Protein AF-0000000065867750 (afdb_homodimer)

Secondary structure (DSSP, 8-state):
--S---HHHHHHHHHHTT-SEEEEE--GGGHHHHHHHHHHHHHTT-EEEEE-S---STT---HHHHHHTT-SEEEEEE--------SS-EEEEE----S-HHHHHHHTHHHHHTT-SEEEEEE-GGGGGGHHHHHHHHHHTT-EEE-----TT-SSTTB--SS--GGG-SS-SEEEEESSSSHHHHHHHHHH-SEEEEE-TTT--EEE---HHHHHHHHHHHHHTTT--EEEEEEE-STTT--HHHHHHHHHHHHHTT-EEEEEEESS--GGGGTTS--SEEEEES-THHHHHSGGG-SS-EE-HHHHHHHTTS--S--------S----PPPSS-EEE---/--S---HHHHHHHHHHTT-SEEEEE--GGGHHHHHHHHHHHHHTT-EEEEE-S---STT---HHHHHHTT-SEEEEEE--------SS-EEEEE----S-HHHHHHHTHHHHHTT-SEEEEEE-GGGGGGHHHHHHHHHHTT-EEE-----TT-SSTTB--SS--GGG-SS-SEEEEESSSSHHHHHHHHHH-SEEEEE-TTT--EEE---HHHHHHHHHHHHHTTT--EEEEEEE-STTT--HHHHHHHHHHHHHTT-EEEEEEESS--GGGGTTS--SEEEEES-THHHHHSGGG-SS-EE-HHHHHHHTTS--S--------S----PPPSS-EEE---

Organism: Pyrococcus horikoshii (strain ATCC 700860 / DSM 12428 / JCM 9974 / NBRC 100139 / OT-3) (NCBI:txid70601)

Foldseek 3Di:
DFFDFPLVVVLVVCVVLPWQEEEEEEAPVCVVVSVVSCVVVVVVRHHYHYDDDHDDALLFFCQVVCVVVPGQEYEYEAYDDFDFQGPHKYKYFHGAGPFAQQVLCVVCVVVVCVLDQEEEEAEALRHQVCVVVNCVSSVVVRHRYAWAAAFRRDQGTRHDDLFGDRRRQDDGSAYEYEADDLRGQLLNCQARVHWYKYAYRVVSDIDTDDNVVLVVVQVVLLVQCLPWQEEEEEAAPRGSFGDPVLSVVLQVVQVVLRHHYDYHYHHDDAQVVVPPDPGQEYEYRGRLCCCRVVVVRHPHRYYYSQSSCVSSVNDPDDHRRHDGDHHHDDHDDSGMDMDHND/DFFDFPLVVVLVVCVVLPWQEEEEEEAPVCVVVSVVSCVVVVVVRHHYHYDDDHDDALLFFPQVVCVVVPGQEYEYEAYDDFDFQGPHKYKYFHGAGPFAQQVLCVVCVVVVCVLDQEEEEAEALRHQVCVVVNCVSSVVVRHRYAWAQAFRRDQGTRHDDLFGDRRRQDDGSAYEYEADDLRGQLLVCQARVHWYKYAYRVVSDIDTDDNVVLVVVQVVLLVLCLPWQEEEEEAAPRGSFGDPVLSVVLQVVQVVLRHHYDYHYHHDDAQVVVPPDPGQEYEYRGRLCCCRVVVVRHPHRYHYSQSSCVSSVNDVDDHRRHDGDHHHDDHDDSGMDMDHND

InterPro domains:
  IPR016435 Diphthamide synthesis DPH1/DPH2 [PF01866] (27-318)
  IPR016435 Diphthamide synthesis DPH1/DPH2 [PTHR10762] (11-319)
  IPR016435 Diphthamide synthesis DPH1/DPH2 [SFLDS00032] (7-332)
  IPR016435 Diphthamide synthesis DPH1/DPH2 [TIGR00322] (8-312)
  IPR022428 Diphthamide synthesis Dph2, archaea [TIGR03682] (19-323)
  IPR035435 Diphthamide synthesis DHP1/DPH2, eukaryotes and archaea [PIRSF004967] (8-322)
  IPR042263 Diphthamide synthesis DPH1/DPH2, domain 1 [G3DSA:3.40.50.11840] (14-95)
  IPR042264 Diphthamide synthesis DPH1/DPH2, domain 2 [G3DSA:3.40.50.11850] (101-209)
  IPR042265 Diphthamide synthesis DPH1/DPH2, domain 3 [G3DSA:3.40.50.11860] (210-309)

Radius of gyration: 28.49 Å; Cα contacts (8 Å, |Δi|>4): 1506; chains: 2; bounding box: 64×90×60 Å

Solvent-accessible surface area (backbone atoms only — not comparable to full-atom values): 36042 Å² total; per-residue (Å²): 122,82,59,82,75,64,59,66,61,53,49,52,52,35,56,72,73,64,44,50,28,32,26,40,38,36,34,61,92,39,28,51,58,48,52,51,47,40,54,55,38,42,76,67,71,25,47,57,32,36,45,36,54,83,50,87,50,54,42,44,69,62,27,64,60,21,46,73,74,65,26,51,24,29,39,38,44,60,22,55,56,51,83,66,96,49,74,28,33,30,37,21,31,48,43,51,60,85,66,54,56,51,60,25,47,63,77,37,43,75,64,52,55,72,42,44,52,38,26,25,46,35,28,32,74,36,49,50,90,48,45,66,59,40,47,53,53,44,40,74,73,65,34,46,76,35,65,23,56,41,30,35,59,36,38,42,64,16,37,48,52,91,36,34,58,56,17,66,74,58,80,55,62,14,34,40,32,45,44,75,76,59,67,53,50,40,48,45,24,52,63,62,74,44,55,29,40,33,33,18,40,85,79,46,47,70,45,76,60,73,48,60,66,58,51,51,53,50,50,51,34,41,59,68,36,62,79,49,51,33,35,37,36,35,31,25,68,33,73,64,28,49,36,63,69,59,40,51,48,50,39,50,52,40,40,74,69,76,25,47,55,41,45,26,45,25,70,76,88,52,58,79,49,48,57,53,47,86,50,56,22,35,31,44,33,36,61,46,51,54,47,69,74,46,44,86,70,40,94,48,35,50,31,41,68,53,46,50,34,34,64,72,68,75,37,90,70,89,59,64,61,62,64,79,57,56,80,50,86,69,71,59,62,90,53,68,39,76,46,74,50,131,123,82,59,82,75,64,60,66,61,51,50,52,52,35,58,73,73,65,45,51,27,31,25,40,37,35,34,61,91,38,27,52,57,48,52,52,48,40,54,55,38,43,76,67,71,25,47,57,34,36,44,35,54,83,49,89,49,53,42,47,70,63,28,63,62,21,45,72,75,65,26,52,24,28,38,38,44,60,22,54,55,54,83,67,96,52,74,28,32,30,37,23,30,48,43,51,59,86,66,55,56,51,61,25,45,64,77,37,46,75,65,53,54,74,41,44,50,38,25,27,47,35,27,32,73,38,51,49,90,49,45,65,61,39,47,53,51,45,40,74,74,66,36,46,76,35,64,24,56,40,30,35,58,37,36,42,63,18,38,47,51,90,35,34,59,57,18,66,73,58,81,54,62,14,35,41,32,43,41,75,76,61,68,55,50,40,50,45,24,52,63,63,73,44,55,31,39,32,33,20,40,87,80,47,45,71,45,77,57,72,48,61,67,60,50,51,53,51,49,50,34,41,60,67,36,61,79,48,50,32,34,37,36,34,31,25,69,32,74,64,29,49,35,62,70,60,41,53,48,49,39,51,52,40,39,75,70,75,25,47,55,41,45,26,43,24,69,76,88,52,58,79,50,47,56,54,47,84,50,54,24,36,31,45,32,37,61,46,52,52,44,69,73,46,42,87,69,39,94,50,35,48,32,42,67,52,48,48,34,36,62,72,68,76,38,89,69,90,60,65,63,62,65,80,57,55,79,51,85,69,71,58,62,91,54,68,37,74,46,75,50,130

Structure (mmCIF, N/CA/C/O backbone):
data_AF-0000000065867750-model_v1
#
loop_
_entity.id
_entity.type
_entity.pdbx_description
1 polymer '2-(3-amino-3-carboxypropyl)histidine synthase'
#
loop_
_atom_site.group_PDB
_atom_site.id
_atom_site.type_symbol
_atom_site.label_atom_id
_atom_site.label_alt_id
_atom_site.label_comp_id
_atom_site.label_asym_id
_atom_site.label_entity_id
_atom_site.label_seq_id
_atom_site.pdbx_PDB_ins_code
_atom_site.Cartn_x
_atom_site.Cartn_y
_atom_site.Cartn_z
_atom_site.occupancy
_atom_site.B_iso_or_equiv
_atom_site.auth_seq_id
_atom_site.auth_comp_id
_atom_site.auth_asym_id
_atom_site.auth_atom_id
_atom_site.pdbx_PDB_model_num
ATOM 1 N N . MET A 1 1 ? 22.547 21.266 -0.916 1 37.59 1 MET A N 1
ATOM 2 C CA . MET A 1 1 ? 21.812 20.219 -0.223 1 37.59 1 MET A CA 1
ATOM 3 C C . MET A 1 1 ? 20.734 20.812 0.685 1 37.59 1 MET A C 1
ATOM 5 O O . MET A 1 1 ? 21.062 21.516 1.646 1 37.59 1 MET A O 1
ATOM 9 N N . LEU A 1 2 ? 19.578 21.031 0.243 1 49.25 2 LEU A N 1
ATOM 10 C CA . LEU A 1 2 ? 18.594 21.906 0.875 1 49.25 2 LEU A CA 1
ATOM 11 C C . LEU A 1 2 ? 18.281 21.438 2.291 1 49.25 2 LEU A C 1
ATOM 13 O O . LEU A 1 2 ? 18 22.266 3.17 1 49.25 2 LEU A O 1
ATOM 17 N N . HIS A 1 3 ? 18.422 20.141 2.559 1 63.91 3 HIS A N 1
ATOM 18 C CA . HIS A 1 3 ? 18.125 19.703 3.918 1 63.91 3 HIS A CA 1
ATOM 19 C C . HIS A 1 3 ? 19.297 18.938 4.52 1 63.91 3 HIS A C 1
ATOM 21 O O . HIS A 1 3 ? 19.875 18.062 3.869 1 63.91 3 HIS A O 1
ATOM 27 N N . GLU A 1 4 ? 19.922 19.594 5.484 1 78.69 4 GLU A N 1
ATOM 28 C CA . GLU A 1 4 ? 21.047 18.906 6.113 1 78.69 4 GLU A CA 1
ATOM 29 C C . GLU A 1 4 ? 20.562 17.844 7.102 1 78.69 4 GLU A C 1
ATOM 31 O O . GLU A 1 4 ? 19.812 18.156 8.023 1 78.69 4 GLU A O 1
ATOM 36 N N . ILE A 1 5 ? 20.797 16.594 6.824 1 88.94 5 ILE A N 1
ATOM 37 C CA . ILE A 1 5 ? 20.5 15.469 7.711 1 88.94 5 ILE A CA 1
ATOM 38 C C . ILE A 1 5 ? 21.609 15.344 8.758 1 88.94 5 ILE A C 1
ATOM 40 O O . ILE A 1 5 ? 22.781 15.266 8.414 1 88.94 5 ILE A O 1
ATOM 44 N N . PRO A 1 6 ? 21.25 15.469 9.992 1 94.75 6 PRO A N 1
ATOM 45 C CA . PRO A 1 6 ? 22.25 15.344 11.055 1 94.75 6 PRO A CA 1
ATOM 46 C C . PRO A 1 6 ? 22.719 13.898 11.266 1 94.75 6 PRO A C 1
ATOM 48 O O . PRO A 1 6 ? 22.328 13.266 12.25 1 94.75 6 PRO A O 1
ATOM 51 N N . LYS A 1 7 ? 23.641 13.406 10.453 1 96.94 7 LYS A N 1
ATOM 52 C CA . LYS A 1 7 ? 24.047 12.008 10.383 1 96.94 7 LYS A CA 1
ATOM 53 C C . LYS A 1 7 ? 24.672 11.547 11.695 1 96.94 7 LYS A C 1
ATOM 55 O O . LYS A 1 7 ? 24.359 10.477 12.203 1 96.94 7 LYS A O 1
ATOM 60 N N . SER A 1 8 ? 25.5 12.43 12.25 1 96.81 8 SER A N 1
ATOM 61 C CA . SER A 1 8 ? 26.219 12.055 13.461 1 96.81 8 SER A CA 1
ATOM 62 C C . SER A 1 8 ? 25.266 11.93 14.648 1 96.81 8 SER A C 1
ATOM 64 O O . SER A 1 8 ? 25.422 11.039 15.484 1 96.81 8 SER A O 1
ATOM 66 N N . GLU A 1 9 ? 24.328 12.82 14.719 1 96.56 9 GLU A N 1
ATOM 67 C CA . GLU A 1 9 ? 23.344 12.766 15.797 1 96.56 9 GLU A CA 1
ATOM 68 C C . GLU A 1 9 ? 22.484 11.516 15.688 1 96.56 9 GLU A C 1
ATOM 70 O O . GLU A 1 9 ? 22.172 10.891 16.703 1 96.56 9 GLU A O 1
ATOM 75 N N . ILE A 1 10 ? 22.125 11.172 14.492 1 97.81 10 ILE A N 1
ATOM 76 C CA . ILE A 1 10 ? 21.312 9.977 14.25 1 97.81 10 ILE A CA 1
ATOM 77 C C . ILE A 1 10 ? 22.094 8.734 14.695 1 97.81 10 ILE A C 1
ATOM 79 O O . ILE A 1 10 ? 21.547 7.879 15.398 1 97.81 10 ILE A O 1
ATOM 83 N N . LEU A 1 11 ? 23.359 8.664 14.312 1 98.25 11 LEU A N 1
ATOM 84 C CA . LEU A 1 11 ? 24.203 7.531 14.672 1 98.25 11 LEU A CA 1
ATOM 85 C C . LEU A 1 11 ? 24.312 7.402 16.188 1 98.25 11 LEU A C 1
ATOM 87 O O . LEU A 1 11 ? 24.234 6.301 16.734 1 98.25 11 LEU A O 1
ATOM 91 N N . LYS A 1 12 ? 24.531 8.547 16.797 1 97.69 12 LYS A N 1
ATOM 92 C CA . LYS A 1 12 ? 24.641 8.555 18.25 1 97.69 12 LYS A CA 1
ATOM 93 C C . LYS A 1 12 ? 23.406 7.957 18.891 1 97.69 12 LYS A C 1
ATOM 95 O O . LYS A 1 12 ? 23.5 7.148 19.828 1 97.69 12 LYS A O 1
ATOM 100 N N . GLU A 1 13 ? 22.234 8.336 18.453 1 97 13 GLU A N 1
ATOM 101 C CA . GLU A 1 13 ? 20.984 7.828 19 1 97 13 GLU A CA 1
ATOM 102 C C . GLU A 1 13 ? 20.828 6.336 18.719 1 97 13 GLU A C 1
ATOM 104 O O . GLU A 1 13 ? 20.359 5.586 19.578 1 97 13 GLU A O 1
ATOM 109 N N . LEU A 1 14 ? 21.156 5.918 17.516 1 98.12 14 LEU A N 1
ATOM 110 C CA . LEU A 1 14 ? 21.078 4.504 17.156 1 98.12 14 LEU A CA 1
ATOM 111 C C . LEU A 1 14 ? 21.969 3.662 18.062 1 98.12 14 LEU A C 1
ATOM 113 O O . LEU A 1 14 ? 21.562 2.59 18.516 1 98.12 14 LEU A O 1
ATOM 117 N N . LYS A 1 15 ? 23.156 4.168 18.312 1 97.62 15 LYS A N 1
ATOM 118 C CA . LYS A 1 15 ? 24.078 3.465 19.203 1 97.62 15 LYS A CA 1
ATOM 119 C C . LYS A 1 15 ? 23.531 3.404 20.625 1 97.62 15 LYS A C 1
ATOM 121 O O . LYS A 1 15 ? 23.641 2.377 21.297 1 97.62 15 LYS A O 1
ATOM 126 N N . ARG A 1 16 ? 22.984 4.48 21 1 96.81 16 ARG A N 1
ATOM 127 C CA . ARG A 1 16 ? 22.422 4.559 22.344 1 96.81 16 ARG A CA 1
ATOM 128 C C . ARG A 1 16 ? 21.344 3.486 22.547 1 96.81 16 ARG A C 1
ATOM 130 O O . ARG A 1 16 ? 21.297 2.846 23.594 1 96.81 16 ARG A O 1
ATOM 137 N N . ILE A 1 17 ? 20.547 3.176 21.547 1 96.31 17 ILE A N 1
ATOM 138 C CA . ILE A 1 17 ? 19.453 2.225 21.719 1 96.31 17 ILE A CA 1
ATOM 139 C C . ILE A 1 17 ? 19.906 0.836 21.266 1 96.31 17 ILE A C 1
ATOM 141 O O . ILE A 1 17 ? 19.109 -0.101 21.234 1 96.31 17 ILE A O 1
ATOM 145 N N . GLY A 1 18 ? 21.109 0.745 20.781 1 97 18 GLY A N 1
ATOM 146 C CA . GLY A 1 18 ? 21.672 -0.542 20.422 1 97 18 GLY A CA 1
ATOM 147 C C . GLY A 1 18 ? 21.141 -1.08 19.094 1 97 18 GLY A C 1
ATOM 148 O O . GLY A 1 18 ? 21.047 -2.295 18.922 1 97 18 GLY A O 1
ATOM 149 N N . ALA A 1 19 ? 20.781 -0.209 18.219 1 97.88 19 ALA A N 1
ATOM 150 C CA . ALA A 1 19 ? 20.234 -0.627 16.938 1 97.88 19 ALA A CA 1
ATOM 151 C C . ALA A 1 19 ? 21.344 -1.091 15.992 1 97.88 19 ALA A C 1
ATOM 153 O O . ALA A 1 19 ? 22.359 -0.406 15.836 1 97.88 19 ALA A O 1
ATOM 154 N N . LYS A 1 20 ? 21.109 -2.23 15.383 1 98.44 20 LYS A N 1
ATOM 155 C CA . LYS A 1 20 ? 22.094 -2.787 14.453 1 98.44 20 LYS A CA 1
ATOM 156 C C . LYS A 1 20 ? 21.562 -2.783 13.023 1 98.44 20 LYS A C 1
ATOM 158 O O . LYS A 1 20 ? 22.344 -2.848 12.07 1 98.44 20 LYS A O 1
ATOM 163 N N . ARG A 1 21 ? 20.328 -2.811 12.914 1 98.69 21 ARG A N 1
ATOM 164 C CA . ARG A 1 21 ? 19.641 -2.77 11.625 1 98.69 21 ARG A CA 1
ATOM 165 C C . ARG A 1 21 ? 18.5 -1.752 11.641 1 98.69 21 ARG A C 1
ATOM 167 O O . ARG A 1 21 ? 17.672 -1.764 12.547 1 98.69 21 ARG A O 1
ATOM 174 N N . VAL A 1 22 ? 18.453 -0.871 10.586 1 98.88 22 VAL A N 1
ATOM 175 C CA . VAL A 1 22 ? 17.453 0.192 10.633 1 98.88 22 VAL A CA 1
ATOM 176 C C . VAL A 1 22 ? 16.766 0.313 9.266 1 98.88 22 VAL A C 1
ATOM 178 O O . VAL A 1 22 ? 17.344 -0.078 8.242 1 98.88 22 VAL A O 1
ATOM 181 N N . LEU A 1 23 ? 15.547 0.712 9.297 1 98.88 23 LEU A N 1
ATOM 182 C CA . LEU A 1 23 ? 14.828 1.121 8.094 1 98.88 23 LEU A CA 1
ATOM 183 C C . LEU A 1 23 ? 14.781 2.641 7.977 1 98.88 23 LEU A C 1
ATOM 185 O O . LEU A 1 23 ? 14.453 3.33 8.945 1 98.88 23 LEU A O 1
ATOM 189 N N . ILE A 1 24 ? 15.203 3.178 6.805 1 98.88 24 ILE A N 1
ATOM 190 C CA . ILE A 1 24 ? 15.117 4.613 6.57 1 98.88 24 ILE A CA 1
ATOM 191 C C . ILE A 1 24 ? 13.914 4.922 5.68 1 98.88 24 ILE A C 1
ATOM 193 O O . ILE A 1 24 ? 13.82 4.426 4.555 1 98.88 24 ILE A O 1
ATOM 197 N N . GLN A 1 25 ? 13.008 5.637 6.199 1 98.62 25 GLN A N 1
ATOM 198 C CA . GLN A 1 25 ? 11.852 6.137 5.461 1 98.62 25 GLN A CA 1
ATOM 199 C C . GLN A 1 25 ? 12.016 7.617 5.125 1 98.62 25 GLN A C 1
ATOM 201 O O . GLN A 1 25 ? 12.438 8.406 5.973 1 98.62 25 GLN A O 1
ATOM 206 N N . SER A 1 26 ? 11.688 7.961 3.889 1 97 26 SER A N 1
ATOM 207 C CA . SER A 1 26 ? 11.82 9.344 3.455 1 97 26 SER A CA 1
ATOM 208 C C . SER A 1 26 ? 10.703 9.734 2.484 1 97 26 SER A C 1
ATOM 210 O O . SER A 1 26 ? 10.172 8.875 1.777 1 97 26 SER A O 1
ATOM 212 N N . PRO A 1 27 ? 10.328 10.977 2.496 1 94.69 27 PRO A N 1
ATOM 213 C CA . PRO A 1 27 ? 9.539 11.438 1.349 1 94.69 27 PRO A CA 1
ATOM 214 C C . PRO A 1 27 ? 10.328 11.406 0.041 1 94.69 27 PRO A C 1
ATOM 216 O O . PRO A 1 27 ? 11.547 11.211 0.054 1 94.69 27 PRO A O 1
ATOM 219 N N . GLU A 1 28 ? 9.664 11.586 -1.014 1 93.44 28 GLU A N 1
ATOM 220 C CA . GLU A 1 28 ? 10.281 11.461 -2.332 1 93.44 28 GLU A CA 1
ATOM 221 C C . GLU A 1 28 ? 11.406 12.469 -2.516 1 93.44 28 GLU A C 1
ATOM 223 O O . GLU A 1 28 ? 12.453 12.141 -3.08 1 93.44 28 GLU A O 1
ATOM 228 N N . GLY A 1 29 ? 11.25 13.633 -1.998 1 92.31 29 GLY A N 1
ATOM 229 C CA . GLY A 1 29 ? 12.219 14.711 -2.186 1 92.31 29 GLY A CA 1
ATOM 230 C C . GLY A 1 29 ? 13.492 14.508 -1.397 1 92.31 29 GLY A C 1
ATOM 231 O O . GLY A 1 29 ? 14.484 15.211 -1.616 1 92.31 29 GLY A O 1
ATOM 232 N N . LEU A 1 30 ? 13.539 13.469 -0.535 1 95.06 30 LEU A N 1
ATOM 233 C CA . LEU A 1 30 ? 14.703 13.281 0.317 1 95.06 30 LEU A CA 1
ATOM 234 C C . LEU A 1 30 ? 15.32 11.906 0.093 1 95.06 30 LEU A C 1
ATOM 236 O O . LEU A 1 30 ? 16.047 11.391 0.955 1 95.06 30 LEU A O 1
ATOM 240 N N . ARG A 1 31 ? 15.055 11.312 -1.006 1 96.5 31 ARG A N 1
ATOM 241 C CA . ARG A 1 31 ? 15.516 9.945 -1.229 1 96.5 31 ARG A CA 1
ATOM 242 C C . ARG A 1 31 ? 17.016 9.906 -1.475 1 96.5 31 ARG A C 1
ATOM 244 O O . ARG A 1 31 ? 17.688 8.945 -1.095 1 96.5 31 ARG A O 1
ATOM 251 N N . ARG A 1 32 ? 17.594 10.93 -2.104 1 95.06 32 ARG A N 1
ATOM 252 C CA . ARG A 1 32 ? 19.047 11 -2.25 1 95.06 32 ARG A CA 1
ATOM 253 C C . ARG A 1 32 ? 19.734 11.102 -0.89 1 95.06 32 ARG A C 1
ATOM 255 O O . ARG A 1 32 ? 20.703 10.398 -0.628 1 95.06 32 ARG A O 1
ATOM 262 N N . GLU A 1 33 ? 19.156 11.953 -0.034 1 95.5 33 GLU A N 1
ATOM 263 C CA . GLU A 1 33 ? 19.688 12.117 1.318 1 95.5 33 GLU A CA 1
ATOM 264 C C . GLU A 1 33 ? 19.547 10.82 2.123 1 95.5 33 GLU A C 1
ATOM 266 O O . GLU A 1 33 ? 20.422 10.492 2.926 1 95.5 33 GLU A O 1
ATOM 271 N N . ALA A 1 34 ? 18.422 10.164 1.896 1 97.44 34 ALA A N 1
ATOM 272 C CA . ALA A 1 34 ? 18.219 8.883 2.566 1 97.44 34 ALA A CA 1
ATOM 273 C C . ALA A 1 34 ? 19.312 7.883 2.184 1 97.44 34 ALA A C 1
ATOM 275 O O . ALA A 1 34 ? 19.859 7.191 3.045 1 97.44 34 ALA A O 1
ATOM 276 N N . GLU A 1 35 ? 19.609 7.816 0.903 1 97.38 35 GLU A N 1
ATOM 277 C CA . GLU A 1 35 ? 20.641 6.902 0.418 1 97.38 35 GLU A CA 1
ATOM 278 C C . GLU A 1 35 ? 22.016 7.289 0.948 1 97.38 35 GLU A C 1
ATOM 280 O O . GLU A 1 35 ? 22.812 6.418 1.303 1 97.38 35 GLU A O 1
ATOM 285 N N . GLU A 1 36 ? 22.297 8.562 1.021 1 96.62 36 GLU A N 1
ATOM 286 C CA . GLU A 1 36 ? 23.562 9.039 1.583 1 96.62 36 GLU A CA 1
ATOM 287 C C . GLU A 1 36 ? 23.672 8.664 3.059 1 96.62 36 GLU A C 1
ATOM 289 O O . GLU A 1 36 ? 24.734 8.219 3.508 1 96.62 36 GLU A O 1
ATOM 294 N N . LEU A 1 37 ? 22.594 8.898 3.74 1 98.12 37 LEU A N 1
ATOM 295 C CA . LEU A 1 37 ? 22.562 8.508 5.145 1 98.12 37 LEU A CA 1
ATOM 296 C C . LEU A 1 37 ? 22.812 7.008 5.293 1 98.12 37 LEU A C 1
ATOM 298 O O . LEU A 1 37 ? 23.547 6.578 6.191 1 98.12 37 LEU A O 1
ATOM 302 N N . ALA A 1 38 ? 22.203 6.227 4.445 1 98.5 38 ALA A N 1
ATOM 303 C CA . ALA A 1 38 ? 22.391 4.777 4.461 1 98.5 38 ALA A CA 1
ATOM 304 C C . ALA A 1 38 ? 23.875 4.41 4.316 1 98.5 38 ALA A C 1
ATOM 306 O O . ALA A 1 38 ? 24.391 3.576 5.066 1 98.5 38 ALA A O 1
ATOM 307 N N . GLY A 1 39 ? 24.531 5.02 3.348 1 97.25 39 GLY A N 1
ATOM 308 C CA . GLY A 1 39 ? 25.953 4.789 3.172 1 97.25 39 GLY A CA 1
ATOM 309 C C . GLY A 1 39 ? 26.766 5.105 4.414 1 97.25 39 GLY A C 1
ATOM 310 O O . GLY A 1 39 ? 27.625 4.312 4.82 1 97.25 39 GLY A O 1
ATOM 311 N N . PHE A 1 40 ? 26.484 6.262 5.035 1 98.06 40 PHE A N 1
ATOM 312 C CA . PHE A 1 40 ? 27.172 6.699 6.242 1 98.06 40 PHE A CA 1
ATOM 313 C C . PHE A 1 40 ? 26.984 5.695 7.371 1 98.06 40 PHE A C 1
ATOM 315 O O . PHE A 1 40 ? 27.953 5.312 8.039 1 98.06 40 PHE A O 1
ATOM 322 N N . LEU A 1 41 ? 25.734 5.246 7.543 1 98.69 41 LEU A N 1
ATOM 323 C CA . LEU A 1 41 ? 25.422 4.324 8.633 1 98.69 41 LEU A CA 1
ATOM 324 C C . LEU A 1 41 ? 26.078 2.971 8.398 1 98.69 41 LEU A C 1
ATOM 326 O O . LEU A 1 41 ? 26.578 2.344 9.344 1 98.69 41 LEU A O 1
ATOM 330 N N . GLU A 1 42 ? 26.062 2.498 7.168 1 97.88 42 GLU A N 1
ATOM 331 C CA . GLU A 1 42 ? 26.719 1.229 6.852 1 97.88 42 GLU A CA 1
ATOM 332 C C . GLU A 1 42 ? 28.203 1.279 7.168 1 97.88 42 GLU A C 1
ATOM 334 O O . GLU A 1 42 ? 28.781 0.299 7.648 1 97.88 42 GLU A O 1
ATOM 339 N N . GLU A 1 43 ? 28.844 2.4 6.875 1 97.44 43 GLU A N 1
ATOM 340 C CA . GLU A 1 43 ? 30.25 2.59 7.199 1 97.44 43 GLU A CA 1
ATOM 341 C C . GLU A 1 43 ? 30.484 2.518 8.703 1 97.44 43 GLU A C 1
ATOM 343 O O . GLU A 1 43 ? 31.609 2.291 9.148 1 97.44 43 GLU A O 1
ATOM 348 N N . ASN A 1 44 ? 29.469 2.777 9.406 1 98.12 44 ASN A N 1
ATOM 349 C CA . ASN A 1 44 ? 29.562 2.729 10.859 1 98.12 44 ASN A CA 1
ATOM 350 C C . ASN A 1 44 ? 28.922 1.455 11.422 1 98.12 44 ASN A C 1
ATOM 352 O O . ASN A 1 44 ? 28.422 1.447 12.547 1 98.12 44 ASN A O 1
ATOM 356 N N . ASN A 1 45 ? 28.781 0.442 10.625 1 97.31 45 ASN A N 1
ATOM 357 C CA . ASN A 1 45 ? 28.453 -0.929 10.992 1 97.31 45 ASN A CA 1
ATOM 358 C C . ASN A 1 45 ? 26.969 -1.063 11.352 1 97.31 45 ASN A C 1
ATOM 360 O O . ASN A 1 45 ? 26.625 -1.816 12.266 1 97.31 45 ASN A O 1
ATOM 364 N N . ILE A 1 46 ? 26.156 -0.292 10.812 1 98.44 46 ILE A N 1
ATOM 365 C CA . ILE A 1 46 ? 24.703 -0.425 10.922 1 98.44 46 ILE A CA 1
ATOM 366 C C . ILE A 1 46 ? 24.141 -0.918 9.594 1 98.44 46 ILE A C 1
ATOM 368 O O . ILE A 1 46 ? 24.391 -0.33 8.539 1 98.44 46 ILE A O 1
ATOM 372 N N . GLU A 1 47 ? 23.438 -2.004 9.633 1 98.38 47 GLU A N 1
ATOM 373 C CA . GLU A 1 47 ? 22.734 -2.467 8.43 1 98.38 47 GLU A CA 1
ATOM 374 C C . GLU A 1 47 ? 21.531 -1.585 8.117 1 98.38 47 GLU A C 1
ATOM 376 O O . GLU A 1 47 ? 20.797 -1.19 9.023 1 98.38 47 GLU A O 1
ATOM 381 N N . VAL A 1 48 ? 21.375 -1.264 6.812 1 98.69 48 VAL A N 1
ATOM 382 C CA . VAL A 1 48 ? 20.344 -0.284 6.492 1 98.69 48 VAL A CA 1
ATOM 383 C C . VAL A 1 48 ? 19.453 -0.817 5.371 1 98.69 48 VAL A C 1
ATOM 385 O O . VAL A 1 48 ? 19.953 -1.355 4.379 1 98.69 48 VAL A O 1
ATOM 388 N N . PHE A 1 49 ? 18.203 -0.737 5.609 1 98.88 49 PHE A N 1
ATOM 389 C CA . PHE A 1 49 ? 17.188 -0.887 4.574 1 98.88 49 PHE A CA 1
ATOM 390 C C . PHE A 1 49 ? 16.562 0.457 4.242 1 98.88 49 PHE A C 1
ATOM 392 O O . PHE A 1 49 ? 16.438 1.322 5.109 1 98.88 49 PHE A O 1
ATOM 399 N N . LEU A 1 50 ? 16.234 0.648 2.965 1 98.88 50 LEU A N 1
ATOM 400 C CA . LEU A 1 50 ? 15.461 1.818 2.551 1 98.88 50 LEU A CA 1
ATOM 401 C C . LEU A 1 50 ? 13.984 1.474 2.393 1 98.88 50 LEU A C 1
ATOM 403 O O . LEU A 1 50 ? 13.641 0.345 2.035 1 98.88 50 LEU A O 1
ATOM 407 N N . HIS A 1 51 ? 13.148 2.354 2.73 1 98.75 51 HIS A N 1
ATOM 408 C CA . HIS A 1 51 ? 11.719 2.209 2.508 1 98.75 51 HIS A CA 1
ATOM 409 C C . HIS A 1 51 ? 11.312 2.748 1.139 1 98.75 51 HIS A C 1
ATOM 411 O O . HIS A 1 51 ? 11.609 3.9 0.811 1 98.75 51 HIS A O 1
ATOM 417 N N . GLY A 1 52 ? 10.586 1.965 0.354 1 98.31 52 GLY A N 1
ATOM 418 C CA . GLY A 1 52 ? 10.383 2.334 -1.037 1 98.31 52 GLY A CA 1
ATOM 419 C C . GLY A 1 52 ? 8.977 2.844 -1.314 1 98.31 52 GLY A C 1
ATOM 420 O O . GLY A 1 52 ? 8.664 3.223 -2.445 1 98.31 52 GLY A O 1
ATOM 421 N N . GLU A 1 53 ? 8.102 2.885 -0.26 1 97.62 53 GLU A N 1
ATOM 422 C CA . GLU A 1 53 ? 6.738 3.371 -0.453 1 97.62 53 GLU A CA 1
ATOM 423 C C . GLU A 1 53 ? 6.684 4.895 -0.391 1 97.62 53 GLU A C 1
ATOM 425 O O . GLU A 1 53 ? 7.609 5.535 0.106 1 97.62 53 GLU A O 1
ATOM 430 N N . ILE A 1 54 ? 5.582 5.422 -0.93 1 94.56 54 ILE A N 1
ATOM 431 C CA . ILE A 1 54 ? 5.34 6.855 -0.797 1 94.56 54 ILE A CA 1
ATOM 432 C C . ILE A 1 54 ? 4.977 7.184 0.648 1 94.56 54 ILE A C 1
ATOM 434 O O . ILE A 1 54 ? 4.203 6.465 1.281 1 94.56 54 ILE A O 1
ATOM 438 N N . ASN A 1 55 ? 5.594 8.203 1.147 1 90.62 55 ASN A N 1
ATOM 439 C CA . ASN A 1 55 ? 5.332 8.648 2.51 1 90.62 55 ASN A CA 1
ATOM 440 C C . ASN A 1 55 ? 4.508 9.93 2.529 1 90.62 55 ASN A C 1
ATOM 442 O O . ASN A 1 55 ? 4.852 10.914 1.862 1 90.62 55 ASN A O 1
ATOM 446 N N . TYR A 1 56 ? 3.422 10.078 3.279 1 86.5 56 TYR A N 1
ATOM 447 C CA . TYR A 1 56 ? 2.492 11.203 3.254 1 86.5 56 TYR A CA 1
ATOM 448 C C . TYR A 1 56 ? 2.703 12.117 4.457 1 86.5 56 TYR A C 1
ATOM 450 O O . TYR A 1 56 ? 2.16 13.219 4.512 1 86.5 56 TYR A O 1
ATOM 458 N N . GLY A 1 57 ? 3.531 11.789 5.449 1 91.06 57 GLY A N 1
ATOM 459 C CA . GLY A 1 57 ? 3.742 12.625 6.617 1 91.06 57 GLY A CA 1
ATOM 460 C C . GLY A 1 57 ? 4.184 11.844 7.84 1 91.06 57 GLY A C 1
ATOM 461 O O . GLY A 1 57 ? 4.551 10.672 7.734 1 91.06 57 GLY A O 1
ATOM 462 N N . ALA A 1 58 ? 4.105 12.625 8.953 1 94 58 ALA A N 1
ATOM 463 C CA . ALA A 1 58 ? 4.477 12.008 10.227 1 94 58 ALA A CA 1
ATOM 464 C C . ALA A 1 58 ? 3.453 10.961 10.648 1 94 58 ALA A C 1
ATOM 466 O O . ALA A 1 58 ? 3.748 10.094 11.477 1 94 58 ALA A O 1
ATOM 467 N N . CYS A 1 59 ? 2.297 11.016 10.055 1 95.44 59 CYS A N 1
ATOM 468 C CA . CYS A 1 59 ? 1.19 10.141 10.43 1 95.44 59 CYS A CA 1
ATOM 469 C C . CYS A 1 59 ? 1.343 8.766 9.797 1 95.44 59 CYS A C 1
ATOM 471 O O . CYS A 1 59 ? 0.541 7.863 10.055 1 95.44 59 CYS A O 1
ATOM 473 N N . ASP A 1 60 ? 2.336 8.586 9.023 1 95.69 60 ASP A N 1
ATOM 474 C CA . ASP A 1 60 ? 2.486 7.363 8.234 1 95.69 60 ASP A CA 1
ATOM 475 C C . ASP A 1 60 ? 3.877 6.758 8.414 1 95.69 60 ASP A C 1
ATOM 477 O O . ASP A 1 60 ? 4.59 6.523 7.438 1 95.69 60 ASP A O 1
ATOM 481 N N . PRO A 1 61 ? 4.27 6.492 9.641 1 97.12 61 PRO A N 1
ATOM 482 C CA . PRO A 1 61 ? 5.57 5.852 9.844 1 97.12 61 PRO A CA 1
ATOM 483 C C . PRO A 1 61 ? 5.582 4.387 9.406 1 97.12 61 PRO A C 1
ATOM 485 O O . PRO A 1 61 ? 4.586 3.678 9.594 1 97.12 61 PRO A O 1
ATOM 488 N N . ALA A 1 62 ? 6.66 3.922 8.906 1 97.94 62 ALA A N 1
ATOM 489 C CA . ALA A 1 62 ? 6.812 2.547 8.43 1 97.94 62 ALA A CA 1
ATOM 490 C C . ALA A 1 62 ? 7.32 1.638 9.547 1 97.94 62 ALA A C 1
ATOM 492 O O . ALA A 1 62 ? 8.148 0.756 9.312 1 97.94 62 ALA A O 1
ATOM 493 N N . ASP A 1 63 ? 6.906 1.847 10.805 1 97.5 63 ASP A N 1
ATOM 494 C CA . ASP A 1 63 ? 7.387 1.095 11.961 1 97.5 63 ASP A CA 1
ATOM 495 C C . ASP A 1 63 ? 6.988 -0.375 11.859 1 97.5 63 ASP A C 1
ATOM 497 O O . ASP A 1 63 ? 7.734 -1.257 12.297 1 97.5 63 ASP A O 1
ATOM 501 N N . ARG A 1 64 ? 5.801 -0.667 11.289 1 96.44 64 ARG A N 1
ATOM 502 C CA . ARG A 1 64 ? 5.367 -2.051 11.125 1 96.44 64 ARG A CA 1
ATOM 503 C C . ARG A 1 64 ? 6.25 -2.787 10.125 1 96.44 64 ARG A C 1
ATOM 505 O O . ARG A 1 64 ? 6.633 -3.938 10.359 1 96.44 64 ARG A O 1
ATOM 512 N N . GLU A 1 65 ? 6.547 -2.139 9.008 1 97.69 65 GLU A N 1
ATOM 513 C CA . GLU A 1 65 ? 7.438 -2.709 8.008 1 97.69 65 GLU A CA 1
ATOM 514 C C . GLU A 1 65 ? 8.828 -2.959 8.578 1 97.69 65 GLU A C 1
ATOM 516 O O . GLU A 1 65 ? 9.438 -4 8.32 1 97.69 65 GLU A O 1
ATOM 521 N N . ALA A 1 66 ? 9.312 -1.913 9.352 1 98.44 66 ALA A N 1
ATOM 522 C CA . ALA A 1 66 ? 10.617 -2.061 9.992 1 98.44 66 ALA A CA 1
ATOM 523 C C . ALA A 1 66 ? 10.664 -3.314 10.867 1 98.44 66 ALA A C 1
ATOM 525 O O . ALA A 1 66 ? 11.586 -4.125 10.75 1 98.44 66 ALA A O 1
ATOM 526 N N . LYS A 1 67 ? 9.656 -3.49 11.688 1 97.69 67 LYS A N 1
ATOM 527 C CA . LYS A 1 67 ? 9.586 -4.656 12.562 1 97.69 67 LYS A CA 1
ATOM 528 C C . LYS A 1 67 ? 9.547 -5.949 11.758 1 97.69 67 LYS A C 1
ATOM 530 O O . LYS A 1 67 ? 10.25 -6.91 12.086 1 97.69 67 LYS A O 1
ATOM 535 N N . LEU A 1 68 ? 8.789 -5.977 10.766 1 96.94 68 LEU A N 1
ATOM 536 C CA . LEU A 1 68 ? 8.57 -7.172 9.953 1 96.94 68 LEU A CA 1
ATOM 537 C C . LEU A 1 68 ? 9.875 -7.66 9.336 1 96.94 68 LEU A C 1
ATOM 539 O O . LEU A 1 68 ? 10.102 -8.867 9.219 1 96.94 68 LEU A O 1
ATOM 543 N N . VAL A 1 69 ? 10.742 -6.738 8.922 1 98.06 69 VAL A N 1
ATOM 544 C CA . VAL A 1 69 ? 11.961 -7.148 8.234 1 98.06 69 VAL A CA 1
ATOM 545 C C . VAL A 1 69 ? 13.117 -7.219 9.234 1 98.06 69 VAL A C 1
ATOM 547 O O . VAL A 1 69 ? 14.281 -7.324 8.844 1 98.06 69 VAL A O 1
ATOM 550 N N . GLY A 1 70 ? 12.828 -7.074 10.469 1 97.88 70 GLY A N 1
ATOM 551 C CA . GLY A 1 70 ? 13.797 -7.344 11.516 1 97.88 70 GLY A CA 1
ATOM 552 C C . GLY A 1 70 ? 14.664 -6.145 11.852 1 97.88 70 GLY A C 1
ATOM 553 O O . GLY A 1 70 ? 15.797 -6.301 12.32 1 97.88 70 GLY A O 1
ATOM 554 N N . CYS A 1 71 ? 14.195 -4.953 11.555 1 98.5 71 CYS A N 1
ATOM 555 C CA . CYS A 1 71 ? 14.93 -3.748 11.93 1 98.5 71 CYS A CA 1
ATOM 556 C C . CYS A 1 71 ? 14.688 -3.396 13.391 1 98.5 71 CYS A C 1
ATOM 558 O O . CYS A 1 71 ? 13.594 -3.594 13.906 1 98.5 71 CYS A O 1
ATOM 560 N N . ASP A 1 72 ? 15.688 -2.797 13.945 1 98.31 72 ASP A N 1
ATOM 561 C CA . ASP A 1 72 ? 15.648 -2.432 15.359 1 98.31 72 ASP A CA 1
ATOM 562 C C . ASP A 1 72 ? 15.055 -1.039 15.555 1 98.31 72 ASP A C 1
ATOM 564 O O . ASP A 1 72 ? 14.633 -0.684 16.656 1 98.31 72 ASP A O 1
ATOM 568 N N . ALA A 1 73 ? 15.062 -0.265 14.508 1 98.62 73 ALA A N 1
ATOM 569 C CA . ALA A 1 73 ? 14.586 1.114 14.594 1 98.62 73 ALA A CA 1
ATOM 570 C C . ALA A 1 73 ? 14.188 1.642 13.219 1 98.62 73 ALA A C 1
ATOM 572 O O . ALA A 1 73 ? 14.516 1.038 12.195 1 98.62 73 ALA A O 1
ATOM 573 N N . LEU A 1 74 ? 13.43 2.648 13.289 1 98.75 74 LEU A N 1
ATOM 574 C CA . LEU A 1 74 ? 13.016 3.387 12.102 1 98.75 74 LEU A CA 1
ATOM 575 C C . LEU A 1 74 ? 13.555 4.812 12.133 1 98.75 74 LEU A C 1
ATOM 577 O O . LEU A 1 74 ? 13.516 5.473 13.18 1 98.75 74 LEU A O 1
ATOM 581 N N . ILE A 1 75 ? 14.148 5.234 11.062 1 98.62 75 ILE A N 1
ATOM 582 C CA . ILE A 1 75 ? 14.477 6.645 10.867 1 98.62 75 ILE A CA 1
ATOM 583 C C . ILE A 1 75 ? 13.453 7.281 9.93 1 98.62 75 ILE A C 1
ATOM 585 O O . ILE A 1 75 ? 13.336 6.895 8.766 1 98.62 75 ILE A O 1
ATOM 589 N N . HIS A 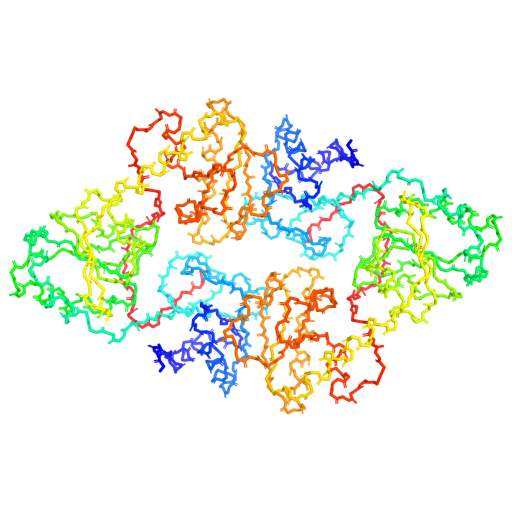1 76 ? 12.727 8.164 10.445 1 97.94 76 HIS A N 1
ATOM 590 C CA . HIS A 1 76 ? 11.68 8.859 9.703 1 97.94 76 HIS A CA 1
ATOM 591 C C . HIS A 1 76 ? 12.125 10.266 9.312 1 97.94 76 HIS A C 1
ATOM 593 O O . HIS A 1 76 ? 11.977 11.203 10.094 1 97.94 76 HIS A O 1
ATOM 599 N N . LEU A 1 77 ? 12.523 10.438 8.07 1 96.62 77 LEU A N 1
ATOM 600 C CA . LEU A 1 77 ? 13.094 11.695 7.598 1 96.62 77 LEU A CA 1
ATOM 601 C C . LEU A 1 77 ? 12 12.656 7.133 1 96.62 77 LEU A C 1
ATOM 603 O O . LEU A 1 77 ? 11 12.219 6.562 1 96.62 77 LEU A O 1
ATOM 607 N N . GLY A 1 78 ? 12.211 13.914 7.414 1 94.19 78 GLY A N 1
ATOM 608 C CA . GLY A 1 78 ? 11.461 14.961 6.738 1 94.19 78 GLY A CA 1
ATOM 609 C C . GLY A 1 78 ? 10.258 15.438 7.527 1 94.19 78 GLY A C 1
ATOM 610 O O . GLY A 1 78 ? 9.617 16.422 7.16 1 94.19 78 GLY A O 1
ATOM 611 N N . HIS A 1 79 ? 10 14.781 8.641 1 93.25 79 HIS A N 1
ATOM 612 C CA . HIS A 1 79 ? 8.781 15.117 9.359 1 93.25 79 HIS A CA 1
ATOM 613 C C . HIS A 1 79 ? 9.039 15.25 10.859 1 93.25 79 HIS A C 1
ATOM 615 O O . HIS A 1 79 ? 9.953 14.625 11.391 1 93.25 79 HIS A O 1
ATOM 621 N N . SER A 1 80 ? 8.188 16.031 11.438 1 93.88 80 SER A N 1
ATOM 622 C CA . SER A 1 80 ? 8.273 16.25 12.875 1 93.88 80 SER A CA 1
ATOM 623 C C . SER A 1 80 ? 7.699 15.055 13.641 1 93.88 80 SER A C 1
ATOM 625 O O . SER A 1 80 ? 7.004 14.211 13.062 1 93.88 80 SER A O 1
ATOM 627 N N . TYR A 1 81 ? 7.98 15.133 14.867 1 94 81 TYR A N 1
ATOM 628 C CA . TYR A 1 81 ? 7.527 14.094 15.773 1 94 81 TYR A CA 1
ATOM 629 C C . TYR A 1 81 ? 6.008 14.062 15.859 1 94 81 TYR A C 1
ATOM 631 O O . TYR A 1 81 ? 5.359 15.109 15.852 1 94 81 TYR A O 1
ATOM 639 N N . MET A 1 82 ? 5.434 12.891 15.883 1 92.81 82 MET A N 1
ATOM 640 C CA . MET A 1 82 ? 4.031 12.664 16.203 1 92.81 82 MET A CA 1
ATOM 641 C C . MET A 1 82 ? 3.881 11.492 17.172 1 92.81 82 MET A C 1
ATOM 643 O O . MET A 1 82 ? 4.43 10.414 16.938 1 92.81 82 MET A O 1
ATOM 647 N N . LYS A 1 83 ? 3.162 11.711 18.219 1 91.81 83 LYS A N 1
ATOM 648 C CA . LYS A 1 83 ? 2.951 10.648 19.203 1 91.81 83 LYS A CA 1
ATOM 649 C C . LYS A 1 83 ? 1.997 9.586 18.656 1 91.81 83 LYS A C 1
ATOM 651 O O . LYS A 1 83 ? 0.8 9.836 18.516 1 91.81 83 LYS A O 1
ATOM 656 N N . LEU A 1 84 ? 2.498 8.391 18.344 1 93.69 84 LEU A N 1
ATOM 657 C CA . LEU A 1 84 ? 1.757 7.254 17.812 1 93.69 84 LEU A CA 1
ATOM 658 C C . LEU A 1 84 ? 2.195 5.957 18.484 1 93.69 84 LEU A C 1
ATOM 660 O O . LEU A 1 84 ? 3.279 5.895 19.062 1 93.69 84 LEU A O 1
ATOM 664 N N . PRO A 1 85 ? 1.357 4.984 18.562 1 93.5 85 PRO A N 1
ATOM 665 C CA . PRO A 1 85 ? 1.761 3.682 19.094 1 93.5 85 PRO A CA 1
ATOM 666 C C . PRO A 1 85 ? 2.646 2.9 18.125 1 93.5 85 PRO A C 1
ATOM 668 O O . PRO A 1 85 ? 2.162 2.014 17.422 1 93.5 85 PRO A O 1
ATOM 671 N N . LEU A 1 86 ? 3.91 3.148 18.125 1 96.12 86 LEU A N 1
ATOM 672 C CA . LEU A 1 86 ? 4.84 2.588 17.141 1 96.12 86 LEU A CA 1
ATOM 673 C C . LEU A 1 86 ? 5.375 1.239 17.625 1 96.12 86 LEU A C 1
ATOM 675 O O . LEU A 1 86 ? 5.43 0.974 18.828 1 96.12 86 LEU A O 1
ATOM 679 N N . GLU A 1 87 ? 5.805 0.386 16.672 1 96.12 87 GLU A N 1
ATOM 680 C CA . GLU A 1 87 ? 6.199 -0.989 16.969 1 96.12 87 GLU A CA 1
ATOM 681 C C . GLU A 1 87 ? 7.711 -1.104 17.156 1 96.12 87 GLU A C 1
ATOM 683 O O . GLU A 1 87 ? 8.203 -2.115 17.656 1 96.12 87 GLU A O 1
ATOM 688 N N . VAL A 1 88 ? 8.477 -0.086 16.734 1 97.88 88 VAL A N 1
ATOM 689 C CA . VAL A 1 88 ? 9.922 0 16.938 1 97.88 88 VAL A CA 1
ATOM 690 C C . VAL A 1 88 ? 10.305 1.434 17.297 1 97.88 88 VAL A C 1
ATOM 692 O O . VAL A 1 88 ? 9.586 2.379 16.953 1 97.88 88 VAL A O 1
ATOM 695 N N . PRO A 1 89 ? 11.477 1.54 18.031 1 98 89 PRO A N 1
ATOM 696 C CA . PRO A 1 89 ? 11.969 2.906 18.219 1 98 89 PRO A CA 1
ATOM 697 C C . PRO A 1 89 ? 12.117 3.674 16.906 1 98 89 PRO A C 1
ATOM 699 O O . PRO A 1 89 ? 12.555 3.109 15.906 1 98 89 PRO A O 1
ATOM 702 N N . THR A 1 90 ? 11.672 4.898 16.938 1 98.19 90 THR A N 1
ATOM 703 C CA . THR A 1 90 ? 11.672 5.684 15.703 1 98.19 90 THR A CA 1
ATOM 704 C C . THR A 1 90 ? 12.328 7.047 15.93 1 98.19 90 THR A C 1
ATOM 706 O O . THR A 1 90 ? 12.008 7.738 16.906 1 98.19 90 THR A O 1
ATOM 709 N N . ILE A 1 91 ? 13.25 7.367 15.094 1 97.88 91 ILE A N 1
ATOM 710 C CA . ILE A 1 91 ? 13.906 8.672 15.109 1 97.88 91 ILE A CA 1
ATOM 711 C C . ILE A 1 91 ? 13.266 9.586 14.062 1 97.88 91 ILE A C 1
ATOM 713 O O . ILE A 1 91 ? 13.383 9.336 12.859 1 97.88 91 ILE A O 1
ATOM 717 N N . PHE A 1 92 ? 12.633 10.617 14.539 1 96.88 92 PHE A N 1
ATOM 718 C CA . PHE A 1 92 ? 12.07 11.633 13.656 1 96.88 92 PHE A CA 1
ATOM 719 C C . PHE A 1 92 ? 13.109 12.711 13.352 1 96.88 92 PHE A C 1
ATOM 721 O O . PHE A 1 92 ? 13.727 13.258 14.266 1 96.88 92 PHE A O 1
ATOM 728 N N . VAL A 1 93 ? 13.25 12.961 12.055 1 96.44 93 VAL A N 1
ATOM 729 C CA . VAL A 1 93 ? 14.219 13.953 11.609 1 96.44 93 VAL A CA 1
ATOM 730 C C . VAL A 1 93 ? 13.508 15.047 10.812 1 96.44 93 VAL A C 1
ATOM 732 O O . VAL A 1 93 ? 13.344 14.93 9.594 1 96.44 93 VAL A O 1
ATOM 735 N N . PRO A 1 94 ? 13.211 16.125 11.477 1 93.69 94 PRO A N 1
ATOM 736 C CA . PRO A 1 94 ? 12.516 17.188 10.758 1 93.69 94 PRO A CA 1
ATOM 737 C C . PRO A 1 94 ? 13.383 17.812 9.664 1 93.69 94 PRO A C 1
ATOM 739 O O . PRO A 1 94 ? 14.609 17.812 9.773 1 93.69 94 PRO A O 1
ATOM 742 N N . ALA A 1 95 ? 12.727 18.328 8.656 1 90.44 95 ALA A N 1
ATOM 743 C CA . ALA A 1 95 ? 13.398 19.062 7.586 1 90.44 95 ALA A CA 1
ATOM 744 C C . ALA A 1 95 ? 13.07 20.562 7.656 1 90.44 95 ALA A C 1
ATOM 746 O O . ALA A 1 95 ? 11.969 20.969 7.301 1 90.44 95 ALA A O 1
ATOM 747 N N . PHE A 1 96 ? 14.039 21.344 8.023 1 92.19 96 PHE A N 1
ATOM 748 C CA . PHE A 1 96 ? 13.836 22.766 8.164 1 92.19 96 PHE A CA 1
ATOM 749 C C . PHE A 1 96 ? 14.297 23.516 6.922 1 92.19 96 PHE A C 1
ATOM 751 O O . PHE A 1 96 ? 15.297 23.141 6.305 1 92.19 96 PHE A O 1
ATOM 758 N N . ALA A 1 97 ? 13.531 24.516 6.656 1 90.94 97 ALA A N 1
ATOM 759 C CA . ALA A 1 97 ? 13.906 25.359 5.52 1 90.94 97 ALA A CA 1
ATOM 760 C C . ALA A 1 97 ? 14.93 26.406 5.93 1 90.94 97 ALA A C 1
ATOM 762 O O . ALA A 1 97 ? 14.984 26.812 7.094 1 90.94 97 ALA A O 1
ATOM 763 N N . ARG A 1 98 ? 15.852 26.906 4.957 1 88.94 98 ARG A N 1
ATOM 764 C CA . ARG A 1 98 ? 16.922 27.859 5.242 1 88.94 98 ARG A CA 1
ATOM 765 C C . ARG A 1 98 ? 16.5 29.266 4.852 1 88.94 98 ARG A C 1
ATOM 767 O O . ARG A 1 98 ? 17.188 30.234 5.191 1 88.94 98 ARG A O 1
ATOM 774 N N . VAL A 1 99 ? 15.359 29.391 4.285 1 93.44 99 VAL A N 1
ATOM 775 C CA . VAL A 1 99 ? 14.898 30.688 3.816 1 93.44 99 VAL A CA 1
ATOM 776 C C . VAL A 1 99 ? 14.5 31.562 5.008 1 93.44 99 VAL A C 1
ATOM 778 O O . VAL A 1 99 ? 13.969 31.062 6 1 93.44 99 VAL A O 1
ATOM 781 N N . SER A 1 100 ? 14.734 32.844 4.879 1 92.75 100 SER A N 1
ATOM 782 C CA . SER A 1 100 ? 14.414 33.75 5.961 1 92.75 100 SER A CA 1
ATOM 783 C C . SER A 1 100 ? 12.938 34.125 5.953 1 92.75 100 SER A C 1
ATOM 785 O O . SER A 1 100 ? 12.438 34.719 4.984 1 92.75 100 SER A O 1
ATOM 787 N N . VAL A 1 101 ? 12.25 33.906 7.031 1 96.56 101 VAL A N 1
ATOM 788 C CA . VAL A 1 101 ? 10.828 34.219 7.137 1 96.56 101 VAL A CA 1
ATOM 789 C C . VAL A 1 101 ? 10.664 35.719 7.391 1 96.56 101 VAL A C 1
ATOM 791 O O . VAL A 1 101 ? 9.734 36.344 6.867 1 96.56 101 VAL A O 1
ATOM 794 N N . VAL A 1 102 ? 11.562 36.344 8.086 1 97.62 102 VAL A N 1
ATOM 795 C CA . VAL A 1 102 ? 11.453 37.719 8.508 1 97.62 102 VAL A CA 1
ATOM 796 C C . VAL A 1 102 ? 11.516 38.656 7.289 1 97.62 102 VAL A C 1
ATOM 798 O O . VAL A 1 102 ? 10.797 39.625 7.215 1 97.62 102 VAL A O 1
ATOM 801 N N . GLU A 1 103 ? 12.344 38.281 6.387 1 97.62 103 GLU A N 1
ATOM 802 C CA . GLU A 1 103 ? 12.469 39.125 5.184 1 97.62 103 GLU A CA 1
ATOM 803 C C . GLU A 1 103 ? 11.141 39.188 4.434 1 97.62 103 GLU A C 1
ATOM 805 O O . GLU A 1 103 ? 10.758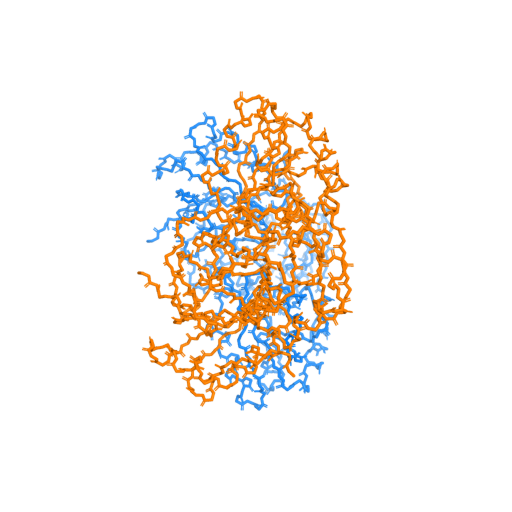 40.25 3.947 1 97.62 103 GLU A O 1
ATOM 810 N N . ALA A 1 104 ? 10.547 38.094 4.336 1 98 104 ALA A N 1
ATOM 811 C CA . ALA A 1 104 ? 9.25 38.062 3.666 1 98 104 ALA A CA 1
ATOM 812 C C . ALA A 1 104 ? 8.211 38.875 4.422 1 98 104 ALA A C 1
ATOM 814 O O . ALA A 1 104 ? 7.375 39.562 3.807 1 98 104 ALA A O 1
ATOM 815 N N . LEU A 1 105 ? 8.273 38.906 5.73 1 98.62 105 LEU A N 1
ATOM 816 C CA . LEU A 1 105 ? 7.344 39.656 6.555 1 98.62 105 LEU A CA 1
ATOM 817 C C . LEU A 1 105 ? 7.578 41.156 6.391 1 98.62 105 LEU A C 1
ATOM 819 O O . LEU A 1 105 ? 6.625 41.938 6.273 1 98.62 105 LEU A O 1
ATOM 823 N N . LYS A 1 106 ? 8.828 41.5 6.34 1 98.19 106 LYS A N 1
ATOM 824 C CA . LYS A 1 106 ? 9.188 42.906 6.164 1 98.19 106 LYS A CA 1
ATOM 825 C C . LYS A 1 106 ? 8.586 43.469 4.879 1 98.19 106 LYS A C 1
ATOM 827 O O . LYS A 1 106 ? 8.023 44.562 4.879 1 98.19 106 LYS A O 1
ATOM 832 N N . GLU A 1 107 ? 8.68 42.719 3.898 1 97.94 107 GLU A N 1
ATOM 833 C CA . GLU A 1 107 ? 8.234 43.156 2.584 1 97.94 107 GLU A CA 1
ATOM 834 C C . GLU A 1 107 ? 6.711 43.25 2.521 1 97.94 107 GLU A C 1
ATOM 836 O O . GLU A 1 107 ? 6.164 43.906 1.627 1 97.94 107 GLU A O 1
ATOM 841 N N . ASN A 1 108 ? 6.086 42.625 3.461 1 98.44 108 ASN A N 1
ATOM 842 C CA . ASN A 1 108 ? 4.629 42.531 3.393 1 98.44 108 ASN A CA 1
ATOM 843 C C . ASN A 1 108 ? 3.977 43.156 4.625 1 98.44 108 ASN A C 1
ATOM 845 O O . ASN A 1 108 ? 2.852 42.812 4.98 1 98.44 108 ASN A O 1
ATOM 849 N N . ILE A 1 109 ? 4.664 44 5.273 1 98.25 109 ILE A N 1
ATOM 850 C CA . ILE A 1 109 ? 4.207 44.562 6.547 1 98.25 109 ILE A CA 1
ATOM 851 C C . ILE A 1 109 ? 2.881 45.281 6.348 1 98.25 109 ILE A C 1
ATOM 853 O O . ILE A 1 109 ? 2.008 45.25 7.219 1 98.25 109 ILE A O 1
ATOM 857 N N . GLY A 1 110 ? 2.748 45.969 5.27 1 97.81 110 GLY A N 1
ATOM 858 C CA . GLY A 1 110 ? 1.511 46.688 4.969 1 97.81 110 GLY A CA 1
ATOM 859 C C . GLY A 1 110 ? 0.304 45.781 4.898 1 97.81 110 GLY A C 1
ATOM 860 O O . GLY A 1 110 ? -0.763 46.094 5.422 1 97.81 110 GLY A O 1
ATOM 861 N N . GLU A 1 111 ? 0.417 44.656 4.242 1 98.31 111 GLU A N 1
ATOM 862 C CA . GLU A 1 111 ? -0.666 43.688 4.137 1 98.31 111 GLU A CA 1
ATOM 863 C C . GLU A 1 111 ? -0.979 43.062 5.496 1 98.31 111 GLU A C 1
ATOM 865 O O . GLU A 1 111 ? -2.143 42.812 5.812 1 98.31 111 GLU A O 1
ATOM 870 N N . ILE A 1 112 ? 0.056 42.812 6.293 1 98.69 112 ILE A N 1
ATOM 871 C CA . ILE A 1 112 ? -0.108 42.188 7.605 1 98.69 112 ILE A CA 1
ATOM 872 C C . ILE A 1 112 ? -0.936 43.125 8.508 1 98.69 112 ILE A C 1
ATOM 874 O O . ILE A 1 112 ? -1.758 42.625 9.297 1 98.69 112 ILE A O 1
ATOM 878 N N . LYS A 1 113 ? -0.727 44.344 8.328 1 98.12 113 LYS A N 1
ATOM 879 C CA . LYS A 1 113 ? -1.454 45.312 9.148 1 98.12 113 LYS A CA 1
ATOM 880 C C . LYS A 1 113 ? -2.959 45.188 8.922 1 98.12 113 LYS A C 1
ATOM 882 O O . LYS A 1 113 ? -3.752 45.5 9.82 1 98.12 113 LYS A O 1
ATOM 887 N N . LYS A 1 114 ? -3.303 44.719 7.77 1 98.19 114 LYS A N 1
ATOM 888 C CA . LYS A 1 114 ? -4.719 44.594 7.43 1 98.19 114 LYS A CA 1
ATOM 889 C C . LYS A 1 114 ? -5.367 43.469 8.219 1 98.19 114 LYS A C 1
ATOM 891 O O . LYS A 1 114 ? -6.598 43.344 8.266 1 98.19 114 LYS A O 1
ATOM 896 N N . LEU A 1 115 ? -4.594 42.625 8.906 1 98 115 LEU A N 1
ATOM 897 C CA . LEU A 1 115 ? -5.109 41.531 9.734 1 98 115 LEU A CA 1
ATOM 898 C C . LEU A 1 115 ? -5.617 42.062 11.07 1 98 115 LEU A C 1
ATOM 900 O O . LEU A 1 115 ? -6.395 41.406 11.75 1 98 115 LEU A O 1
ATOM 904 N N . GLY A 1 116 ? -5.129 43.188 11.453 1 96.44 116 GLY A N 1
ATOM 905 C CA . GLY A 1 116 ? -5.406 43.719 12.773 1 96.44 116 GLY A CA 1
ATOM 906 C C . GLY A 1 116 ? -4.184 43.781 13.664 1 96.44 116 GLY A C 1
ATOM 907 O O . GLY A 1 116 ? -3.074 43.469 13.227 1 96.44 116 GLY A O 1
ATOM 908 N N . ARG A 1 117 ? -4.352 44.219 14.859 1 97 117 ARG A N 1
ATOM 909 C CA . ARG A 1 117 ? -3.25 44.375 15.805 1 97 117 ARG A CA 1
ATOM 910 C C . ARG A 1 117 ? -2.936 43.062 16.516 1 97 117 ARG A C 1
ATOM 912 O O . ARG A 1 117 ? -1.767 42.75 16.719 1 97 117 ARG A O 1
ATOM 919 N N . LYS A 1 118 ? -3.992 42.375 16.906 1 98.25 118 LYS A N 1
ATOM 920 C CA . LYS A 1 118 ? -3.82 41.062 17.547 1 98.25 118 LYS A CA 1
ATOM 921 C C . LYS A 1 118 ? -3.873 39.938 16.516 1 98.25 118 LYS A C 1
ATOM 923 O O . LYS A 1 118 ? -4.953 39.562 16.047 1 98.25 118 LYS A O 1
ATOM 928 N N . ILE A 1 119 ? -2.738 39.375 16.219 1 98.44 119 ILE A N 1
ATOM 929 C CA . ILE A 1 119 ? -2.723 38.406 15.125 1 98.44 119 ILE A CA 1
ATOM 930 C C . ILE A 1 119 ? -2.24 37.062 15.641 1 98.44 119 ILE A C 1
ATOM 932 O O . ILE A 1 119 ? -1.41 37 16.562 1 98.44 119 ILE A O 1
ATOM 936 N N . ILE A 1 120 ? -2.799 36 15.109 1 98.88 120 ILE A N 1
ATOM 937 C CA . ILE A 1 120 ? -2.352 34.625 15.336 1 98.88 120 ILE A CA 1
ATOM 938 C C . ILE A 1 120 ? -1.32 34.219 14.273 1 98.88 120 ILE A C 1
ATOM 940 O O . ILE A 1 120 ? -1.559 34.406 13.078 1 98.88 120 ILE A O 1
ATOM 944 N N . VAL A 1 121 ? -0.173 33.781 14.703 1 98.88 121 VAL A N 1
ATOM 945 C CA . VAL A 1 121 ? 0.88 33.406 13.766 1 98.88 121 VAL A CA 1
ATOM 946 C C . VAL A 1 121 ? 1.036 31.891 13.719 1 98.88 121 VAL A C 1
ATOM 948 O O . VAL A 1 121 ? 1.141 31.25 14.766 1 98.88 121 VAL A O 1
ATOM 951 N N . THR A 1 122 ? 0.934 31.328 12.508 1 98.81 122 THR A N 1
ATOM 952 C CA . THR A 1 122 ? 1.065 29.891 12.281 1 98.81 122 THR A CA 1
ATOM 953 C C . THR A 1 122 ? 2.059 29.609 11.156 1 98.81 122 THR A C 1
ATOM 955 O O . THR A 1 122 ? 2.365 30.484 10.359 1 98.81 122 THR A O 1
ATOM 958 N N . THR A 1 123 ? 2.584 28.438 11.141 1 98.38 123 THR A N 1
ATOM 959 C CA . THR A 1 123 ? 3.504 28.016 10.094 1 98.38 123 THR A CA 1
ATOM 960 C C . THR A 1 123 ? 3.564 26.484 10.016 1 98.38 123 THR A C 1
ATOM 962 O O . THR A 1 123 ? 2.74 25.797 10.617 1 98.38 123 THR A O 1
ATOM 965 N N . THR A 1 124 ? 4.414 25.938 9.148 1 96.19 124 THR A N 1
ATOM 966 C CA . THR A 1 124 ? 4.633 24.5 9.008 1 96.19 124 THR A CA 1
ATOM 967 C C . THR A 1 124 ? 5.949 24.094 9.664 1 96.19 124 THR A C 1
ATOM 969 O O . THR A 1 124 ? 6.723 24.938 10.109 1 96.19 124 THR A O 1
ATOM 972 N N . ALA A 1 125 ? 6.133 22.812 9.719 1 94 125 ALA A N 1
ATOM 973 C CA . ALA A 1 125 ? 7.344 22.266 10.328 1 94 125 ALA A CA 1
ATOM 974 C C . ALA A 1 125 ? 8.594 22.844 9.68 1 94 125 ALA A C 1
ATOM 976 O O . ALA A 1 125 ? 9.609 23.047 10.352 1 94 125 ALA A O 1
ATOM 977 N N . GLN A 1 126 ? 8.523 23.188 8.43 1 93.19 126 GLN A N 1
ATOM 978 C CA . GLN A 1 126 ? 9.672 23.656 7.664 1 93.19 126 GLN A CA 1
ATOM 979 C C . GLN A 1 126 ? 10.195 24.984 8.195 1 93.19 126 GLN A C 1
ATOM 981 O O . GLN A 1 126 ? 11.391 25.266 8.117 1 93.19 126 GLN A O 1
ATOM 986 N N . HIS A 1 127 ? 9.344 25.797 8.734 1 96.12 127 HIS A N 1
ATOM 987 C CA . HIS A 1 127 ? 9.742 27.156 9.102 1 96.12 127 HIS A CA 1
ATOM 988 C C . HIS A 1 127 ? 9.594 27.391 10.602 1 96.12 127 HIS A C 1
ATOM 990 O O . HIS A 1 127 ? 9.82 28.5 11.086 1 96.12 127 HIS A O 1
ATOM 996 N N . ILE A 1 128 ? 9.281 26.344 11.289 1 96.62 128 ILE A N 1
ATOM 997 C CA . ILE A 1 128 ? 8.875 26.469 12.688 1 96.62 128 ILE A CA 1
ATOM 998 C C . ILE A 1 128 ? 10.047 26.984 13.523 1 96.62 128 ILE A C 1
ATOM 1000 O O . ILE A 1 128 ? 9.852 27.703 14.5 1 96.62 128 ILE A O 1
ATOM 1004 N N . HIS A 1 129 ? 11.242 26.703 13.148 1 95.06 129 HIS A N 1
ATOM 1005 C CA . HIS A 1 129 ? 12.438 27.078 13.906 1 95.06 129 HIS A CA 1
ATOM 1006 C C . HIS A 1 129 ? 12.68 28.578 13.836 1 95.06 129 HIS A C 1
ATOM 1008 O O . HIS A 1 129 ? 13.484 29.109 14.594 1 95.06 129 HIS A O 1
ATOM 1014 N N . GLN A 1 130 ? 11.961 29.297 12.992 1 96.88 130 GLN A N 1
ATOM 1015 C CA . GLN A 1 130 ? 12.133 30.734 12.828 1 96.88 130 GLN A CA 1
ATOM 1016 C C . GLN A 1 130 ? 10.945 31.5 13.406 1 96.88 130 GLN A C 1
ATOM 1018 O O . GLN A 1 130 ? 10.867 32.719 13.273 1 96.88 130 GLN A O 1
ATOM 1023 N N . LEU A 1 131 ? 10.047 30.844 13.992 1 97.62 131 LEU A N 1
ATOM 1024 C CA . LEU A 1 131 ? 8.805 31.469 14.438 1 97.62 131 LEU A CA 1
ATOM 1025 C C . LEU A 1 131 ? 9.07 32.469 15.547 1 97.62 131 LEU A C 1
ATOM 1027 O O . LEU A 1 131 ? 8.398 33.5 15.633 1 97.62 131 LEU A O 1
ATOM 1031 N N . LYS A 1 132 ? 10.039 32.156 16.391 1 96.81 132 LYS A N 1
ATOM 1032 C CA . LYS A 1 132 ? 10.383 33.094 17.469 1 96.81 132 LYS A CA 1
ATOM 1033 C C . LYS A 1 132 ? 10.852 34.438 16.922 1 96.81 132 LYS A C 1
ATOM 1035 O O . LYS A 1 132 ? 10.422 35.469 17.375 1 96.81 132 LYS A O 1
ATOM 1040 N N . GLU A 1 133 ? 11.711 34.312 15.969 1 97.69 133 GLU A N 1
ATOM 1041 C CA . GLU A 1 133 ? 12.211 35.531 15.328 1 97.69 133 GLU A CA 1
ATOM 1042 C C . GLU A 1 133 ? 11.094 36.281 14.633 1 97.69 133 GLU A C 1
ATOM 1044 O O . GLU A 1 133 ? 11.07 37.531 14.656 1 97.69 133 GLU A O 1
ATOM 1049 N N . ALA A 1 134 ? 10.266 35.594 13.984 1 98.5 134 ALA A N 1
ATOM 1050 C CA . ALA A 1 134 ? 9.109 36.219 13.32 1 98.5 134 ALA A CA 1
ATOM 1051 C C . ALA A 1 134 ? 8.234 36.969 14.328 1 98.5 134 ALA A C 1
ATOM 1053 O O . ALA A 1 134 ? 7.812 38.094 14.07 1 98.5 134 ALA A O 1
ATOM 1054 N N . LYS A 1 135 ? 7.988 36.312 15.438 1 98.56 135 LYS A N 1
ATOM 1055 C CA . LYS A 1 135 ? 7.188 36.938 16.5 1 98.56 135 LYS A CA 1
ATOM 1056 C C . LYS A 1 135 ? 7.828 38.219 16.984 1 98.56 135 LYS A C 1
ATOM 1058 O O . LYS A 1 135 ? 7.152 39.25 17.125 1 98.56 135 LYS A O 1
ATOM 1063 N N . GLU A 1 136 ? 9.078 38.156 17.266 1 98.5 136 GLU A N 1
ATOM 1064 C CA . GLU A 1 136 ? 9.805 39.312 17.766 1 98.5 136 GLU A CA 1
ATOM 1065 C C . GLU A 1 136 ? 9.727 40.469 16.781 1 98.5 136 GLU A C 1
ATOM 1067 O O . GLU A 1 136 ? 9.5 41.625 17.172 1 98.5 136 GLU A O 1
ATOM 1072 N N . PHE A 1 137 ? 9.945 40.188 15.57 1 98.5 137 PHE A N 1
ATOM 1073 C CA . PHE A 1 137 ? 9.859 41.188 14.531 1 98.5 137 PHE A CA 1
ATOM 1074 C C . PHE A 1 137 ? 8.477 41.812 14.5 1 98.5 137 PHE A C 1
ATOM 1076 O O . PHE A 1 137 ? 8.336 43.062 14.516 1 98.5 137 PHE A O 1
ATOM 1083 N N . LEU A 1 138 ? 7.438 41 14.453 1 98.81 138 LEU A N 1
ATOM 1084 C CA . LEU A 1 138 ? 6.062 41.469 14.359 1 98.81 138 LEU A CA 1
ATOM 1085 C C . LEU A 1 138 ? 5.703 42.312 15.578 1 98.81 138 LEU A C 1
ATOM 1087 O O . LEU A 1 138 ? 5.035 43.344 15.438 1 98.81 138 LEU A O 1
ATOM 1091 N N . GLU A 1 139 ? 6.16 41.875 16.703 1 98.69 139 GLU A N 1
ATOM 1092 C CA . GLU A 1 139 ? 5.902 42.656 17.906 1 98.69 139 GLU A CA 1
ATOM 1093 C C . GLU A 1 139 ? 6.617 44 17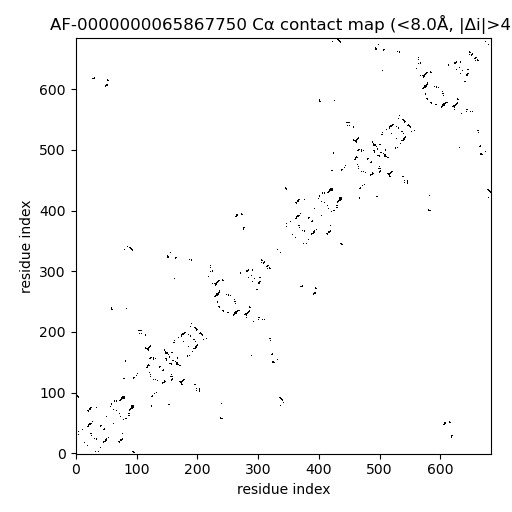.875 1 98.69 139 GLU A C 1
ATOM 1095 O O . GLU A 1 139 ? 6.086 45.031 18.344 1 98.69 139 GLU A O 1
ATOM 1100 N N . SER A 1 140 ? 7.789 44.031 17.312 1 98.44 140 SER A N 1
ATOM 1101 C CA . SER A 1 140 ? 8.516 45.281 17.156 1 98.44 140 SER A CA 1
ATOM 1102 C C . SER A 1 140 ? 7.785 46.219 16.219 1 98.44 140 SER A C 1
ATOM 1104 O O . SER A 1 140 ? 7.969 47.438 16.281 1 98.44 140 SER A O 1
ATOM 1106 N N . GLU A 1 141 ? 6.996 45.688 15.375 1 98.12 141 GLU A N 1
ATOM 1107 C CA . GLU A 1 141 ? 6.223 46.5 14.43 1 98.12 141 GLU A CA 1
ATOM 1108 C C . GLU A 1 141 ? 4.863 46.875 15.008 1 98.12 141 GLU A C 1
ATOM 1110 O O . GLU A 1 141 ? 4.027 47.438 14.305 1 98.12 141 GLU A O 1
ATOM 1115 N N . GLY A 1 142 ? 4.621 46.438 16.281 1 97.69 142 GLY A N 1
ATOM 1116 C CA . GLY A 1 142 ? 3.443 46.938 16.969 1 97.69 142 GLY A CA 1
ATOM 1117 C C . GLY A 1 142 ? 2.332 45.906 17.078 1 97.69 142 GLY A C 1
ATOM 1118 O O . GLY A 1 142 ? 1.239 46.219 17.547 1 97.69 142 GLY A O 1
ATOM 1119 N N . PHE A 1 143 ? 2.514 44.719 16.656 1 98.56 143 PHE A N 1
ATOM 1120 C CA . PHE A 1 143 ? 1.483 43.688 16.719 1 98.56 143 PHE A CA 1
ATOM 1121 C C . PHE A 1 143 ? 1.484 43 18.078 1 98.56 143 PHE A C 1
ATOM 1123 O O . PHE A 1 143 ? 2.521 42.906 18.75 1 98.56 143 PHE A O 1
ATOM 1130 N N . GLU A 1 144 ? 0.366 42.594 18.531 1 98.56 144 GLU A N 1
ATOM 1131 C CA . GLU A 1 144 ? 0.23 41.562 19.578 1 98.56 144 GLU A CA 1
ATOM 1132 C C . GLU A 1 144 ? 0.131 40.188 18.969 1 98.56 144 GLU A C 1
ATOM 1134 O O . GLU A 1 144 ? -0.874 39.844 18.344 1 98.56 144 GLU A O 1
ATOM 1139 N N . VAL A 1 145 ? 1.101 39.406 19.203 1 98.62 145 VAL A N 1
ATOM 1140 C CA . VAL A 1 145 ? 1.218 38.156 18.484 1 98.62 145 VAL A CA 1
ATOM 1141 C C . VAL A 1 145 ? 0.795 37 19.391 1 98.62 145 VAL A C 1
ATOM 1143 O O . VAL A 1 145 ? 1.297 36.844 20.5 1 98.62 145 VAL A O 1
ATOM 1146 N N . SER A 1 146 ? -0.141 36.188 18.984 1 98.44 146 SER A N 1
ATOM 1147 C CA . SER A 1 146 ? -0.542 34.969 19.641 1 98.44 146 SER A CA 1
ATOM 1148 C C . SER A 1 146 ? -0.037 33.75 18.891 1 98.44 146 SER A C 1
ATOM 1150 O O . SER A 1 146 ? -0.211 33.656 17.672 1 98.44 146 SER A O 1
ATOM 1152 N N . ILE A 1 147 ? 0.586 32.844 19.547 1 98.31 147 ILE A N 1
ATOM 1153 C CA . ILE A 1 147 ? 1.031 31.562 19.031 1 98.31 147 ILE A CA 1
ATOM 1154 C C . ILE A 1 147 ? 0.4 30.438 19.844 1 98.31 147 ILE A C 1
ATOM 1156 O O . ILE A 1 147 ? 0.761 30.219 21 1 98.31 147 ILE A O 1
ATOM 1160 N N . GLY A 1 148 ? -0.542 29.75 19.25 1 98.06 148 GLY A N 1
ATOM 1161 C CA . GLY A 1 148 ? -1.212 28.672 19.938 1 98.06 148 GLY A CA 1
ATOM 1162 C C . GLY A 1 148 ? -0.345 27.422 20.094 1 98.06 148 GLY A C 1
ATOM 1163 O O . GLY A 1 148 ? 0.481 27.141 19.234 1 98.06 148 GLY A O 1
ATOM 1164 N N . ARG A 1 149 ? -0.598 26.688 21.141 1 97 149 ARG A N 1
ATOM 1165 C CA . ARG A 1 149 ? 0.233 25.531 21.453 1 97 149 ARG A CA 1
ATOM 1166 C C . ARG A 1 149 ? -0.27 24.281 20.75 1 97 149 ARG A C 1
ATOM 1168 O O . ARG A 1 149 ? 0.505 23.359 20.469 1 97 149 ARG A O 1
ATOM 1175 N N . GLY A 1 150 ? -1.525 24.266 20.438 1 96.31 150 GLY A N 1
ATOM 1176 C CA . GLY A 1 150 ? -2.105 23.094 19.797 1 96.31 150 GLY A CA 1
ATOM 1177 C C . GLY A 1 150 ? -2.246 21.906 20.719 1 96.31 150 GLY A C 1
ATOM 1178 O O . GLY A 1 150 ? -2.234 22.062 21.953 1 96.31 150 GLY A O 1
ATOM 1179 N N . ASP A 1 151 ? -2.482 20.703 20.188 1 96.56 151 ASP A N 1
ATOM 1180 C CA . ASP A 1 151 ? -2.705 19.5 21 1 96.56 151 ASP A CA 1
ATOM 1181 C C . ASP A 1 151 ? -1.55 18.516 20.828 1 96.56 151 ASP A C 1
ATOM 1183 O O . ASP A 1 151 ? -0.461 18.891 20.391 1 96.56 151 ASP A O 1
ATOM 1187 N N . SER A 1 152 ? -1.703 17.25 21.219 1 94.38 152 SER A N 1
ATOM 1188 C CA . SER A 1 152 ? -0.615 16.281 21.344 1 94.38 152 SER A CA 1
ATOM 1189 C C . SER A 1 152 ? -0.106 15.828 19.984 1 94.38 152 SER A C 1
ATOM 1191 O O . SER A 1 152 ? 0.958 15.219 19.875 1 94.38 152 SER A O 1
ATOM 1193 N N . ARG A 1 153 ? -0.846 16.125 18.938 1 94.81 153 ARG A N 1
ATOM 1194 C CA . ARG A 1 153 ? -0.406 15.742 17.609 1 94.81 153 ARG A CA 1
ATOM 1195 C C . ARG A 1 153 ? 0.603 16.734 17.047 1 94.81 153 ARG A C 1
ATOM 1197 O O . ARG A 1 153 ? 1.266 16.469 16.047 1 94.81 153 ARG A O 1
ATOM 1204 N N . ILE A 1 154 ? 0.686 17.875 17.703 1 95.38 154 ILE A N 1
ATOM 1205 C CA . ILE A 1 154 ? 1.504 19 17.25 1 95.38 154 ILE A CA 1
ATOM 1206 C C . ILE A 1 154 ? 2.836 19 18 1 95.38 154 ILE A C 1
ATOM 1208 O O . ILE A 1 154 ? 2.867 18.875 19.219 1 95.38 154 ILE A O 1
ATOM 1212 N N . SER A 1 155 ? 3.914 19.156 17.266 1 95.38 155 SER A N 1
ATOM 1213 C CA . SER A 1 155 ? 5.238 19.094 17.875 1 95.38 155 SER A CA 1
ATOM 1214 C C . SER A 1 155 ? 5.602 20.422 18.547 1 95.38 155 SER A C 1
ATOM 1216 O O . SER A 1 155 ? 6.246 20.438 19.594 1 95.38 155 SER A O 1
ATOM 1218 N N . TRP A 1 156 ? 5.223 21.5 17.797 1 96.88 156 TRP A N 1
ATOM 1219 C CA . TRP A 1 156 ? 5.645 22.812 18.266 1 96.88 156 TRP A CA 1
ATOM 1220 C C . TRP A 1 156 ? 4.488 23.812 18.219 1 96.88 156 TRP A C 1
ATOM 1222 O O . TRP A 1 156 ? 3.643 23.734 17.312 1 96.88 156 TRP A O 1
ATOM 1232 N N . PRO A 1 157 ? 4.508 24.797 19.141 1 97.62 157 PRO A N 1
ATOM 1233 C CA . PRO A 1 157 ? 3.52 25.875 19.047 1 97.62 157 PRO A CA 1
ATOM 1234 C C . PRO A 1 157 ? 3.555 26.578 17.688 1 97.62 157 PRO A C 1
ATOM 1236 O O . PRO A 1 157 ? 4.633 26.828 17.141 1 97.62 157 PRO A O 1
ATOM 1239 N N . GLY A 1 158 ? 2.389 26.812 17.156 1 98.31 158 GLY A N 1
ATOM 1240 C CA . GLY A 1 158 ? 2.281 27.547 15.898 1 98.31 158 GLY A CA 1
ATOM 1241 C C . GLY A 1 158 ? 2.295 26.625 14.68 1 98.31 158 GLY A C 1
ATOM 1242 O O . GLY A 1 158 ? 1.969 27.062 13.578 1 98.31 158 GLY A O 1
ATOM 1243 N N . GLN A 1 159 ? 2.596 25.375 14.852 1 97.75 159 GLN A N 1
ATOM 1244 C CA . GLN A 1 159 ? 2.719 24.422 13.742 1 97.75 159 GLN A CA 1
ATOM 1245 C C . GLN A 1 159 ? 1.35 23.922 13.305 1 97.75 159 GLN A C 1
ATOM 1247 O O . GLN A 1 159 ? 0.58 23.406 14.117 1 97.75 159 GLN A O 1
ATOM 1252 N N . VAL A 1 160 ? 1.046 24.047 12.078 1 97.56 160 VAL A N 1
ATOM 1253 C CA . VAL A 1 160 ? -0.201 23.484 11.562 1 97.56 160 VAL A CA 1
ATOM 1254 C C . VAL A 1 160 ? 0.08 22.172 10.836 1 97.56 160 VAL A C 1
ATOM 1256 O O . VAL A 1 160 ? 1.189 21.953 10.344 1 97.56 160 VAL A O 1
ATOM 1259 N N . LEU A 1 161 ? -0.845 21.312 10.875 1 96.25 161 LEU A N 1
ATOM 1260 C CA . LEU A 1 161 ? -0.88 20.109 10.047 1 96.25 161 LEU A CA 1
ATOM 1261 C C . LEU A 1 161 ? -2 20.188 9.016 1 96.25 161 LEU A C 1
ATOM 1263 O O . LEU A 1 161 ? -2.797 21.141 9.031 1 96.25 161 LEU A O 1
ATOM 1267 N N . GLY A 1 162 ? -1.965 19.25 8.102 1 94.56 162 GLY A N 1
ATOM 1268 C CA . GLY A 1 162 ? -3.037 19.203 7.121 1 94.56 162 GLY A CA 1
ATOM 1269 C C . GLY A 1 162 ? -4.375 18.812 7.719 1 94.56 162 GLY A C 1
ATOM 1270 O O . GLY A 1 162 ? -5.426 19.094 7.141 1 94.56 162 GLY A O 1
ATOM 1271 N N . CYS A 1 163 ? -4.352 18.266 8.922 1 96.88 163 CYS A N 1
ATOM 1272 C CA . CYS A 1 163 ? -5.562 17.703 9.516 1 96.88 163 CYS A CA 1
ATOM 1273 C C . CYS A 1 163 ? -5.797 18.266 10.914 1 96.88 163 CYS A C 1
ATOM 1275 O O . CYS A 1 163 ? -6.688 17.812 11.625 1 96.88 163 CYS A O 1
ATOM 1277 N N . ASN A 1 164 ? -5.02 19.219 11.312 1 97.5 164 ASN A N 1
ATOM 1278 C CA . ASN A 1 164 ? -5.094 19.75 12.672 1 97.5 164 ASN A CA 1
ATOM 1279 C C . ASN A 1 164 ? -4.715 21.219 12.727 1 97.5 164 ASN A C 1
ATOM 1281 O O . ASN A 1 164 ? -3.566 21.594 12.477 1 97.5 164 ASN A O 1
ATOM 1285 N N . TYR A 1 165 ? -5.656 22.047 13.117 1 98.31 165 TYR A N 1
ATOM 1286 C CA . TYR A 1 165 ? -5.457 23.5 13.156 1 98.31 165 TYR A CA 1
ATOM 1287 C C . TYR A 1 165 ? -5.719 24.047 14.547 1 98.31 165 TYR A C 1
ATOM 1289 O O . TYR A 1 165 ? -6.117 25.203 14.703 1 98.31 165 TYR A O 1
ATOM 1297 N N . SER A 1 166 ? -5.516 23.188 15.523 1 97.75 166 SER A N 1
ATOM 1298 C CA . SER A 1 166 ? -5.809 23.531 16.906 1 97.75 166 SER A CA 1
ATOM 1299 C C . SER A 1 166 ? -4.957 24.703 17.375 1 97.75 166 SER A C 1
ATOM 1301 O O . SER A 1 166 ? -5.363 25.469 18.25 1 97.75 166 SER A O 1
ATOM 1303 N N . VAL A 1 167 ? -3.855 24.953 16.766 1 98.31 167 VAL A N 1
ATOM 1304 C CA . VAL A 1 167 ? -2.93 26.016 17.172 1 98.31 167 VAL A CA 1
ATOM 1305 C C . VAL A 1 167 ? -3.541 27.375 16.859 1 98.31 167 VAL A C 1
ATOM 1307 O O . VAL A 1 167 ? -3.117 28.391 17.422 1 98.31 167 VAL A O 1
ATOM 1310 N N . ALA A 1 168 ? -4.477 27.406 15.984 1 98.5 168 ALA A N 1
ATOM 1311 C CA . ALA A 1 168 ? -5.039 28.672 15.531 1 98.5 168 ALA A CA 1
ATOM 1312 C C . ALA A 1 168 ? -6.348 28.984 16.25 1 98.5 168 ALA A C 1
ATOM 1314 O O . ALA A 1 168 ? -6.984 30 15.992 1 98.5 168 ALA A O 1
ATOM 1315 N N . LYS A 1 169 ? -6.738 28.047 17.109 1 97 169 LYS A N 1
ATOM 1316 C CA . LYS A 1 169 ? -7.977 28.234 17.859 1 97 169 LYS A CA 1
ATOM 1317 C C . LYS A 1 169 ? -7.719 28.969 19.172 1 97 169 LYS A C 1
ATOM 1319 O O . LYS A 1 169 ? -8.039 28.453 20.25 1 97 169 LYS A O 1
ATOM 1324 N N . VAL A 1 170 ? -7.141 30.125 19.125 1 97.75 170 VAL A N 1
ATOM 1325 C CA . VAL A 1 170 ? -6.82 31.047 20.203 1 97.75 170 VAL A CA 1
ATOM 1326 C C . VAL A 1 170 ? -7.344 32.438 19.859 1 97.75 170 VAL A C 1
ATOM 1328 O O . VAL A 1 170 ? -7.867 32.688 18.781 1 97.75 170 VAL A O 1
ATOM 1331 N N . ARG A 1 171 ? -7.281 33.312 20.734 1 96 171 ARG A N 1
ATOM 1332 C CA . ARG A 1 171 ? -7.789 34.688 20.531 1 96 171 ARG A CA 1
ATOM 1333 C C . ARG A 1 171 ? -6.914 35.438 19.547 1 96 171 ARG A C 1
ATOM 1335 O O . ARG A 1 171 ? -5.688 35.344 19.609 1 96 171 ARG A O 1
ATOM 1342 N N . GLY A 1 172 ? -7.535 36.125 18.625 1 96.31 172 GLY A N 1
ATOM 1343 C CA . GLY A 1 172 ? -6.863 36.969 17.641 1 96.31 172 GLY A CA 1
ATOM 1344 C C . GLY A 1 172 ? -7.801 37.469 16.562 1 96.31 172 GLY A C 1
ATOM 1345 O O . GLY A 1 172 ? -8.867 36.906 16.328 1 96.31 172 GLY A O 1
ATOM 1346 N N . GLU A 1 173 ? -7.457 38.5 15.906 1 96.88 173 GLU A N 1
ATOM 1347 C CA . GLU A 1 173 ? -8.289 39.156 14.898 1 96.88 173 GLU A CA 1
ATOM 1348 C C . GLU A 1 173 ? -8.109 38.5 13.531 1 96.88 173 GLU A C 1
ATOM 1350 O O . GLU A 1 173 ? -9.031 38.5 12.711 1 96.88 173 GLU A O 1
ATOM 1355 N N . GLY A 1 174 ? -6.945 38.094 13.281 1 98 174 GLY A N 1
ATOM 1356 C CA . GLY A 1 174 ? -6.59 37.438 12.031 1 98 174 GLY A CA 1
ATOM 1357 C C . GLY A 1 174 ? -5.43 36.469 12.172 1 98 174 GLY A C 1
ATOM 1358 O O . GLY A 1 174 ? -4.773 36.438 13.211 1 98 174 GLY A O 1
ATOM 1359 N N . ILE A 1 175 ? -5.27 35.656 11.102 1 98.88 175 ILE A N 1
ATOM 1360 C CA . ILE A 1 175 ? -4.219 34.656 11.133 1 98.88 175 ILE A CA 1
ATOM 1361 C C . ILE A 1 175 ? -3.178 34.969 10.055 1 98.88 175 ILE A C 1
ATOM 1363 O O . ILE A 1 175 ? -3.521 35.156 8.891 1 98.88 175 ILE A O 1
ATOM 1367 N N . LEU A 1 176 ? -2.01 35.062 10.43 1 98.94 176 LEU A N 1
ATOM 1368 C CA . LEU A 1 176 ? -0.869 35.094 9.523 1 98.94 176 LEU A CA 1
ATOM 1369 C C . LEU A 1 176 ? -0.258 33.688 9.383 1 98.94 176 LEU A C 1
ATOM 1371 O O . LEU A 1 176 ? 0.235 33.125 10.352 1 98.94 176 LEU A O 1
ATOM 1375 N N . PHE A 1 177 ? -0.323 33.156 8.195 1 98.88 177 PHE A N 1
ATOM 1376 C CA . PHE A 1 177 ? 0.334 31.891 7.867 1 98.88 177 PHE A CA 1
ATOM 1377 C C . PHE A 1 177 ? 1.636 32.156 7.113 1 98.88 177 PHE A C 1
ATOM 1379 O O . PHE A 1 177 ? 1.643 32.812 6.082 1 98.88 177 PHE A O 1
ATOM 1386 N N . ILE A 1 178 ? 2.654 31.609 7.633 1 98.75 178 ILE A N 1
ATOM 1387 C CA . ILE A 1 178 ? 3.953 31.719 6.977 1 98.75 178 ILE A CA 1
ATOM 1388 C C . ILE A 1 178 ? 4.332 30.375 6.359 1 98.75 178 ILE A C 1
ATOM 1390 O O . ILE A 1 178 ? 4.688 29.422 7.078 1 98.75 178 ILE A O 1
ATOM 1394 N N . GLY A 1 179 ? 4.316 30.219 5.094 1 97.62 179 GLY A N 1
ATOM 1395 C CA . GLY A 1 179 ? 4.633 28.984 4.402 1 97.62 179 GLY A CA 1
ATOM 1396 C C . GLY A 1 179 ? 4.211 29 2.945 1 97.62 179 GLY A C 1
ATOM 1397 O O . GLY A 1 179 ? 3.572 29.938 2.482 1 97.62 179 GLY A O 1
ATOM 1398 N N . SER A 1 180 ? 4.543 28 2.262 1 95.12 180 SER A N 1
ATOM 1399 C CA . SER A 1 180 ? 4.234 27.891 0.838 1 95.12 180 SER A CA 1
ATOM 1400 C C . SER A 1 180 ? 2.934 27.125 0.608 1 95.12 180 SER A C 1
ATOM 1402 O O . SER A 1 180 ? 2.527 26.312 1.44 1 95.12 180 SER A O 1
ATOM 1404 N N . GLY A 1 181 ? 2.285 27.453 -0.516 1 93 181 GLY A N 1
ATOM 1405 C CA . GLY A 1 181 ? 1.126 26.688 -0.94 1 93 181 GLY A CA 1
ATOM 1406 C C . GLY A 1 181 ? -0.18 27.203 -0.376 1 93 181 GLY A C 1
ATOM 1407 O O . GLY A 1 181 ? -0.179 28.078 0.493 1 93 181 GLY A O 1
ATOM 1408 N N . ILE A 1 182 ? -1.234 26.719 -0.826 1 94.19 182 ILE A N 1
ATOM 1409 C CA . ILE A 1 182 ? -2.559 27.188 -0.439 1 94.19 182 ILE A CA 1
ATOM 1410 C C . ILE A 1 182 ? -3.229 26.172 0.472 1 94.19 182 ILE A C 1
ATOM 1412 O O . ILE A 1 182 ? -4.242 26.469 1.112 1 94.19 182 ILE A O 1
ATOM 1416 N N . PHE A 1 183 ? -2.668 24.969 0.589 1 93 183 PHE A N 1
ATOM 1417 C CA . PHE A 1 183 ? -3.275 23.844 1.285 1 93 183 PHE A CA 1
ATOM 1418 C C . PHE A 1 183 ? -3.5 24.172 2.756 1 93 183 PHE A C 1
ATOM 1420 O O . PHE A 1 183 ? -4.633 24.109 3.244 1 93 183 PHE A O 1
ATOM 1427 N N . HIS A 1 184 ? -2.479 24.594 3.445 1 97.31 184 HIS A N 1
ATOM 1428 C CA . HIS A 1 184 ? -2.535 24.828 4.883 1 97.31 184 HIS A CA 1
ATOM 1429 C C . HIS A 1 184 ? -3.342 26.078 5.207 1 97.31 184 HIS A C 1
ATOM 1431 O O . HIS A 1 184 ? -4.258 26.031 6.031 1 97.31 184 HIS A O 1
ATOM 1437 N N . PRO A 1 185 ? -3.098 27.141 4.516 1 98.25 185 PRO A N 1
ATOM 1438 C CA . PRO A 1 185 ? -3.873 28.328 4.863 1 98.25 185 PRO A CA 1
ATOM 1439 C C . PRO A 1 185 ? -5.352 28.203 4.516 1 98.25 185 PRO A C 1
ATOM 1441 O O . PRO A 1 185 ? -6.207 28.766 5.199 1 98.25 185 PRO A O 1
ATOM 1444 N N . LEU A 1 186 ? -5.66 27.5 3.486 1 97.38 186 LEU A N 1
ATOM 1445 C CA . LEU A 1 186 ? -7.066 27.234 3.195 1 97.38 186 LEU A CA 1
ATOM 1446 C C . LEU A 1 186 ? -7.719 26.453 4.336 1 97.38 186 LEU A C 1
ATOM 1448 O O . LEU A 1 186 ? -8.828 26.781 4.766 1 97.38 186 LEU A O 1
ATOM 1452 N N . GLY A 1 187 ? -7.016 25.438 4.812 1 97.19 187 GLY A N 1
ATOM 1453 C CA . GLY A 1 187 ? -7.508 24.703 5.969 1 97.19 187 GLY A CA 1
ATOM 1454 C C . GLY A 1 187 ? -7.707 25.578 7.188 1 97.19 187 GLY A C 1
ATOM 1455 O O . GLY A 1 187 ? -8.695 25.422 7.914 1 97.19 187 GLY A O 1
ATOM 1456 N N . LEU A 1 188 ? -6.793 26.5 7.402 1 98.5 188 LEU A N 1
ATOM 1457 C CA . LEU A 1 188 ? -6.891 27.453 8.5 1 98.5 188 LEU A CA 1
ATOM 1458 C C . LEU A 1 188 ? -8.164 28.281 8.391 1 98.5 188 LEU A C 1
ATOM 1460 O O . LEU A 1 188 ? -8.906 28.422 9.367 1 98.5 188 LEU A O 1
ATOM 1464 N N . ALA A 1 189 ? -8.383 28.781 7.199 1 98.19 189 ALA A N 1
ATOM 1465 C CA . ALA A 1 189 ? -9.539 29.641 6.969 1 98.19 189 ALA A CA 1
ATOM 1466 C C . ALA A 1 189 ? -10.844 28.891 7.23 1 98.19 189 ALA A C 1
ATOM 1468 O O . ALA A 1 189 ? -11.742 29.406 7.895 1 98.19 189 ALA A O 1
ATOM 1469 N N . VAL A 1 190 ? -10.898 27.719 6.793 1 97.06 190 VAL A N 1
ATOM 1470 C CA . VAL A 1 190 ? -12.117 26.922 6.922 1 97.06 190 VAL A CA 1
ATOM 1471 C C . VAL A 1 190 ? -12.305 26.5 8.375 1 97.06 190 VAL A C 1
ATOM 1473 O O . VAL A 1 190 ? -13.414 26.594 8.914 1 97.06 190 VAL A O 1
ATOM 1476 N N . ALA A 1 191 ? -11.289 26.078 9.023 1 97.06 191 ALA A N 1
ATOM 1477 C CA . ALA A 1 191 ? -11.359 25.516 10.367 1 97.06 191 ALA A CA 1
ATOM 1478 C C . ALA A 1 191 ? -11.656 26.594 11.398 1 97.06 191 ALA A C 1
ATOM 1480 O O . ALA A 1 191 ? -12.297 26.328 12.422 1 97.06 191 ALA A O 1
ATOM 1481 N N . THR A 1 192 ? -11.125 27.859 11.047 1 97.38 192 THR A N 1
ATOM 1482 C CA . THR A 1 192 ? -11.227 28.891 12.07 1 97.38 192 THR A CA 1
ATOM 1483 C C . THR A 1 192 ? -12.25 29.953 11.664 1 97.38 192 THR A C 1
ATOM 1485 O O . THR A 1 192 ? -12.695 30.75 12.5 1 97.38 192 THR A O 1
ATOM 1488 N N . ARG A 1 193 ? -12.719 30.156 10.461 1 95.44 193 ARG A N 1
ATOM 1489 C CA . ARG A 1 193 ? -13.609 31.172 9.914 1 95.44 193 ARG A CA 1
ATOM 1490 C C . ARG A 1 193 ? -13.031 32.562 10.109 1 95.44 193 ARG A C 1
ATOM 1492 O O . ARG A 1 193 ? -13.773 33.531 10.188 1 95.44 193 ARG A O 1
ATOM 1499 N N . LYS A 1 194 ? -11.664 32.531 10.273 1 97.5 194 LYS A N 1
ATOM 1500 C CA . LYS A 1 194 ? -10.961 33.812 10.422 1 97.5 194 LYS A CA 1
ATOM 1501 C C . LYS A 1 194 ? -10.32 34.25 9.109 1 97.5 194 LYS A C 1
ATOM 1503 O O . LYS A 1 194 ? -10.141 33.438 8.203 1 97.5 194 LYS A O 1
ATOM 1508 N N . LYS A 1 195 ? -10.016 35.562 9.047 1 97.88 195 LYS A N 1
ATOM 1509 C CA . LYS A 1 195 ? -9.227 36.062 7.918 1 97.88 195 LYS A CA 1
ATOM 1510 C C . LYS A 1 195 ? -7.809 35.5 7.961 1 97.88 195 LYS A C 1
ATOM 1512 O O . LYS A 1 195 ? -7.172 35.469 9.016 1 97.88 195 LYS A O 1
ATOM 1517 N N . VAL A 1 196 ? -7.371 35 6.809 1 98.81 196 VAL A N 1
ATOM 1518 C CA . VAL A 1 196 ? -6.055 34.375 6.754 1 98.81 196 VAL A CA 1
ATOM 1519 C C . VAL A 1 196 ? -5.215 35.031 5.664 1 98.81 196 VAL A C 1
ATOM 1521 O O . VAL A 1 196 ? -5.656 35.156 4.523 1 98.81 196 VAL A O 1
ATOM 1524 N N . LEU A 1 197 ? -4.125 35.531 6.043 1 98.88 197 LEU A N 1
ATOM 1525 C CA . LEU A 1 197 ? -3.096 36 5.129 1 98.88 197 LEU A CA 1
ATOM 1526 C C . LEU A 1 197 ? -1.915 35.031 5.082 1 98.88 197 LEU A C 1
ATOM 1528 O O . LEU A 1 197 ? -1.325 34.719 6.117 1 98.88 197 LEU A O 1
ATOM 1532 N N . ALA A 1 198 ? -1.639 34.562 3.889 1 98.81 198 ALA A N 1
ATOM 1533 C CA . ALA A 1 198 ? -0.483 33.688 3.701 1 98.81 198 ALA A CA 1
ATOM 1534 C C . ALA A 1 198 ? 0.686 34.438 3.084 1 98.81 198 ALA A C 1
ATOM 1536 O O . ALA A 1 198 ? 0.505 35.188 2.133 1 98.81 198 ALA A O 1
ATOM 1537 N N . ILE A 1 199 ? 1.793 34.281 3.637 1 98.69 199 ILE A N 1
ATOM 1538 C CA . ILE A 1 199 ? 3.018 34.844 3.086 1 98.69 199 ILE A CA 1
ATOM 1539 C C . ILE A 1 199 ? 4.027 33.719 2.814 1 98.69 199 ILE A C 1
ATOM 1541 O O . ILE A 1 199 ? 4.406 33 3.729 1 98.69 199 ILE A O 1
ATOM 1545 N N . ASP A 1 200 ? 4.469 33.594 1.585 1 98.19 200 ASP A N 1
ATOM 1546 C CA . ASP A 1 200 ? 5.445 32.594 1.158 1 98.19 200 ASP A CA 1
ATOM 1547 C C . ASP A 1 200 ? 6.871 33.094 1.37 1 98.19 200 ASP A C 1
ATOM 1549 O O . ASP A 1 200 ? 7.316 34.031 0.697 1 98.19 200 ASP A O 1
ATOM 1553 N N . PRO A 1 201 ? 7.57 32.438 2.24 1 97.31 201 PRO A N 1
ATOM 1554 C CA . PRO A 1 201 ? 8.914 32.938 2.535 1 97.31 201 PRO A CA 1
ATOM 1555 C C . PRO A 1 201 ? 9.875 32.75 1.36 1 97.31 201 PRO A C 1
ATOM 1557 O O . PRO A 1 201 ? 10.93 33.406 1.328 1 97.31 201 PRO A O 1
ATOM 1560 N N . TYR A 1 202 ? 9.578 31.938 0.425 1 96.25 202 TYR A N 1
ATOM 1561 C CA . TYR A 1 202 ? 10.461 31.688 -0.714 1 96.25 202 TYR A CA 1
ATOM 1562 C C . TYR A 1 202 ? 10.289 32.75 -1.776 1 96.25 202 TYR A C 1
ATOM 1564 O O . TYR A 1 202 ? 11.281 33.312 -2.283 1 96.25 202 TYR A O 1
ATOM 1572 N N . THR A 1 203 ? 9.086 33.125 -2.098 1 96.94 203 THR A N 1
ATOM 1573 C CA . THR A 1 203 ? 8.812 34.062 -3.174 1 96.94 203 THR A CA 1
ATOM 1574 C C . THR A 1 203 ? 8.539 35.469 -2.615 1 96.94 203 THR A C 1
ATOM 1576 O O . THR A 1 203 ? 8.539 36.438 -3.359 1 96.94 203 THR A O 1
ATOM 1579 N N . LYS A 1 204 ? 8.172 35.562 -1.312 1 97 204 LYS A N 1
ATOM 1580 C CA . LYS A 1 204 ? 7.805 36.781 -0.6 1 97 204 LYS A CA 1
ATOM 1581 C C . LYS A 1 204 ? 6.43 37.281 -1.04 1 97 204 LYS A C 1
ATOM 1583 O O . LYS A 1 204 ? 6.031 38.375 -0.694 1 97 204 LYS A O 1
ATOM 1588 N N . ALA A 1 205 ? 5.805 36.438 -1.779 1 97.69 205 ALA A N 1
ATOM 1589 C CA . ALA A 1 205 ? 4.453 36.812 -2.211 1 97.69 205 ALA A CA 1
ATOM 1590 C C . ALA A 1 205 ? 3.443 36.594 -1.091 1 97.69 205 ALA A C 1
ATOM 1592 O O . ALA A 1 205 ? 3.66 35.75 -0.203 1 97.69 205 ALA A O 1
ATOM 1593 N N . PHE A 1 206 ? 2.414 37.344 -1.104 1 98.31 206 PHE A N 1
ATOM 1594 C CA . PHE A 1 206 ? 1.327 37.156 -0.15 1 98.31 206 PHE A CA 1
ATOM 1595 C C . PHE A 1 206 ? 0.048 36.75 -0.862 1 98.31 206 PHE A C 1
ATOM 1597 O O . PHE A 1 206 ? -0.095 36.938 -2.068 1 98.31 206 PHE A O 1
ATOM 1604 N N . SER A 1 207 ? -0.845 36.125 -0.148 1 98.44 207 SER A N 1
ATOM 1605 C CA . SER A 1 207 ? -2.16 35.75 -0.655 1 98.44 207 SER A CA 1
ATOM 1606 C C . SER A 1 207 ? -3.211 35.781 0.45 1 98.44 207 SER A C 1
ATOM 1608 O O . SER A 1 207 ? -3.037 35.156 1.503 1 98.44 207 SER A O 1
ATOM 1610 N N . TRP A 1 208 ? -4.262 36.594 0.244 1 98.56 208 TRP A N 1
ATOM 1611 C CA . TRP A 1 208 ? -5.438 36.469 1.104 1 98.56 208 TRP A CA 1
ATOM 1612 C C . TRP A 1 208 ? -6.273 35.25 0.75 1 98.56 208 TRP A C 1
ATOM 1614 O O . TRP A 1 208 ? -6.574 35.031 -0.423 1 98.56 208 TRP A O 1
ATOM 1624 N N . ILE A 1 209 ? -6.656 34.5 1.732 1 98.38 209 ILE A N 1
ATOM 1625 C CA . ILE A 1 209 ? -7.316 33.219 1.48 1 98.38 209 ILE A CA 1
ATOM 1626 C C . ILE A 1 209 ? -8.828 33.406 1.523 1 98.38 209 ILE A C 1
ATOM 1628 O O . ILE A 1 209 ? -9.375 33.906 2.52 1 98.38 209 ILE A O 1
ATOM 1632 N N . ASP A 1 210 ? -9.516 33.094 0.503 1 97.31 210 ASP A N 1
ATOM 1633 C CA . ASP A 1 210 ? -10.977 33.031 0.44 1 97.31 210 ASP A CA 1
ATOM 1634 C C . ASP A 1 210 ? -11.469 31.578 0.381 1 97.31 210 ASP A C 1
ATOM 1636 O O . ASP A 1 210 ? -11.336 30.922 -0.647 1 97.31 210 ASP A O 1
ATOM 1640 N N . PRO A 1 211 ? -12.039 31.094 1.449 1 96.94 211 PRO A N 1
ATOM 1641 C CA . PRO A 1 211 ? -12.445 29.688 1.5 1 96.94 211 PRO A CA 1
ATOM 1642 C C . PRO A 1 211 ? -13.781 29.438 0.803 1 96.94 211 PRO A C 1
ATOM 1644 O O . PRO A 1 211 ? -14.203 28.281 0.673 1 96.94 211 PRO A O 1
ATOM 1647 N N . GLU A 1 212 ? -14.414 30.422 0.296 1 97 212 GLU A N 1
ATOM 1648 C CA . GLU A 1 212 ? -15.789 30.312 -0.179 1 97 212 GLU A CA 1
ATOM 1649 C C . GLU A 1 212 ? -15.898 29.328 -1.339 1 97 212 GLU A C 1
ATOM 1651 O O . GLU A 1 212 ? -16.781 28.469 -1.354 1 97 212 GLU A O 1
ATOM 1656 N N . ARG A 1 213 ? -15.07 29.5 -2.314 1 95.06 213 ARG A N 1
ATOM 1657 C CA . ARG A 1 213 ? -15.109 28.625 -3.471 1 95.06 213 ARG A CA 1
ATOM 1658 C C . ARG A 1 213 ? -14.914 27.172 -3.051 1 95.06 213 ARG A C 1
ATOM 1660 O O . ARG A 1 213 ? -15.586 26.266 -3.561 1 95.06 213 ARG A O 1
ATOM 1667 N N . PHE A 1 214 ? -13.992 26.984 -2.236 1 95.81 214 PHE A N 1
ATOM 1668 C CA . PHE A 1 214 ? -13.711 25.656 -1.713 1 95.81 214 PHE A CA 1
ATOM 1669 C C . PHE A 1 214 ? -14.945 25.078 -1.028 1 95.81 214 PHE A C 1
ATOM 1671 O O . PHE A 1 214 ? -15.344 23.938 -1.302 1 95.81 214 PHE A O 1
ATOM 1678 N N . ILE A 1 215 ? -15.539 25.797 -0.176 1 96.94 215 ILE A N 1
ATOM 1679 C CA . ILE A 1 215 ? -16.719 25.359 0.578 1 96.94 215 ILE A CA 1
ATOM 1680 C C . ILE A 1 215 ? -17.859 25.062 -0.381 1 96.94 215 ILE A C 1
ATOM 1682 O O . ILE A 1 215 ? -18.562 24.062 -0.219 1 96.94 215 ILE A O 1
ATOM 1686 N N . ARG A 1 216 ? -18.031 25.875 -1.349 1 96.75 216 ARG A N 1
ATOM 1687 C CA . ARG A 1 216 ? -19.078 25.656 -2.342 1 96.75 216 ARG A CA 1
ATOM 1688 C C . ARG A 1 216 ? -18.875 24.328 -3.066 1 96.75 216 ARG A C 1
ATOM 1690 O O . ARG A 1 216 ? -19.844 23.594 -3.318 1 96.75 216 ARG A O 1
ATOM 1697 N N . LYS A 1 217 ? -17.656 24.078 -3.389 1 95.88 217 LYS A N 1
ATOM 1698 C CA . LYS A 1 217 ? -17.344 22.812 -4.047 1 95.88 217 LYS A CA 1
ATOM 1699 C C . LYS A 1 217 ? -17.688 21.625 -3.146 1 95.88 217 LYS A C 1
ATOM 1701 O O . LYS A 1 217 ? -18.172 20.594 -3.625 1 95.88 217 LYS A O 1
ATOM 1706 N N . ARG A 1 218 ? -17.438 21.781 -1.874 1 97.19 218 ARG A N 1
ATOM 1707 C CA . ARG A 1 218 ? -17.75 20.719 -0.937 1 97.19 218 ARG A CA 1
ATOM 1708 C C . ARG A 1 218 ? -19.266 20.516 -0.815 1 97.19 218 ARG A C 1
ATOM 1710 O O . ARG A 1 218 ? -19.75 19.391 -0.743 1 97.19 218 ARG A O 1
ATOM 1717 N N . TRP A 1 219 ? -20 21.609 -0.826 1 97.25 219 TRP A N 1
ATOM 1718 C CA . TRP A 1 219 ? -21.453 21.516 -0.811 1 97.25 219 TRP A CA 1
ATOM 1719 C C . TRP A 1 219 ? -21.969 20.781 -2.043 1 97.25 219 TRP A C 1
ATOM 1721 O O . TRP A 1 219 ? -22.938 20.016 -1.961 1 97.25 219 TRP A O 1
ATOM 1731 N N . ALA A 1 220 ? -21.375 21.047 -3.141 1 96.94 220 ALA A N 1
ATOM 1732 C CA . ALA A 1 220 ? -21.734 20.344 -4.367 1 96.94 220 ALA A CA 1
ATOM 1733 C C . ALA A 1 220 ? -21.531 18.828 -4.215 1 96.94 220 ALA A C 1
ATOM 1735 O O . ALA A 1 220 ? -22.359 18.047 -4.691 1 96.94 220 ALA A O 1
ATOM 1736 N N . GLN A 1 221 ? -20.438 18.438 -3.543 1 97.19 221 GLN A N 1
ATOM 1737 C CA . GLN A 1 221 ? -20.188 17.016 -3.283 1 97.19 221 GLN A CA 1
ATOM 1738 C C . GLN A 1 221 ? -21.281 16.422 -2.396 1 97.19 221 GLN A C 1
ATOM 1740 O O . GLN A 1 221 ? -21.734 15.305 -2.643 1 97.19 221 GLN A O 1
ATOM 1745 N N . ILE A 1 222 ? -21.625 17.141 -1.37 1 98.25 222 ILE A N 1
ATOM 1746 C CA . ILE A 1 222 ? -22.672 16.703 -0.469 1 98.25 222 ILE A CA 1
ATOM 1747 C C . ILE A 1 222 ? -23.984 16.531 -1.249 1 98.25 222 ILE A C 1
ATOM 1749 O O . ILE A 1 222 ? -24.672 15.516 -1.106 1 98.25 222 ILE A O 1
ATOM 1753 N N . ALA A 1 223 ? -24.312 17.484 -2.098 1 97.94 223 ALA A N 1
ATOM 1754 C CA . ALA A 1 223 ? -25.531 17.453 -2.902 1 97.94 223 ALA A CA 1
ATOM 1755 C C . ALA A 1 223 ? -25.531 16.234 -3.824 1 97.94 223 ALA A C 1
ATOM 1757 O O . ALA A 1 223 ? -26.562 15.578 -3.977 1 97.94 223 ALA A O 1
ATOM 1758 N N . LYS A 1 224 ? -24.406 15.961 -4.426 1 97.56 224 LYS A N 1
ATOM 1759 C CA . LYS A 1 224 ? -24.297 14.828 -5.336 1 97.56 224 LYS A CA 1
ATOM 1760 C C . LYS A 1 224 ? -24.547 13.508 -4.605 1 97.56 224 LYS A C 1
ATOM 1762 O O . LYS A 1 224 ? -25 12.539 -5.215 1 97.56 224 LYS A O 1
ATOM 1767 N N . ALA A 1 225 ? -24.281 13.492 -3.307 1 98.44 225 ALA A N 1
ATOM 1768 C CA . ALA A 1 225 ? -24.406 12.258 -2.529 1 98.44 225 ALA A CA 1
ATOM 1769 C C . ALA A 1 225 ? -25.781 12.156 -1.88 1 98.44 225 ALA A C 1
ATOM 1771 O O . ALA A 1 225 ? -26.094 11.156 -1.229 1 98.44 225 ALA A O 1
ATOM 1772 N N . MET A 1 226 ? -26.594 13.109 -2.043 1 97.94 226 MET A N 1
ATOM 1773 C CA . MET A 1 226 ? -27.859 13.234 -1.312 1 97.94 226 MET A CA 1
ATOM 1774 C C . MET A 1 226 ? -28.75 12.031 -1.578 1 97.94 226 MET A C 1
ATOM 1776 O O . MET A 1 226 ? -29.422 11.547 -0.671 1 97.94 226 MET A O 1
ATOM 1780 N N . ASP A 1 227 ? -28.734 11.523 -2.766 1 97.12 227 ASP A N 1
ATOM 1781 C CA . ASP A 1 227 ? -29.672 10.461 -3.135 1 97.12 227 ASP A CA 1
ATOM 1782 C C . ASP A 1 227 ? -28.984 9.094 -3.047 1 97.12 227 ASP A C 1
ATOM 1784 O O . ASP A 1 227 ? -29.625 8.062 -3.316 1 97.12 227 ASP A O 1
ATOM 1788 N N . ALA A 1 228 ? -27.719 9.094 -2.727 1 98.44 228 ALA A N 1
ATOM 1789 C CA . ALA A 1 228 ? -27.016 7.82 -2.631 1 98.44 228 ALA A CA 1
ATOM 1790 C C . ALA A 1 228 ? -27.641 6.922 -1.569 1 98.44 228 ALA A C 1
ATOM 1792 O O . ALA A 1 228 ? -27.938 7.371 -0.459 1 98.44 228 ALA A O 1
ATOM 1793 N N . LYS A 1 229 ? -27.828 5.699 -1.904 1 98.19 229 LYS A N 1
ATOM 1794 C CA . LYS A 1 229 ? -28.453 4.742 -0.997 1 98.19 229 LYS A CA 1
ATOM 1795 C C . LYS A 1 229 ? -27.406 3.852 -0.328 1 98.19 229 LYS A C 1
ATOM 1797 O O . LYS A 1 229 ? -27.625 3.373 0.789 1 98.19 229 LYS A O 1
ATOM 1802 N N . LYS A 1 230 ? -26.344 3.562 -0.968 1 98.44 230 LYS A N 1
ATOM 1803 C CA . LYS A 1 230 ? -25.312 2.66 -0.471 1 98.44 230 LYS A CA 1
ATOM 1804 C C . LYS A 1 230 ? -23.969 3.369 -0.367 1 98.44 230 LYS A C 1
ATOM 1806 O O . LYS A 1 230 ? -23.438 3.852 -1.369 1 98.44 230 LYS A O 1
ATOM 1811 N N . PHE A 1 231 ? -23.406 3.398 0.813 1 98.81 231 PHE A N 1
ATOM 1812 C CA . PHE A 1 231 ? -22.172 4.125 1.078 1 98.81 231 PHE A CA 1
ATOM 1813 C C . PHE A 1 231 ? -21.047 3.164 1.422 1 98.81 231 PHE A C 1
ATOM 1815 O O . PHE A 1 231 ? -21.25 2.186 2.143 1 98.81 231 PHE A O 1
ATOM 1822 N N . GLY A 1 232 ? -19.875 3.334 0.833 1 98.81 232 GLY A N 1
ATOM 1823 C CA . GLY A 1 232 ? -18.641 2.766 1.354 1 98.81 232 GLY A CA 1
ATOM 1824 C C . GLY A 1 232 ? -17.906 3.695 2.311 1 98.81 232 GLY A C 1
ATOM 1825 O O . GLY A 1 232 ? -17.547 4.812 1.941 1 98.81 232 GLY A O 1
ATOM 1826 N N . VAL A 1 233 ? -17.719 3.285 3.535 1 98.94 233 VAL A N 1
ATOM 1827 C CA . VAL A 1 233 ? -17.016 4.074 4.547 1 98.94 233 VAL A CA 1
ATOM 1828 C C . VAL A 1 233 ? -15.586 3.57 4.699 1 98.94 233 VAL A C 1
ATOM 1830 O O . VAL A 1 233 ? -15.359 2.467 5.199 1 98.94 233 VAL A O 1
ATOM 1833 N N . ILE A 1 234 ? -14.633 4.418 4.402 1 98.88 234 ILE A N 1
ATOM 1834 C CA . ILE A 1 234 ? -13.242 3.984 4.25 1 98.88 234 ILE A CA 1
ATOM 1835 C C . ILE A 1 234 ? -12.445 4.367 5.496 1 98.88 234 ILE A C 1
ATOM 1837 O O . ILE A 1 234 ? -12.469 5.52 5.926 1 98.88 234 ILE A O 1
ATOM 1841 N N . VAL A 1 235 ? -11.789 3.432 6.043 1 98.5 235 VAL A N 1
ATOM 1842 C CA . VAL A 1 235 ? -10.82 3.691 7.102 1 98.5 235 VAL A CA 1
ATOM 1843 C C . VAL A 1 235 ? -9.422 3.307 6.633 1 98.5 235 VAL A C 1
ATOM 1845 O O . VAL A 1 235 ? -9.266 2.383 5.832 1 98.5 235 VAL A O 1
ATOM 1848 N N . SER A 1 236 ? -8.438 4.066 7.016 1 97.81 236 SER A N 1
ATOM 1849 C CA . SER A 1 236 ? -7.047 3.758 6.703 1 97.81 236 SER A CA 1
ATOM 1850 C C . SER A 1 236 ? -6.34 3.125 7.895 1 97.81 236 SER A C 1
ATOM 1852 O O . SER A 1 236 ? -6.543 3.541 9.039 1 97.81 236 SER A O 1
ATOM 1854 N N . ILE A 1 237 ? -5.453 2.16 7.633 1 97.25 237 ILE A N 1
ATOM 1855 C CA . ILE A 1 237 ? -4.758 1.467 8.711 1 97.25 237 ILE A CA 1
ATOM 1856 C C . ILE A 1 237 ? -3.467 2.207 9.047 1 97.25 237 ILE A C 1
ATOM 1858 O O . ILE A 1 237 ? -2.715 1.784 9.93 1 97.25 237 ILE A O 1
ATOM 1862 N N . LYS A 1 238 ? -3.18 3.289 8.359 1 96.62 238 LYS A N 1
ATOM 1863 C CA . LYS A 1 238 ? -2.061 4.129 8.781 1 96.62 238 LYS A CA 1
ATOM 1864 C C . LYS A 1 238 ? -2.268 4.652 10.203 1 96.62 238 LYS A C 1
ATOM 1866 O O . LYS A 1 238 ? -3.326 5.199 10.516 1 96.62 238 LYS A O 1
ATOM 1871 N N . LYS A 1 239 ? -1.295 4.547 11.016 1 95.06 239 LYS A N 1
ATOM 1872 C CA . LYS A 1 239 ? -1.445 4.746 12.453 1 95.06 239 LYS A CA 1
ATOM 1873 C C . LYS A 1 239 ? -1.983 6.137 12.758 1 95.06 239 LYS A C 1
ATOM 1875 O O . LYS A 1 239 ? -2.898 6.289 13.57 1 95.06 239 LYS A O 1
ATOM 1880 N N . GLY A 1 240 ? -1.441 7.133 12.109 1 95.44 240 GLY A N 1
ATOM 1881 C CA . GLY A 1 240 ? -1.869 8.492 12.398 1 95.44 240 GLY A CA 1
ATOM 1882 C C . GLY A 1 240 ? -3.182 8.859 11.727 1 95.44 240 GLY A C 1
ATOM 1883 O O . GLY A 1 240 ? -3.703 9.953 11.93 1 95.44 240 GLY A O 1
ATOM 1884 N N . GLN A 1 241 ? -3.77 7.949 10.977 1 96.5 241 GLN A N 1
ATOM 1885 C CA . GLN A 1 241 ? -4.992 8.211 10.227 1 96.5 241 GLN A CA 1
ATOM 1886 C C . GLN A 1 241 ? -6.109 7.258 10.648 1 96.5 241 GLN A C 1
ATOM 1888 O O . GLN A 1 241 ? -7.254 7.41 10.227 1 96.5 241 GLN A O 1
ATOM 1893 N N . LEU A 1 242 ? -5.773 6.238 11.461 1 97.19 242 LEU A N 1
ATOM 1894 C CA . LEU A 1 242 ? -6.719 5.188 11.812 1 97.19 242 LEU A CA 1
ATOM 1895 C C . LEU A 1 242 ? -7.77 5.703 12.789 1 97.19 242 LEU A C 1
ATOM 1897 O O . LEU A 1 242 ? -7.465 5.938 13.961 1 97.19 242 LEU A O 1
ATOM 1901 N N . ARG A 1 243 ? -8.961 5.934 12.258 1 97.38 243 ARG A N 1
ATOM 1902 C CA . ARG A 1 243 ? -10.078 6.426 13.047 1 97.38 243 ARG A CA 1
ATOM 1903 C C . ARG A 1 243 ? -11.227 5.422 13.055 1 97.38 243 ARG A C 1
ATOM 1905 O O . ARG A 1 243 ? -12.359 5.762 12.695 1 97.38 243 ARG A O 1
ATOM 1912 N N . LEU A 1 244 ? -10.977 4.238 13.617 1 98.12 244 LEU A N 1
ATOM 1913 C CA . LEU A 1 244 ? -11.906 3.121 13.5 1 98.12 244 LEU A CA 1
ATOM 1914 C C . LEU A 1 244 ? -13.203 3.422 14.234 1 98.12 244 LEU A C 1
ATOM 1916 O O . LEU A 1 244 ? -14.289 3.146 13.727 1 98.12 244 LEU A O 1
ATOM 1920 N N . ALA A 1 245 ? -13.141 3.959 15.438 1 98.19 245 ALA A N 1
ATOM 1921 C CA . ALA A 1 245 ? -14.336 4.289 16.203 1 98.19 245 ALA A CA 1
ATOM 1922 C C . ALA A 1 245 ? -15.219 5.27 15.445 1 98.19 245 ALA A C 1
ATOM 1924 O O . ALA A 1 245 ? -16.438 5.102 15.391 1 98.19 245 ALA A O 1
ATOM 1925 N N . GLU A 1 246 ? -14.57 6.289 14.883 1 98.5 246 GLU A N 1
ATOM 1926 C CA . GLU A 1 246 ? -15.312 7.277 14.102 1 98.5 246 GLU A CA 1
ATOM 1927 C C . GLU A 1 246 ? -15.945 6.645 12.867 1 98.5 246 GLU A C 1
ATOM 1929 O O . GLU A 1 246 ? -17.078 6.984 12.5 1 98.5 246 GLU A O 1
ATOM 1934 N N . ALA A 1 247 ? -15.242 5.742 12.203 1 98.75 247 ALA A N 1
ATOM 1935 C CA . ALA A 1 247 ? -15.773 5.051 11.039 1 98.75 247 ALA A CA 1
ATOM 1936 C C . ALA A 1 247 ? -17.016 4.238 11.398 1 98.75 247 ALA A C 1
ATOM 1938 O O . ALA A 1 247 ? -18.016 4.281 10.68 1 98.75 247 ALA A O 1
ATOM 1939 N N . LYS A 1 248 ? -16.922 3.535 12.484 1 98.44 248 LYS A N 1
ATOM 1940 C CA . LYS A 1 248 ? -18.062 2.752 12.953 1 98.44 248 LYS A CA 1
ATOM 1941 C C . LYS A 1 248 ? -19.25 3.65 13.281 1 98.44 248 LYS A C 1
ATOM 1943 O O . LYS A 1 248 ? -20.406 3.307 12.984 1 98.44 248 LYS A O 1
ATOM 1948 N N . ARG A 1 249 ? -18.953 4.75 13.883 1 98.69 249 ARG A N 1
ATOM 1949 C CA . ARG A 1 249 ? -20.016 5.715 14.188 1 98.69 249 ARG A CA 1
ATOM 1950 C C . ARG A 1 249 ? -20.719 6.18 12.922 1 98.69 249 ARG A C 1
ATOM 1952 O O . ARG A 1 249 ? -21.938 6.27 12.883 1 98.69 249 ARG A O 1
ATOM 1959 N N . ILE A 1 250 ? -19.969 6.473 11.906 1 98.81 250 ILE A N 1
ATOM 1960 C CA . ILE A 1 250 ? -20.516 6.969 10.648 1 98.81 250 ILE A CA 1
ATOM 1961 C C . ILE A 1 250 ? -21.375 5.883 10 1 98.81 250 ILE A C 1
ATOM 1963 O O . ILE A 1 250 ? -22.453 6.164 9.469 1 98.81 250 ILE A O 1
ATOM 1967 N N . VAL A 1 251 ? -20.859 4.629 10 1 98.69 251 VAL A N 1
ATOM 1968 C CA . VAL A 1 251 ? -21.641 3.516 9.469 1 98.69 251 VAL A CA 1
ATOM 1969 C C . VAL A 1 251 ? -22.984 3.434 10.18 1 98.69 251 VAL A C 1
ATOM 1971 O O . VAL A 1 251 ? -24.031 3.357 9.531 1 98.69 251 VAL A O 1
ATOM 1974 N N . LYS A 1 252 ? -22.984 3.469 11.477 1 98.25 252 LYS A N 1
ATOM 1975 C CA . LYS A 1 252 ? -24.203 3.402 12.273 1 98.25 252 LYS A CA 1
ATOM 1976 C C . LYS A 1 252 ? -25.125 4.57 11.953 1 98.25 252 LYS A C 1
ATOM 1978 O O . LYS A 1 252 ? -26.344 4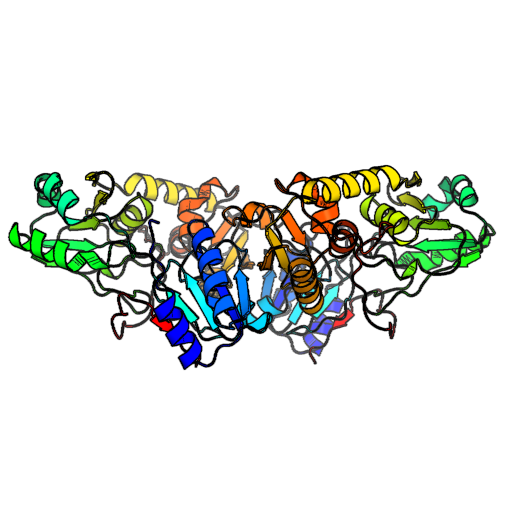.391 11.836 1 98.25 252 LYS A O 1
ATOM 1983 N N . LEU A 1 253 ? -24.516 5.723 11.883 1 98.62 253 LEU A N 1
ATOM 1984 C CA . LEU A 1 253 ? -25.281 6.934 11.602 1 98.62 253 LEU A CA 1
ATOM 1985 C C . LEU A 1 253 ? -26 6.828 10.266 1 98.62 253 LEU A C 1
ATOM 1987 O O . LEU A 1 253 ? -27.188 7.16 10.164 1 98.62 253 LEU A O 1
ATOM 1991 N N . LEU A 1 254 ? -25.328 6.402 9.227 1 98.75 254 LEU A N 1
ATOM 1992 C CA . LEU A 1 254 ? -25.906 6.238 7.902 1 98.75 254 LEU A CA 1
ATOM 1993 C C . LEU A 1 254 ? -27.047 5.215 7.934 1 98.75 254 LEU A C 1
ATOM 1995 O O . LEU A 1 254 ? -28.125 5.469 7.402 1 98.75 254 LEU A O 1
ATOM 1999 N N . LYS A 1 255 ? -26.797 4.098 8.57 1 98.12 255 LYS A N 1
ATOM 2000 C CA . LYS A 1 255 ? -27.797 3.043 8.656 1 98.12 255 LYS A CA 1
ATOM 2001 C C . LYS A 1 255 ? -29.047 3.527 9.398 1 98.12 255 LYS A C 1
ATOM 2003 O O . LYS A 1 255 ? -30.172 3.258 8.984 1 98.12 255 LYS A O 1
ATOM 2008 N N . LYS A 1 256 ? -28.859 4.23 10.453 1 98.19 256 LYS A N 1
ATOM 2009 C CA . LYS A 1 256 ? -29.953 4.773 11.242 1 98.19 256 LYS A CA 1
ATOM 2010 C C . LYS A 1 256 ? -30.828 5.699 10.406 1 98.19 256 LYS A C 1
ATOM 2012 O O . LYS A 1 256 ? -32.031 5.852 10.672 1 98.19 256 LYS A O 1
ATOM 2017 N N . HIS A 1 257 ? -30.266 6.27 9.422 1 98.19 257 HIS A N 1
ATOM 2018 C CA . HIS A 1 257 ? -31 7.211 8.586 1 98.19 257 HIS A CA 1
ATOM 2019 C C . HIS A 1 257 ? -31.406 6.574 7.262 1 98.19 257 HIS A C 1
ATOM 2021 O O . HIS A 1 257 ? -31.516 7.266 6.246 1 98.19 257 HIS A O 1
ATOM 2027 N N . GLY A 1 258 ? -31.406 5.328 7.16 1 97.31 258 GLY A N 1
ATOM 2028 C CA . GLY A 1 258 ? -32.031 4.605 6.062 1 97.31 258 GLY A CA 1
ATOM 2029 C C . GLY A 1 258 ? -31.078 4.324 4.918 1 97.31 258 GLY A C 1
ATOM 2030 O O . GLY A 1 258 ? -31.516 3.979 3.814 1 97.31 258 GLY A O 1
ATOM 2031 N N . ARG A 1 259 ? -29.781 4.562 5.125 1 98.19 259 ARG A N 1
ATOM 2032 C CA . ARG A 1 259 ? -28.797 4.246 4.098 1 98.19 259 ARG A CA 1
ATOM 2033 C C . ARG A 1 259 ? -28.094 2.928 4.402 1 98.19 259 ARG A C 1
ATOM 2035 O O . ARG A 1 259 ? -28 2.521 5.562 1 98.19 259 ARG A O 1
ATOM 2042 N N . GLU A 1 260 ? -27.688 2.25 3.385 1 97.81 260 GLU A N 1
ATOM 2043 C CA . GLU A 1 260 ? -26.75 1.14 3.561 1 97.81 260 GLU A CA 1
ATOM 2044 C C . GLU A 1 260 ? -25.312 1.639 3.66 1 97.81 260 GLU A C 1
ATOM 2046 O O . GLU A 1 260 ? -24.953 2.631 3.023 1 97.81 260 GLU A O 1
ATOM 2051 N N . ALA A 1 261 ? -24.578 0.949 4.441 1 98.38 261 ALA A N 1
ATOM 2052 C CA . ALA A 1 261 ? -23.188 1.368 4.605 1 98.38 261 ALA A CA 1
ATOM 2053 C C . ALA A 1 261 ? -22.312 0.188 4.992 1 98.38 261 ALA A C 1
ATOM 2055 O O . ALA A 1 261 ? -22.719 -0.684 5.758 1 98.38 261 ALA A O 1
ATOM 2056 N N . ARG A 1 262 ? -21.109 0.156 4.422 1 98.06 262 ARG A N 1
ATOM 2057 C CA . ARG A 1 262 ? -20.109 -0.866 4.719 1 98.06 262 ARG A CA 1
ATOM 2058 C C . ARG A 1 262 ? -18.75 -0.236 5.012 1 98.06 262 ARG A C 1
ATOM 2060 O O . ARG A 1 262 ? -18.344 0.717 4.344 1 98.06 262 ARG A O 1
ATOM 2067 N N . LEU A 1 263 ? -18.156 -0.794 6.039 1 98.69 263 LEU A N 1
ATOM 2068 C CA . LEU A 1 263 ? -16.797 -0.343 6.332 1 98.69 263 LEU A CA 1
ATOM 2069 C C . LEU A 1 263 ? -15.789 -0.973 5.375 1 98.69 263 LEU A C 1
ATOM 2071 O O . LEU A 1 263 ? -15.867 -2.17 5.086 1 98.69 263 LEU A O 1
ATOM 2075 N N . ILE A 1 264 ? -14.891 -0.19 4.805 1 98.88 264 ILE A N 1
ATOM 2076 C CA . ILE A 1 264 ? -13.836 -0.632 3.896 1 98.88 264 ILE A CA 1
ATOM 2077 C C . ILE A 1 264 ? -12.477 -0.286 4.484 1 98.88 264 ILE A C 1
ATOM 2079 O O . ILE A 1 264 ? -12.211 0.868 4.832 1 98.88 264 ILE A O 1
ATOM 2083 N N . VAL A 1 265 ? -11.594 -1.252 4.617 1 98.81 265 VAL A N 1
ATOM 2084 C CA . VAL A 1 265 ? -10.266 -1.077 5.191 1 98.81 265 VAL A CA 1
ATOM 2085 C C . VAL A 1 265 ? -9.234 -0.91 4.078 1 98.81 265 VAL A C 1
ATOM 2087 O O . VAL A 1 265 ? -9.164 -1.736 3.166 1 98.81 265 VAL A O 1
ATOM 2090 N N . MET A 1 266 ? -8.5 0.165 4.125 1 98.19 266 MET A N 1
ATOM 2091 C CA . MET A 1 266 ? -7.441 0.43 3.154 1 98.19 266 MET A CA 1
ATOM 2092 C C . MET A 1 266 ? -6.168 0.9 3.848 1 98.19 266 MET A C 1
ATOM 2094 O O . MET A 1 266 ? -6.207 1.332 5.004 1 98.19 266 MET A O 1
ATOM 2098 N N . ASN A 1 267 ? -5.016 0.746 3.209 1 96.12 267 ASN A N 1
ATOM 2099 C CA . ASN A 1 267 ? -3.762 1.367 3.619 1 96.12 267 ASN A CA 1
ATOM 2100 C C . ASN A 1 267 ? -3.533 2.695 2.902 1 96.12 267 ASN A C 1
ATOM 2102 O O . ASN A 1 267 ? -3.383 3.734 3.547 1 96.12 267 ASN A O 1
ATOM 2106 N N . ASP A 1 268 ? -3.539 2.637 1.581 1 94.06 268 ASP A N 1
ATOM 2107 C CA . ASP A 1 268 ? -3.479 3.824 0.734 1 94.06 268 ASP A CA 1
ATOM 2108 C C . ASP A 1 268 ? -4.832 4.105 0.088 1 94.06 268 ASP A C 1
ATOM 2110 O O . ASP A 1 268 ? -5.227 3.426 -0.86 1 94.06 268 ASP A O 1
ATOM 2114 N N . VAL A 1 269 ? -5.465 5.133 0.552 1 96.25 269 VAL A N 1
ATOM 2115 C CA . VAL A 1 269 ? -6.809 5.43 0.067 1 96.25 269 VAL A CA 1
ATOM 2116 C C . VAL A 1 269 ? -6.73 6.008 -1.345 1 96.25 269 VAL A C 1
ATOM 2118 O O . VAL A 1 269 ? -6.137 7.066 -1.557 1 96.25 269 VAL A O 1
ATOM 2121 N N . ASN A 1 270 ? -7.301 5.301 -2.23 1 94.25 270 ASN A N 1
ATOM 2122 C CA . ASN A 1 270 ? -7.352 5.672 -3.641 1 94.25 270 ASN A CA 1
ATOM 2123 C C . ASN A 1 270 ? -8.609 5.137 -4.316 1 94.25 270 ASN A C 1
ATOM 2125 O O . ASN A 1 270 ? -8.914 3.945 -4.219 1 94.25 270 ASN A O 1
ATOM 2129 N N . TYR A 1 271 ? -9.305 5.98 -5.066 1 95.88 271 TYR A N 1
ATOM 2130 C CA . TYR A 1 271 ? -10.586 5.605 -5.652 1 95.88 271 TYR A CA 1
ATOM 2131 C C . TYR A 1 271 ? -10.414 4.438 -6.621 1 95.88 271 TYR A C 1
ATOM 2133 O O . TYR A 1 271 ? -11.273 3.557 -6.691 1 95.88 271 TYR A O 1
ATOM 2141 N N . HIS A 1 272 ? -9.383 4.445 -7.375 1 94.81 272 HIS A N 1
ATOM 2142 C CA . HIS A 1 272 ? -9.195 3.438 -8.414 1 94.81 272 HIS A CA 1
ATOM 2143 C C . HIS A 1 272 ? -9.234 2.029 -7.824 1 94.81 272 HIS A C 1
ATOM 2145 O O . HIS A 1 272 ? -9.672 1.087 -8.492 1 94.81 272 HIS A O 1
ATOM 2151 N N . LYS A 1 273 ? -8.836 1.86 -6.637 1 96.94 273 LYS A N 1
ATOM 2152 C CA . LYS A 1 273 ? -8.805 0.554 -5.984 1 96.94 273 LYS A CA 1
ATOM 2153 C C . LYS A 1 273 ? -10.203 0.086 -5.613 1 96.94 273 LYS A C 1
ATOM 2155 O O . LYS A 1 273 ? -10.414 -1.09 -5.305 1 96.94 273 LYS A O 1
ATOM 2160 N N . LEU A 1 274 ? -11.133 1.014 -5.594 1 97.25 274 LEU A N 1
ATOM 2161 C CA . LEU A 1 274 ? -12.469 0.727 -5.07 1 97.25 274 LEU A CA 1
ATOM 2162 C C . LEU A 1 274 ? -13.422 0.344 -6.199 1 97.25 274 LEU A C 1
ATOM 2164 O O . LEU A 1 274 ? -14.57 -0.016 -5.945 1 97.25 274 LEU A O 1
ATOM 2168 N N . GLU A 1 275 ? -12.898 0.451 -7.41 1 95.12 275 GLU A N 1
ATOM 2169 C CA . GLU A 1 275 ? -13.727 0.072 -8.547 1 95.12 275 GLU A CA 1
ATOM 2170 C C . GLU A 1 275 ? -14.211 -1.371 -8.43 1 95.12 275 GLU A C 1
ATOM 2172 O O . GLU A 1 275 ? -13.453 -2.248 -8 1 95.12 275 GLU A O 1
ATOM 2177 N N . GLY A 1 276 ? -15.477 -1.651 -8.727 1 94.81 276 GLY A N 1
ATOM 2178 C CA . GLY A 1 276 ? -16.078 -2.973 -8.602 1 94.81 276 GLY A CA 1
ATOM 2179 C C . GLY A 1 276 ? -17.062 -3.078 -7.453 1 94.81 276 GLY A C 1
ATOM 2180 O O . GLY A 1 276 ? -17.938 -3.941 -7.461 1 94.81 276 GLY A O 1
ATOM 2181 N N . PHE A 1 277 ? -16.828 -2.303 -6.371 1 97.62 277 PHE A N 1
ATOM 2182 C CA . PHE A 1 277 ? -17.797 -2.287 -5.281 1 97.62 277 PHE A CA 1
ATOM 2183 C C . PHE A 1 277 ? -19.062 -1.572 -5.703 1 97.62 277 PHE A C 1
ATOM 2185 O O . PHE A 1 277 ? -19.031 -0.62 -6.48 1 97.62 277 PHE A O 1
ATOM 2192 N N . PRO A 1 278 ? -20.156 -1.95 -5.23 1 97.31 278 PRO A N 1
ATOM 2193 C CA . PRO A 1 278 ? -21.438 -1.404 -5.684 1 97.31 278 PRO A CA 1
ATOM 2194 C C . PRO A 1 278 ? -21.859 -0.162 -4.902 1 97.31 278 PRO A C 1
ATOM 2196 O O . PRO A 1 278 ? -23.047 0.052 -4.672 1 97.31 278 PRO A O 1
ATOM 2199 N N . PHE A 1 279 ? -20.969 0.629 -4.414 1 98.38 279 PHE A N 1
ATOM 2200 C CA . PHE A 1 279 ? -21.328 1.801 -3.617 1 98.38 279 PHE A CA 1
ATOM 2201 C C . PHE A 1 279 ? -21.562 3.012 -4.512 1 98.38 279 PHE A C 1
ATOM 2203 O O . PHE A 1 279 ? -20.906 3.162 -5.547 1 98.38 279 PHE A O 1
ATOM 2210 N N . GLU A 1 280 ? -22.438 3.834 -4.109 1 98.44 280 GLU A N 1
ATOM 2211 C CA . GLU A 1 280 ? -22.828 5.012 -4.879 1 98.44 280 GLU A CA 1
ATOM 2212 C C . GLU A 1 280 ? -22.078 6.258 -4.395 1 98.44 280 GLU A C 1
ATOM 2214 O O . GLU A 1 280 ? -22 7.258 -5.109 1 98.44 280 GLU A O 1
ATOM 2219 N N . ALA A 1 281 ? -21.609 6.266 -3.217 1 98.62 281 ALA A N 1
ATOM 2220 C CA . ALA A 1 281 ? -20.828 7.336 -2.596 1 98.62 281 ALA A CA 1
ATOM 2221 C C . ALA A 1 281 ? -19.875 6.777 -1.542 1 98.62 281 ALA A C 1
ATOM 2223 O O . ALA A 1 281 ? -20.031 5.641 -1.091 1 98.62 281 ALA A O 1
ATOM 2224 N N . TYR A 1 282 ? -18.922 7.535 -1.212 1 98.75 282 TYR A N 1
ATOM 2225 C CA . TYR A 1 282 ? -17.906 7.109 -0.248 1 98.75 282 TYR A CA 1
ATOM 2226 C C . TYR A 1 282 ? -17.719 8.156 0.839 1 98.75 282 TYR A C 1
ATOM 2228 O O . TYR A 1 282 ? -18 9.344 0.626 1 98.75 282 TYR A O 1
ATOM 2236 N N . VAL A 1 283 ? -17.344 7.727 1.968 1 98.88 283 VAL A N 1
ATOM 2237 C CA . VAL A 1 283 ? -16.922 8.57 3.076 1 98.88 283 VAL A CA 1
ATOM 2238 C C . VAL A 1 283 ? -15.492 8.195 3.484 1 98.88 283 VAL A C 1
ATOM 2240 O O . VAL A 1 283 ? -15.203 7.035 3.773 1 98.88 283 VAL A O 1
ATOM 2243 N N . VAL A 1 284 ? -14.656 9.133 3.473 1 98.69 284 VAL A N 1
ATOM 2244 C CA . VAL A 1 284 ? -13.289 8.867 3.896 1 98.69 284 VAL A CA 1
ATOM 2245 C C . VAL A 1 284 ? -13.109 9.266 5.359 1 98.69 284 VAL A C 1
ATOM 2247 O O . VAL A 1 284 ? -13.195 10.453 5.699 1 98.69 284 VAL A O 1
ATOM 2250 N N . VAL A 1 285 ? -12.969 8.273 6.219 1 98.69 285 VAL A N 1
ATOM 2251 C CA . VAL A 1 285 ? -12.688 8.477 7.633 1 98.69 285 VAL A CA 1
ATOM 2252 C C . VAL A 1 285 ? -11.219 8.164 7.918 1 98.69 285 VAL A C 1
ATOM 2254 O O . VAL A 1 285 ? -10.906 7.188 8.609 1 98.69 285 VAL A O 1
ATOM 2257 N N . ALA A 1 286 ? -10.344 8.883 7.441 1 97.56 286 ALA A N 1
ATOM 2258 C CA . ALA A 1 286 ? -8.883 8.836 7.488 1 97.56 286 ALA A CA 1
ATOM 2259 C C . ALA A 1 286 ? -8.289 10.234 7.352 1 97.56 286 ALA A C 1
ATOM 2261 O O . ALA A 1 286 ? -8.688 11.156 8.055 1 97.56 286 ALA A O 1
ATOM 2262 N N . CYS A 1 287 ? -7.281 10.406 6.484 1 96.19 287 CYS A N 1
ATOM 2263 C CA . CYS A 1 287 ? -6.789 11.75 6.223 1 96.19 287 CYS A CA 1
ATOM 2264 C C . CYS A 1 287 ? -7.859 12.609 5.559 1 96.19 287 CYS A C 1
ATOM 2266 O O . CYS A 1 287 ? -8.328 12.281 4.469 1 96.19 287 CYS A O 1
ATOM 2268 N N . PRO A 1 288 ? -8.219 13.672 6.133 1 95.62 288 PRO A N 1
ATOM 2269 C CA . PRO A 1 288 ? -9.281 14.5 5.551 1 95.62 288 PRO A CA 1
ATOM 2270 C C . PRO A 1 288 ? -8.883 15.117 4.211 1 95.62 288 PRO A C 1
ATOM 2272 O O . PRO A 1 288 ? -9.75 15.539 3.439 1 95.62 288 PRO A O 1
ATOM 2275 N N . ARG A 1 289 ? -7.602 15.148 3.975 1 93.75 289 ARG A N 1
ATOM 2276 C CA . ARG A 1 289 ? -7.113 15.773 2.752 1 93.75 289 ARG A CA 1
ATOM 2277 C C . ARG A 1 289 ? -7.418 14.914 1.532 1 93.75 289 ARG A C 1
ATOM 2279 O O . ARG A 1 289 ? -7.473 15.422 0.408 1 93.75 289 ARG A O 1
ATOM 2286 N N . VAL A 1 290 ? -7.695 13.625 1.751 1 94.69 290 VAL A N 1
ATOM 2287 C CA . VAL A 1 290 ? -7.969 12.703 0.652 1 94.69 290 VAL A CA 1
ATOM 2288 C C . VAL A 1 290 ? -9.25 13.117 -0.061 1 94.69 290 VAL A C 1
ATOM 2290 O O . VAL A 1 290 ? -9.242 13.414 -1.259 1 94.69 290 VAL A O 1
ATOM 2293 N N . PRO A 1 291 ? -10.352 13.25 0.603 1 94.69 291 PRO A N 1
ATOM 2294 C CA . PRO A 1 291 ? -11.578 13.664 -0.081 1 94.69 291 PRO A CA 1
ATOM 2295 C C . PRO A 1 291 ? -11.586 15.156 -0.417 1 94.69 291 PRO A C 1
ATOM 2297 O O . PRO A 1 291 ? -12.289 15.578 -1.339 1 94.69 291 PRO A O 1
ATOM 2300 N N . LEU A 1 292 ? -10.789 15.969 0.287 1 93.5 292 LEU A N 1
ATOM 2301 C CA . LEU A 1 292 ? -10.859 17.422 0.131 1 93.5 292 LEU A CA 1
ATOM 2302 C C . LEU A 1 292 ? -9.984 17.891 -1.027 1 93.5 292 LEU A C 1
ATOM 2304 O O . LEU A 1 292 ? -10.398 18.734 -1.817 1 93.5 292 LEU A O 1
ATOM 2308 N N . ASP A 1 293 ? -8.773 17.344 -1.144 1 86.19 293 ASP A N 1
ATOM 2309 C CA . ASP A 1 293 ? -7.812 17.844 -2.121 1 86.19 293 ASP A CA 1
ATOM 2310 C C . ASP A 1 293 ? -7.793 16.969 -3.375 1 86.19 293 ASP A C 1
ATOM 2312 O O . ASP A 1 293 ? -7.465 17.453 -4.465 1 86.19 293 ASP A O 1
ATOM 2316 N N . ASP A 1 294 ? -8.172 15.734 -3.25 1 83.12 294 ASP A N 1
ATOM 2317 C CA . ASP A 1 294 ? -8.039 14.797 -4.363 1 83.12 294 ASP A CA 1
ATOM 2318 C C . ASP A 1 294 ? -9.406 14.406 -4.918 1 83.12 294 ASP A C 1
ATOM 2320 O O . ASP A 1 294 ? -9.578 13.305 -5.445 1 83.12 294 ASP A O 1
ATOM 2324 N N . TYR A 1 295 ? -10.43 15.211 -4.691 1 84.25 295 TYR A N 1
ATOM 2325 C CA . TYR A 1 295 ? -11.781 14.82 -5.066 1 84.25 295 TYR A CA 1
ATOM 2326 C C . TYR A 1 295 ? -11.898 14.641 -6.574 1 84.25 295 TYR A C 1
ATOM 2328 O O . TYR A 1 295 ? -12.734 13.867 -7.051 1 84.25 295 TYR A O 1
ATOM 2336 N N . GLY A 1 296 ? -11.062 15.328 -7.348 1 85.31 296 GLY A N 1
ATOM 2337 C CA . GLY A 1 296 ? -11.078 15.195 -8.797 1 85.31 296 GLY A CA 1
ATOM 2338 C C . GLY A 1 296 ? -10.742 13.797 -9.273 1 85.31 296 GLY A C 1
ATOM 2339 O O . GLY A 1 296 ? -11.094 13.414 -10.391 1 85.31 296 GLY A O 1
ATOM 2340 N N . ALA A 1 297 ? -10.133 13.062 -8.383 1 90.62 297 ALA A N 1
ATOM 2341 C CA . ALA A 1 297 ? -9.734 11.703 -8.742 1 90.62 297 ALA A CA 1
ATOM 2342 C C . ALA A 1 297 ? -10.875 10.719 -8.5 1 90.62 297 ALA A C 1
ATOM 2344 O O . ALA A 1 297 ? -10.789 9.547 -8.875 1 90.62 297 ALA A O 1
ATOM 2345 N N . TRP A 1 298 ? -11.961 11.211 -7.906 1 95.25 298 TRP A N 1
ATOM 2346 C CA . TRP A 1 298 ? -13.078 10.336 -7.559 1 95.25 298 TRP A CA 1
ATOM 2347 C C . TRP A 1 298 ? -14.188 10.43 -8.602 1 95.25 298 TRP A C 1
ATOM 2349 O O . TRP A 1 298 ? -14.594 11.531 -8.984 1 95.25 298 TRP A O 1
ATOM 2359 N N . ARG A 1 299 ? -14.641 9.328 -9.055 1 95.44 299 ARG A N 1
ATOM 2360 C CA . ARG A 1 299 ? -15.719 9.273 -10.039 1 95.44 299 ARG A CA 1
ATOM 2361 C C . ARG A 1 299 ? -17.078 9.273 -9.359 1 95.44 299 ARG A C 1
ATOM 2363 O O . ARG A 1 299 ? -18.109 9.461 -10.016 1 95.44 299 ARG A O 1
ATOM 2370 N N . LYS A 1 300 ? -17.141 9.008 -8.109 1 97.12 300 LYS A N 1
ATOM 2371 C CA . LYS A 1 300 ? -18.328 9.055 -7.258 1 97.12 300 LYS A CA 1
ATOM 2372 C C . LYS A 1 300 ? -18.172 10.094 -6.148 1 97.12 300 LYS A C 1
ATOM 2374 O O . LYS A 1 300 ? -17.047 10.477 -5.809 1 97.12 300 LYS A O 1
ATOM 2379 N N . PRO A 1 301 ? -19.281 10.57 -5.605 1 97.81 301 PRO A N 1
ATOM 2380 C CA . PRO A 1 301 ? -19.156 11.531 -4.508 1 97.81 301 PRO A CA 1
ATOM 2381 C C . PRO A 1 301 ? -18.359 10.984 -3.326 1 97.81 301 PRO A C 1
ATOM 2383 O O . PRO A 1 301 ? -18.484 9.805 -2.988 1 97.81 301 PRO A O 1
ATOM 2386 N N . VAL A 1 302 ? -17.547 11.797 -2.727 1 98.56 302 VAL A N 1
ATOM 2387 C CA . VAL A 1 302 ? -16.734 11.414 -1.578 1 98.56 302 VAL A CA 1
ATOM 2388 C C . VAL A 1 302 ? -16.844 12.484 -0.491 1 98.56 302 VAL A C 1
ATOM 2390 O O . VAL A 1 302 ? -16.672 13.672 -0.764 1 98.56 302 VAL A O 1
ATOM 2393 N N . LEU A 1 303 ? -17.125 12.055 0.691 1 98.69 303 LEU A N 1
ATOM 2394 C CA . LEU A 1 303 ? -17.438 12.969 1.786 1 98.69 303 LEU A CA 1
ATOM 2395 C C . LEU A 1 303 ? -16.484 12.742 2.963 1 98.69 303 LEU A C 1
ATOM 2397 O O . LEU A 1 303 ? -15.828 11.703 3.039 1 98.69 303 LEU A O 1
ATOM 2401 N N . THR A 1 304 ? -16.438 13.734 3.85 1 98.5 304 THR A N 1
ATOM 2402 C CA . THR A 1 304 ? -15.852 13.594 5.176 1 98.5 304 THR A CA 1
ATOM 2403 C C . THR A 1 304 ? -16.922 13.234 6.207 1 98.5 304 THR A C 1
ATOM 2405 O O . THR A 1 304 ? -18.109 13.344 5.926 1 98.5 304 THR A O 1
ATOM 2408 N N . PRO A 1 305 ? -16.484 12.805 7.383 1 98.62 305 PRO A N 1
ATOM 2409 C CA . PRO A 1 305 ? -17.469 12.508 8.43 1 98.62 305 PRO A CA 1
ATOM 2410 C C . PRO A 1 305 ? -18.359 13.695 8.758 1 98.62 305 PRO A C 1
ATOM 2412 O O . PRO A 1 305 ? -19.578 13.531 8.891 1 98.62 305 PRO A O 1
ATOM 2415 N N . LYS A 1 306 ? -17.828 14.875 8.836 1 98.38 306 LYS A N 1
ATOM 2416 C CA . LYS A 1 306 ? -18.609 16.078 9.125 1 98.38 306 LYS A CA 1
ATOM 2417 C C . LYS A 1 306 ? -19.625 16.344 8.023 1 98.38 306 LYS A C 1
ATOM 2419 O O . LYS A 1 306 ? -20.734 16.797 8.297 1 98.38 306 LYS A O 1
ATOM 2424 N N . GLU A 1 307 ? -19.266 16.078 6.824 1 98.56 307 GLU A N 1
ATOM 2425 C CA . GLU A 1 307 ? -20.141 16.312 5.684 1 98.56 307 GLU A CA 1
ATOM 2426 C C . GLU A 1 307 ? -21.297 15.32 5.66 1 98.56 307 GLU A C 1
ATOM 2428 O O . GLU A 1 307 ? -22.391 15.633 5.184 1 98.56 307 GLU A O 1
ATOM 2433 N N . VAL A 1 308 ? -21.047 14.102 6.176 1 98.81 308 VAL A N 1
ATOM 2434 C CA . VAL A 1 308 ? -22.141 13.133 6.32 1 98.81 308 VAL A CA 1
ATOM 2435 C C . VAL A 1 308 ? -23.203 13.688 7.262 1 98.81 308 VAL A C 1
ATOM 2437 O O . VAL A 1 308 ? -24.406 13.523 7.016 1 98.81 308 VAL A O 1
ATOM 2440 N N . GLU A 1 309 ? -22.781 14.352 8.289 1 98.62 309 GLU A N 1
ATOM 2441 C CA . GLU A 1 309 ? -23.719 14.945 9.234 1 98.62 309 GLU A CA 1
ATOM 2442 C C . GLU A 1 309 ? -24.562 16.031 8.562 1 98.62 309 GLU A C 1
ATOM 2444 O O . GLU A 1 309 ? -25.734 16.203 8.883 1 98.62 309 GLU A O 1
ATOM 2449 N N . ILE A 1 310 ? -23.953 16.75 7.695 1 98.44 310 ILE A N 1
ATOM 2450 C CA . ILE A 1 310 ? -24.688 17.75 6.93 1 98.44 310 ILE A CA 1
ATOM 2451 C C . ILE A 1 310 ? -25.672 17.062 5.996 1 98.44 310 ILE A C 1
ATOM 2453 O O . ILE A 1 310 ? -26.844 17.438 5.934 1 98.44 310 ILE A O 1
ATOM 2457 N N . LEU A 1 311 ? -25.203 16.031 5.273 1 98.38 311 LEU A N 1
ATOM 2458 C CA . LEU A 1 311 ? -26.016 15.266 4.344 1 98.38 311 LEU A CA 1
ATOM 2459 C C . LEU A 1 311 ? -27.297 14.766 5.02 1 98.38 311 LEU A C 1
ATOM 2461 O O . LEU A 1 311 ? -28.375 14.789 4.426 1 98.38 311 LEU A O 1
ATOM 2465 N N . LEU A 1 312 ? -27.141 14.383 6.281 1 98.25 312 LEU A N 1
ATOM 2466 C CA . LEU A 1 312 ? -28.234 13.758 7.016 1 98.25 312 LEU A CA 1
ATOM 2467 C C . LEU A 1 312 ? -29.047 14.797 7.77 1 98.25 312 LEU A C 1
ATOM 2469 O O . LEU A 1 312 ? -29.969 14.445 8.516 1 98.25 312 LEU A O 1
ATOM 2473 N N . GLY A 1 313 ? -28.672 16.094 7.672 1 97.31 313 GLY A N 1
ATOM 2474 C CA . GLY A 1 313 ? -29.406 17.172 8.297 1 97.31 313 GLY A CA 1
ATOM 2475 C C . GLY A 1 313 ? -29.094 17.359 9.766 1 97.31 313 GLY A C 1
ATOM 2476 O O . GLY A 1 313 ? -29.859 17.953 10.508 1 97.31 313 GLY A O 1
ATOM 2477 N N . LEU A 1 314 ? -27.984 16.797 10.188 1 97.69 314 LEU A N 1
ATOM 2478 C CA . LEU A 1 314 ? -27.609 16.859 11.602 1 97.69 314 LEU A CA 1
ATOM 2479 C C . LEU A 1 314 ? -26.719 18.062 11.875 1 97.69 314 LEU A C 1
ATOM 2481 O O . LEU A 1 314 ? -26.469 18.406 13.031 1 97.69 314 LEU A O 1
ATOM 2485 N N . ARG A 1 315 ? -26.188 18.641 10.828 1 95.94 315 ARG A N 1
ATOM 2486 C CA . ARG A 1 315 ? -25.328 19.828 10.883 1 95.94 315 ARG A CA 1
ATOM 2487 C C . ARG A 1 315 ? -25.688 20.812 9.773 1 95.94 315 ARG A C 1
ATOM 2489 O O . ARG A 1 315 ? -25.938 20.406 8.633 1 95.94 315 ARG A O 1
ATOM 2496 N N . GLU A 1 316 ? -25.656 22.047 10.094 1 95.69 316 GLU A N 1
ATOM 2497 C CA . GLU A 1 316 ? -26.094 23.047 9.125 1 95.69 316 GLU A CA 1
ATOM 2498 C C . GLU A 1 316 ? -24.891 23.781 8.516 1 95.69 316 GLU A C 1
ATOM 2500 O O . GLU A 1 316 ? -24.922 24.156 7.34 1 95.69 316 GLU A O 1
ATOM 2505 N N . GLU A 1 317 ? -23.891 23.938 9.328 1 95.38 317 GLU A N 1
ATOM 2506 C CA . GLU A 1 317 ? -22.719 24.703 8.875 1 95.38 317 GLU A CA 1
ATOM 2507 C C . GLU A 1 317 ? -21.562 23.766 8.523 1 95.38 317 GLU A C 1
ATOM 2509 O O . GLU A 1 317 ? -21.344 22.766 9.195 1 95.38 317 GLU A O 1
ATOM 2514 N N . TYR A 1 318 ? -20.906 24.188 7.5 1 96.44 318 TYR A N 1
ATOM 2515 C CA . TYR A 1 318 ? -19.734 23.422 7.09 1 96.44 318 TYR A CA 1
ATOM 2516 C C . TYR A 1 318 ? -18.641 23.484 8.148 1 96.44 318 TYR A C 1
ATOM 2518 O O . TYR A 1 318 ? -18.375 24.547 8.711 1 96.44 318 TYR A O 1
ATOM 2526 N N . GLU A 1 319 ? -18.125 22.344 8.461 1 95.94 319 GLU A N 1
ATOM 2527 C CA . GLU A 1 319 ? -17.031 22.234 9.414 1 95.94 319 GLU A CA 1
ATOM 2528 C C . GLU A 1 319 ? -15.906 21.359 8.859 1 95.94 319 GLU A C 1
ATOM 2530 O O . GLU A 1 319 ? -16.156 20.297 8.297 1 95.94 319 GLU A O 1
ATOM 2535 N N . PHE A 1 320 ? -14.688 21.891 9.008 1 96.56 320 PHE A N 1
ATOM 2536 C CA . PHE A 1 320 ? -13.523 21.125 8.57 1 96.56 320 PHE A CA 1
ATOM 2537 C C . PHE A 1 320 ? -13.344 19.875 9.406 1 96.56 320 PHE A C 1
ATOM 2539 O O . PHE A 1 320 ? -13.43 19.922 10.633 1 96.56 320 PHE A O 1
ATOM 2546 N N . ASP A 1 321 ? -13.156 18.719 8.75 1 97.56 321 ASP A N 1
ATOM 2547 C CA . ASP A 1 321 ? -12.875 17.469 9.453 1 97.56 321 ASP A CA 1
ATOM 2548 C C . ASP A 1 321 ? -11.445 17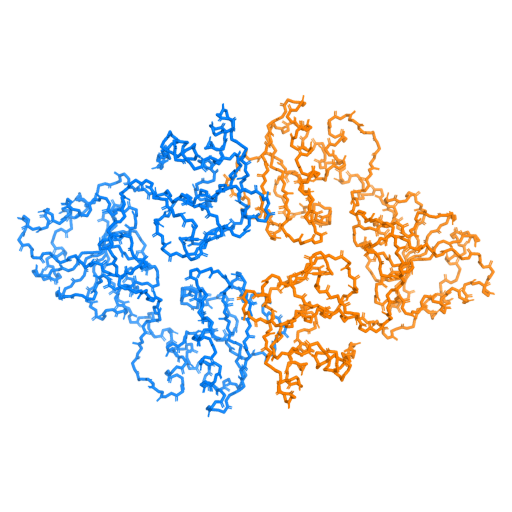.438 9.977 1 97.56 321 ASP A C 1
ATOM 2550 O O . ASP A 1 321 ? -10.492 17.391 9.188 1 97.56 321 ASP A O 1
ATOM 2554 N N . GLU A 1 322 ? -11.203 17.484 11.273 1 97.75 322 GLU A N 1
ATOM 2555 C CA . GLU A 1 322 ? -9.875 17.5 11.875 1 97.75 322 GLU A CA 1
ATOM 2556 C C . GLU A 1 322 ? -9.617 16.203 12.664 1 97.75 322 GLU A C 1
ATOM 2558 O O . GLU A 1 322 ? -10.555 15.57 13.141 1 97.75 322 GLU A O 1
ATOM 2563 N N . ILE A 1 323 ? -8.43 15.82 12.703 1 97.25 323 ILE A N 1
ATOM 2564 C CA . ILE A 1 323 ? -7.977 14.766 13.602 1 97.25 323 ILE A CA 1
ATOM 2565 C C . ILE A 1 323 ? -7.254 15.375 14.797 1 97.25 323 ILE A C 1
ATOM 2567 O O . ILE A 1 323 ? -6.121 15.852 14.672 1 97.25 323 ILE A O 1
ATOM 2571 N N . LEU A 1 324 ? -7.852 15.344 15.922 1 96 324 LEU A N 1
ATOM 2572 C CA . LEU A 1 324 ? -7.324 15.992 17.109 1 96 324 LEU A CA 1
ATOM 2573 C C . LEU A 1 324 ? -6.691 14.969 18.047 1 96 324 LEU A C 1
ATOM 2575 O O . LEU A 1 324 ? -7.031 13.781 18 1 96 324 LEU A O 1
ATOM 2579 N N . GLY A 1 325 ? -5.734 15.406 18.75 1 93.75 325 GLY A N 1
ATOM 2580 C CA . GLY A 1 325 ? -5.133 14.578 19.797 1 93.75 325 GLY A CA 1
ATOM 2581 C C . GLY A 1 325 ? -5.539 14.992 21.188 1 93.75 325 GLY A C 1
ATOM 2582 O O . GLY A 1 325 ? -6.578 15.633 21.375 1 93.75 325 GLY A O 1
ATOM 2583 N N . GLY A 1 326 ? -4.848 14.422 22.156 1 93.31 326 GLY A N 1
ATOM 2584 C CA . GLY A 1 326 ? -5.043 14.82 23.547 1 93.31 326 GLY A CA 1
ATOM 2585 C C . GLY A 1 326 ? -4.246 16.047 23.938 1 93.31 326 GLY A C 1
ATOM 2586 O O . GLY A 1 326 ? -3.807 16.812 23.062 1 93.31 326 GLY A O 1
ATOM 2587 N N . PRO A 1 327 ? -4.152 16.281 25.172 1 92.12 327 PRO A N 1
ATOM 2588 C CA . PRO A 1 327 ? -3.367 17.422 25.641 1 92.12 327 PRO A CA 1
ATOM 2589 C C . PRO A 1 327 ? -1.889 17.312 25.266 1 92.12 327 PRO A C 1
ATOM 2591 O O . PRO A 1 327 ? -1.314 16.219 25.328 1 92.12 327 PRO A O 1
ATOM 2594 N N . ARG A 1 328 ? -1.387 18.375 24.859 1 90.31 328 ARG A N 1
ATOM 2595 C CA . ARG A 1 328 ? 0.037 18.453 24.547 1 90.31 328 ARG A CA 1
ATOM 2596 C C . ARG A 1 328 ? 0.873 18.531 25.812 1 90.31 328 ARG A C 1
ATOM 2598 O O . ARG A 1 328 ? 0.623 19.391 26.672 1 90.31 328 ARG A O 1
ATOM 2605 N N . GLU A 1 329 ? 1.841 17.75 25.938 1 87.25 329 GLU A N 1
ATOM 2606 C CA . GLU A 1 329 ? 2.613 17.688 27.188 1 87.25 329 GLU A CA 1
ATOM 2607 C C . GLU A 1 329 ? 3.848 18.578 27.109 1 87.25 329 GLU A C 1
ATOM 2609 O O . GLU A 1 329 ? 4.148 19.312 28.062 1 87.25 329 GLU A O 1
ATOM 2614 N N . SER A 1 330 ? 4.656 18.5 26.047 1 90.62 330 SER A N 1
ATOM 2615 C CA . SER A 1 330 ? 5.887 19.266 25.891 1 90.62 330 SER A CA 1
ATOM 2616 C C . SER A 1 330 ? 6.188 19.531 24.422 1 90.62 330 SER A C 1
ATOM 2618 O O . SER A 1 330 ? 5.562 18.938 23.531 1 90.62 330 SER A O 1
ATOM 2620 N N . ASP A 1 331 ? 7.109 20.5 24.25 1 93.12 331 ASP A N 1
ATOM 2621 C CA . ASP A 1 331 ? 7.629 20.75 22.906 1 93.12 331 ASP A CA 1
ATOM 2622 C C . ASP A 1 331 ? 8.695 19.719 22.531 1 93.12 331 ASP A C 1
ATOM 2624 O O . ASP A 1 331 ? 9.492 19.312 23.375 1 93.12 331 ASP A O 1
ATOM 2628 N N . GLU A 1 332 ? 8.617 19.406 21.344 1 92.12 332 GLU A N 1
ATOM 2629 C CA . GLU A 1 332 ? 9.703 18.562 20.828 1 92.12 332 GLU A CA 1
ATOM 2630 C C . GLU A 1 332 ? 10.953 19.406 20.562 1 92.12 332 GLU A C 1
ATOM 2632 O O . GLU A 1 332 ? 10.867 20.609 20.312 1 92.12 332 GLU A O 1
ATOM 2637 N N . PRO A 1 333 ? 12.125 18.734 20.641 1 90.81 333 PRO A N 1
ATOM 2638 C CA . PRO A 1 333 ? 13.32 19.469 20.234 1 90.81 333 PRO A CA 1
ATOM 2639 C C . PRO A 1 333 ? 13.328 19.812 18.75 1 90.81 333 PRO A C 1
ATOM 2641 O O . PRO A 1 333 ? 12.734 19.094 17.938 1 90.81 333 PRO A O 1
ATOM 2644 N N . PHE A 1 334 ? 13.984 20.969 18.344 1 90.19 334 PHE A N 1
ATOM 2645 C CA . PHE A 1 334 ? 14.109 21.312 16.938 1 90.19 334 PHE A CA 1
ATOM 2646 C C . PHE A 1 334 ? 15.055 20.359 16.219 1 90.19 334 PHE A C 1
ATOM 2648 O O . PHE A 1 334 ? 14.984 20.203 15 1 90.19 334 PHE A O 1
ATOM 2655 N N . GLY A 1 335 ? 15.766 19.625 16.875 1 88.19 335 GLY A N 1
ATOM 2656 C CA . GLY A 1 335 ? 16.578 18.562 16.297 1 88.19 335 GLY A CA 1
ATOM 2657 C C . GLY A 1 335 ? 15.836 17.25 16.172 1 88.19 335 GLY A C 1
ATOM 2658 O O . GLY A 1 335 ? 14.633 17.234 15.93 1 88.19 335 GLY A O 1
ATOM 2659 N N . ILE A 1 336 ? 16.578 16.219 16.172 1 92.5 336 ILE A N 1
ATOM 2660 C CA . ILE A 1 336 ? 15.953 14.906 16.031 1 92.5 336 ILE A CA 1
ATOM 2661 C C . ILE A 1 336 ? 15.188 14.57 17.312 1 92.5 336 ILE A C 1
ATOM 2663 O O . ILE A 1 336 ? 15.547 15.023 18.391 1 92.5 336 ILE A O 1
ATOM 2667 N N . SER A 1 337 ? 14.102 13.922 17.141 1 92.06 337 SER A N 1
ATOM 2668 C CA . SER A 1 337 ? 13.312 13.406 18.25 1 92.06 337 SER A CA 1
ATOM 2669 C C . SER A 1 337 ? 13.195 11.891 18.188 1 92.06 337 SER A C 1
ATOM 2671 O O . SER A 1 337 ? 13.055 11.312 17.109 1 92.06 337 SER A O 1
ATOM 2673 N N . ILE A 1 338 ? 13.25 11.234 19.328 1 91.88 338 ILE A N 1
ATOM 2674 C CA . ILE A 1 338 ? 13.172 9.773 19.375 1 91.88 338 ILE A CA 1
ATOM 2675 C C . ILE A 1 338 ? 11.867 9.352 20.047 1 91.88 338 ILE A C 1
ATOM 2677 O O . ILE A 1 338 ? 11.492 9.891 21.094 1 91.88 338 ILE A O 1
ATOM 2681 N N . HIS A 1 339 ? 11.164 8.609 19.344 1 87.06 339 HIS A N 1
ATOM 2682 C CA . HIS A 1 339 ? 10 7.922 19.906 1 87.06 339 HIS A CA 1
ATOM 2683 C C . HIS A 1 339 ? 10.367 6.523 20.391 1 87.06 339 HIS A C 1
ATOM 2685 O O . HIS A 1 339 ? 10.703 5.648 19.594 1 87.06 339 HIS A O 1
ATOM 2691 N N . SER A 1 340 ? 10.328 6.316 21.719 1 81.56 340 SER A N 1
ATOM 2692 C CA . SER A 1 340 ? 10.648 5.008 22.281 1 81.56 340 SER A CA 1
ATOM 2693 C C . SER A 1 340 ? 9.43 4.098 22.312 1 81.56 340 SER A C 1
ATOM 2695 O O . SER A 1 340 ? 8.297 4.578 22.359 1 81.56 340 SER A O 1
ATOM 2697 N N . THR A 1 341 ? 9.57 2.848 21.875 1 70.06 341 THR A N 1
ATOM 2698 C CA . THR A 1 341 ? 8.453 1.911 21.906 1 70.06 341 THR A CA 1
ATOM 2699 C C . THR A 1 341 ? 8.031 1.621 23.344 1 70.06 341 THR A C 1
ATOM 2701 O O . THR A 1 341 ? 8.859 1.644 24.25 1 70.06 341 THR A O 1
ATOM 2704 N N . ARG A 1 342 ? 6.727 1.805 23.688 1 52.38 342 ARG A N 1
ATOM 2705 C CA . ARG A 1 342 ? 6.246 1.417 25.016 1 52.38 342 ARG A CA 1
ATOM 2706 C C . ARG A 1 342 ? 6.273 -0.098 25.188 1 52.38 342 ARG A C 1
ATOM 2708 O O . ARG A 1 342 ? 6.113 -0.84 24.203 1 52.38 342 ARG A O 1
ATOM 2715 N N . MET B 1 1 ? -24.016 -15.5 -12.25 1 37.66 1 MET B N 1
ATOM 2716 C CA . MET B 1 1 ? -23.031 -15.273 -11.195 1 37.66 1 MET B CA 1
ATOM 2717 C C . MET B 1 1 ? -21.859 -16.234 -11.336 1 37.66 1 MET B C 1
ATOM 2719 O O . MET B 1 1 ? -22.031 -17.453 -11.219 1 37.66 1 MET B O 1
ATOM 2723 N N . LEU B 1 2 ? -20.844 -15.906 -12.016 1 49.41 2 LEU B N 1
ATOM 2724 C CA . LEU B 1 2 ? -19.844 -16.844 -12.508 1 49.41 2 LEU B CA 1
ATOM 2725 C C . LEU B 1 2 ? -19.188 -17.594 -11.352 1 49.41 2 LEU B C 1
ATOM 2727 O O . LEU B 1 2 ? -18.781 -18.75 -11.508 1 49.41 2 LEU B O 1
ATOM 2731 N N . HIS B 1 3 ? -19.141 -16.984 -10.164 1 63.81 3 HIS B N 1
ATOM 2732 C CA . HIS B 1 3 ? -18.516 -17.719 -9.07 1 63.81 3 HIS B CA 1
ATOM 2733 C C . HIS B 1 3 ? -19.453 -17.812 -7.867 1 63.81 3 HIS B C 1
ATOM 2735 O O . HIS B 1 3 ? -20.047 -16.828 -7.457 1 63.81 3 HIS B O 1
ATOM 2741 N N . GLU B 1 4 ? -19.922 -19.031 -7.633 1 78.75 4 GLU B N 1
ATOM 2742 C CA . GLU B 1 4 ? -20.797 -19.203 -6.48 1 78.75 4 GLU B CA 1
ATOM 2743 C C . GLU B 1 4 ? -20 -19.25 -5.18 1 78.75 4 GLU B C 1
ATOM 2745 O O . GLU B 1 4 ? -19.109 -20.078 -5.023 1 78.75 4 GLU B O 1
ATOM 2750 N N . ILE B 1 5 ? -20.156 -18.281 -4.336 1 88.81 5 ILE B N 1
ATOM 2751 C CA . ILE B 1 5 ? -19.562 -18.219 -3.004 1 88.81 5 ILE B CA 1
ATOM 2752 C C . ILE B 1 5 ? -20.391 -19.062 -2.035 1 88.81 5 ILE B C 1
ATOM 2754 O O . ILE B 1 5 ? -21.609 -18.875 -1.927 1 88.81 5 ILE B O 1
ATOM 2758 N N . PRO B 1 6 ? -19.797 -20.047 -1.459 1 94.69 6 PRO B N 1
ATOM 2759 C CA . PRO B 1 6 ? -20.516 -20.891 -0.506 1 94.69 6 PRO B CA 1
ATOM 2760 C C . PRO B 1 6 ? -20.766 -20.203 0.831 1 94.69 6 PRO B C 1
ATOM 2762 O O . PRO B 1 6 ? -20.109 -20.531 1.829 1 94.69 6 PRO B O 1
ATOM 2765 N N . LYS B 1 7 ? -21.781 -19.359 0.929 1 96.88 7 LYS B N 1
ATOM 2766 C CA . LYS B 1 7 ? -22.031 -18.469 2.057 1 96.88 7 LYS B CA 1
ATOM 2767 C C . LYS B 1 7 ? -22.312 -19.266 3.334 1 96.88 7 LYS B C 1
ATOM 2769 O O . LYS B 1 7 ? -21.766 -18.953 4.395 1 96.88 7 LYS B O 1
ATOM 2774 N N . SER B 1 8 ? -23.078 -20.328 3.168 1 96.75 8 SER B N 1
ATOM 2775 C CA . SER B 1 8 ? -23.469 -21.109 4.336 1 96.75 8 SER B CA 1
ATOM 2776 C C . SER B 1 8 ? -22.266 -21.844 4.934 1 96.75 8 SER B C 1
ATOM 2778 O O . SER B 1 8 ? -22.141 -21.938 6.156 1 96.75 8 SER B O 1
ATOM 2780 N N . GLU B 1 9 ? -21.453 -22.359 4.074 1 96.56 9 GLU B N 1
ATOM 2781 C CA . GLU B 1 9 ? -20.25 -23.047 4.543 1 96.56 9 GLU B CA 1
ATOM 2782 C C . GLU B 1 9 ? -19.312 -22.078 5.254 1 96.56 9 GLU B C 1
ATOM 2784 O O . GLU B 1 9 ? -18.719 -22.438 6.273 1 96.56 9 GLU B O 1
ATOM 2789 N N . ILE B 1 10 ? -19.188 -20.906 4.727 1 97.81 10 ILE B N 1
ATOM 2790 C CA . ILE B 1 10 ? -18.328 -19.891 5.328 1 97.81 10 ILE B CA 1
ATOM 2791 C C . ILE B 1 10 ? -18.844 -19.531 6.719 1 97.81 10 ILE B C 1
ATOM 2793 O O . ILE B 1 10 ? -18.078 -19.484 7.684 1 97.81 10 ILE B O 1
ATOM 2797 N N . LEU B 1 11 ? -20.156 -19.328 6.82 1 98.25 11 LEU B N 1
ATOM 2798 C CA . LEU B 1 11 ? -20.781 -18.984 8.102 1 98.25 11 LEU B CA 1
ATOM 2799 C C . LEU B 1 11 ? -20.531 -20.094 9.125 1 98.25 11 LEU B C 1
ATOM 2801 O O . LEU B 1 11 ? -20.203 -19.797 10.281 1 98.25 11 LEU B O 1
ATOM 2805 N N . LYS B 1 12 ? -20.719 -21.297 8.648 1 97.69 12 LYS B N 1
ATOM 2806 C CA . LYS B 1 12 ? -20.516 -22.422 9.539 1 97.69 12 LYS B CA 1
ATOM 2807 C C . LYS B 1 12 ? -19.094 -22.422 10.117 1 97.69 12 LYS B C 1
ATOM 2809 O O . LYS B 1 12 ? -18.906 -22.641 11.312 1 97.69 12 LYS B O 1
ATOM 2814 N N . GLU B 1 13 ? -18.109 -22.188 9.305 1 97 13 GLU B N 1
ATOM 2815 C CA . GLU B 1 13 ? -16.719 -22.156 9.75 1 97 13 GLU B CA 1
ATOM 2816 C C . GLU B 1 13 ? -16.469 -20.984 10.695 1 97 13 GLU B C 1
ATOM 2818 O O . GLU B 1 13 ? -15.742 -21.125 11.68 1 97 13 GLU B O 1
ATOM 2823 N N . LEU B 1 14 ? -17 -19.844 10.367 1 98.19 14 LEU B N 1
ATOM 2824 C CA . LEU B 1 14 ? -16.844 -18.672 11.227 1 98.19 14 LEU B CA 1
ATOM 2825 C C . LEU B 1 14 ? -17.422 -18.938 12.617 1 98.19 14 LEU B C 1
ATOM 2827 O O . LEU B 1 14 ? -16.828 -18.578 13.625 1 98.19 14 LEU B O 1
ATOM 2831 N N . LYS B 1 15 ? -18.578 -19.562 12.641 1 97.62 15 LYS B N 1
ATOM 2832 C CA . LYS B 1 15 ? -19.203 -19.906 13.914 1 97.62 15 LYS B CA 1
ATOM 2833 C C . LYS B 1 15 ? -18.344 -20.906 14.688 1 97.62 15 LYS B C 1
ATOM 2835 O O . LYS B 1 15 ? -18.188 -20.797 15.906 1 97.62 15 LYS B O 1
ATOM 2840 N N . ARG B 1 16 ? -17.844 -21.828 13.961 1 96.81 16 ARG B N 1
ATOM 2841 C CA . ARG B 1 16 ? -17 -22.844 14.578 1 96.81 16 ARG B CA 1
ATOM 2842 C C . ARG B 1 16 ? -15.812 -22.219 15.281 1 96.81 16 ARG B C 1
ATOM 2844 O O . ARG B 1 16 ? -15.461 -22.609 16.391 1 96.81 16 ARG B O 1
ATOM 2851 N N . ILE B 1 17 ? -15.227 -21.172 14.75 1 96.31 17 ILE B N 1
ATOM 2852 C CA . ILE B 1 17 ? -14.023 -20.594 15.344 1 96.31 17 ILE B CA 1
ATOM 2853 C C . ILE B 1 17 ? -14.414 -19.422 16.234 1 96.31 17 ILE B C 1
ATOM 2855 O O . ILE B 1 17 ? -13.539 -18.719 16.766 1 96.31 17 ILE B O 1
ATOM 2859 N N . GLY B 1 18 ? -15.672 -19.109 16.281 1 97 18 GLY B N 1
ATOM 2860 C CA . GLY B 1 18 ? -16.172 -18.078 17.188 1 97 18 GLY B CA 1
ATOM 2861 C C . GLY B 1 18 ? -15.891 -16.672 16.703 1 97 18 GLY B C 1
ATOM 2862 O O . GLY B 1 18 ? -15.695 -15.758 17.516 1 97 18 GLY B O 1
ATOM 2863 N N . ALA B 1 19 ? -15.828 -16.5 15.43 1 97.88 19 ALA B N 1
ATOM 2864 C CA . ALA B 1 19 ? -15.539 -15.188 14.859 1 97.88 19 ALA B CA 1
ATOM 2865 C C . ALA B 1 19 ? -16.781 -14.289 14.906 1 97.88 19 ALA B C 1
ATOM 2867 O O . ALA B 1 19 ? -17.859 -14.711 14.5 1 97.88 19 ALA B O 1
ATOM 2868 N N . LYS B 1 20 ? -16.562 -13.078 15.367 1 98.44 20 LYS B N 1
ATOM 2869 C CA . LYS B 1 20 ? -17.656 -12.125 15.469 1 98.44 20 LYS B CA 1
ATOM 2870 C C . LYS B 1 20 ? -17.469 -10.961 14.492 1 98.44 20 LYS B C 1
ATOM 2872 O O . LYS B 1 20 ? -18.438 -10.273 14.148 1 98.44 20 LYS B O 1
ATOM 2877 N N . ARG B 1 21 ? -16.297 -10.727 14.172 1 98.69 21 ARG B N 1
ATOM 2878 C CA . ARG B 1 21 ? -15.922 -9.688 13.219 1 98.69 21 ARG B CA 1
ATOM 2879 C C . ARG B 1 21 ? -14.93 -10.219 12.195 1 98.69 21 ARG B C 1
ATOM 2881 O O . ARG B 1 21 ? -13.914 -10.82 12.555 1 98.69 21 ARG B O 1
ATOM 2888 N N . VAL B 1 22 ? -15.203 -9.945 10.867 1 98.88 22 VAL B N 1
ATOM 2889 C CA . VAL B 1 22 ? -14.344 -10.531 9.852 1 98.88 22 VAL B CA 1
ATOM 2890 C C . VAL B 1 22 ? -14 -9.484 8.797 1 98.88 22 VAL B C 1
ATOM 2892 O O . VAL B 1 22 ? -14.734 -8.508 8.617 1 98.88 22 VAL B O 1
ATOM 2895 N N . LEU B 1 23 ? -12.852 -9.617 8.234 1 98.88 23 LEU B N 1
ATOM 2896 C CA . LEU B 1 23 ? -12.469 -8.875 7.039 1 98.88 23 LEU B CA 1
ATOM 2897 C C . LEU B 1 23 ? -12.609 -9.734 5.789 1 98.88 23 LEU B C 1
ATOM 2899 O O . LEU B 1 23 ? -12.148 -10.875 5.758 1 98.88 23 LEU B O 1
ATOM 2903 N N . ILE B 1 24 ? -13.328 -9.211 4.773 1 98.88 24 ILE B N 1
ATOM 2904 C CA . ILE B 1 24 ? -13.453 -9.922 3.506 1 98.88 24 ILE B CA 1
ATOM 2905 C C . ILE B 1 24 ? -12.523 -9.305 2.473 1 98.88 24 ILE B C 1
ATOM 2907 O O . ILE B 1 24 ? -12.633 -8.109 2.16 1 98.88 24 ILE B O 1
ATOM 2911 N N . GLN B 1 25 ? -11.602 -10.047 2.031 1 98.62 25 GLN B N 1
ATOM 2912 C CA . GLN B 1 25 ? -10.703 -9.664 0.946 1 98.62 25 GLN B CA 1
ATOM 2913 C C . GLN B 1 25 ? -11.094 -10.352 -0.359 1 98.62 25 GLN B C 1
ATOM 2915 O O . GLN B 1 25 ? -11.406 -11.547 -0.37 1 98.62 25 GLN B O 1
ATOM 2920 N N . SER B 1 26 ? -11.086 -9.586 -1.437 1 97 26 SER B N 1
ATOM 2921 C CA . SER B 1 26 ? -11.469 -10.133 -2.734 1 97 26 SER B CA 1
ATOM 2922 C C . SER B 1 26 ? -10.648 -9.508 -3.857 1 97 26 SER B C 1
ATOM 2924 O O . SER B 1 26 ? -10.195 -8.359 -3.742 1 97 26 SER B O 1
ATOM 2926 N N . PRO B 1 27 ? -10.406 -10.258 -4.902 1 94.69 27 PRO B N 1
ATOM 2927 C CA . PRO B 1 27 ? -9.945 -9.578 -6.117 1 94.69 27 PRO B CA 1
ATOM 2928 C C . PRO B 1 27 ? -10.992 -8.633 -6.695 1 94.69 27 PRO B C 1
ATOM 2930 O O . PRO B 1 27 ? -12.156 -8.656 -6.273 1 94.69 27 PRO B O 1
ATOM 2933 N N . GLU B 1 28 ? -10.602 -7.859 -7.613 1 93.5 28 GLU B N 1
ATOM 2934 C CA . GLU B 1 28 ? -11.477 -6.828 -8.164 1 93.5 28 GLU B CA 1
ATOM 2935 C C . GLU B 1 28 ? -12.727 -7.441 -8.797 1 93.5 28 GLU B C 1
ATOM 2937 O O . GLU B 1 28 ? -13.828 -6.914 -8.648 1 93.5 28 GLU B O 1
ATOM 2942 N N . GLY B 1 29 ? -12.594 -8.555 -9.43 1 92.31 29 GLY B N 1
ATOM 2943 C CA . GLY B 1 29 ? -13.68 -9.188 -10.156 1 92.31 29 GLY B CA 1
ATOM 2944 C C . GLY B 1 29 ? -14.719 -9.812 -9.242 1 92.31 29 GLY B C 1
ATOM 2945 O O . GLY B 1 29 ? -15.805 -10.188 -9.688 1 92.31 29 GLY B O 1
ATOM 2946 N N . LEU B 1 30 ? -14.453 -9.836 -7.918 1 95.12 30 LEU B N 1
ATOM 2947 C CA . LEU B 1 30 ? -15.375 -10.5 -7 1 95.12 30 LEU B CA 1
ATOM 2948 C C . LEU B 1 30 ? -15.867 -9.531 -5.934 1 95.12 30 LEU B C 1
ATOM 2950 O O . LEU B 1 30 ? -16.312 -9.945 -4.863 1 95.12 30 LEU B O 1
ATOM 2954 N N . ARG B 1 31 ? -15.797 -8.281 -6.195 1 96.56 31 ARG B N 1
ATOM 2955 C CA . ARG B 1 31 ? -16.141 -7.305 -5.172 1 96.56 31 ARG B CA 1
ATOM 2956 C C . ARG B 1 31 ? -17.656 -7.25 -4.957 1 96.56 31 ARG B C 1
ATOM 2958 O O . ARG B 1 31 ? -18.109 -7.008 -3.84 1 96.56 31 ARG B O 1
ATOM 2965 N N . ARG B 1 32 ? -18.453 -7.473 -5.996 1 95.12 32 ARG B N 1
ATOM 2966 C CA . ARG B 1 32 ? -19.906 -7.559 -5.812 1 95.12 32 ARG B CA 1
ATOM 2967 C C . ARG B 1 32 ? -20.266 -8.742 -4.926 1 95.12 32 ARG B C 1
ATOM 2969 O O . ARG B 1 32 ? -21.078 -8.609 -4.008 1 95.12 32 ARG B O 1
ATOM 2976 N N . GLU B 1 33 ? -19.625 -9.867 -5.191 1 95.5 33 GLU B N 1
ATOM 2977 C CA . GLU B 1 33 ? -19.844 -11.07 -4.395 1 95.5 33 GLU B CA 1
ATOM 2978 C C . GLU B 1 33 ? -19.406 -10.867 -2.949 1 95.5 33 GLU B C 1
ATOM 2980 O O . GLU B 1 33 ? -20.031 -11.375 -2.021 1 95.5 33 GLU B O 1
ATOM 2985 N N . ALA B 1 34 ? -18.297 -10.164 -2.826 1 97.44 34 ALA B N 1
ATOM 2986 C CA . ALA B 1 34 ? -17.812 -9.852 -1.484 1 97.44 34 ALA B CA 1
ATOM 2987 C C . ALA B 1 34 ? -18.844 -9.047 -0.701 1 97.44 34 ALA B C 1
ATOM 2989 O O . ALA B 1 34 ? -19.109 -9.336 0.468 1 97.44 34 ALA B O 1
ATOM 2990 N N . GLU B 1 35 ? -19.406 -8.055 -1.344 1 97.38 35 GLU B N 1
ATOM 2991 C CA . GLU B 1 35 ? -20.422 -7.215 -0.699 1 97.38 35 GLU B CA 1
ATOM 2992 C C . GLU B 1 35 ? -21.672 -8.016 -0.375 1 97.38 35 GLU B C 1
ATOM 2994 O O . GLU B 1 35 ? -22.281 -7.828 0.684 1 97.38 35 GLU B O 1
ATOM 2999 N N . GLU B 1 36 ? -22.062 -8.898 -1.261 1 96.62 36 GLU B N 1
ATOM 3000 C CA . GLU B 1 36 ? -23.203 -9.766 -1.009 1 96.62 36 GLU B CA 1
ATOM 3001 C C . GLU B 1 36 ? -22.953 -10.68 0.184 1 96.62 36 GLU B C 1
ATOM 3003 O O . GLU B 1 36 ? -23.828 -10.859 1.03 1 96.62 36 GLU B O 1
ATOM 3008 N N . LEU B 1 37 ? -21.797 -11.234 0.167 1 98.12 37 LEU B N 1
ATOM 3009 C CA . LEU B 1 37 ? -21.406 -12.07 1.304 1 98.12 37 LEU B CA 1
ATOM 3010 C C . LEU B 1 37 ? -21.453 -11.273 2.602 1 98.12 37 LEU B C 1
ATOM 3012 O O . LEU B 1 37 ? -21.922 -11.773 3.629 1 98.12 37 LEU B O 1
ATOM 3016 N N . ALA B 1 38 ? -20.969 -10.055 2.568 1 98.44 38 ALA B N 1
ATOM 3017 C CA . ALA B 1 38 ? -20.984 -9.18 3.736 1 98.44 38 ALA B CA 1
ATOM 3018 C C . ALA B 1 38 ? -22.406 -9 4.262 1 98.44 38 ALA B C 1
ATOM 3020 O O . ALA B 1 38 ? -22.656 -9.117 5.465 1 98.44 38 ALA B O 1
ATOM 3021 N N . GLY B 1 39 ? -23.344 -8.711 3.357 1 97.25 39 GLY B N 1
ATOM 3022 C CA . GLY B 1 39 ? -24.734 -8.586 3.748 1 97.25 39 GLY B CA 1
ATOM 3023 C C . GLY B 1 39 ? -25.281 -9.828 4.426 1 97.25 39 GLY B C 1
ATOM 3024 O O . GLY B 1 39 ? -25.922 -9.742 5.469 1 97.25 39 GLY B O 1
ATOM 3025 N N . PHE B 1 40 ? -24.984 -10.992 3.84 1 98.06 40 PHE B N 1
ATOM 3026 C CA . PHE B 1 40 ? -25.438 -12.273 4.375 1 98.06 40 PHE B CA 1
ATOM 3027 C C . PHE B 1 40 ? -24.891 -12.492 5.781 1 98.06 40 PHE B C 1
ATOM 3029 O O . PHE B 1 40 ? -25.625 -12.875 6.688 1 98.06 40 PHE B O 1
ATOM 3036 N N . LEU B 1 41 ? -23.609 -12.219 5.953 1 98.69 41 LEU B N 1
ATOM 3037 C CA . LEU B 1 41 ? -22.969 -12.445 7.242 1 98.69 41 LEU B CA 1
ATOM 3038 C C . LEU B 1 41 ? -23.5 -11.492 8.297 1 98.69 41 LEU B C 1
ATOM 3040 O O . LEU B 1 41 ? -23.703 -11.883 9.453 1 98.69 41 LEU B O 1
ATOM 3044 N N . GLU B 1 42 ? -23.719 -10.234 7.914 1 97.88 42 GLU B N 1
ATOM 3045 C CA . GLU B 1 42 ? -24.281 -9.266 8.852 1 97.88 42 GLU B CA 1
ATOM 3046 C C . GLU B 1 42 ? -25.656 -9.703 9.328 1 97.88 42 GLU B C 1
ATOM 3048 O O . GLU B 1 42 ? -26 -9.516 10.5 1 97.88 42 GLU B O 1
ATOM 3053 N N . GLU B 1 43 ? -26.453 -10.258 8.438 1 97.38 43 GLU B N 1
ATOM 3054 C CA . GLU B 1 43 ? -27.766 -10.773 8.797 1 97.38 43 GLU B CA 1
ATOM 3055 C C . GLU B 1 43 ? -27.656 -11.914 9.797 1 97.38 43 GLU B C 1
ATOM 3057 O O . GLU B 1 43 ? -28.625 -12.234 10.492 1 97.38 43 GLU B O 1
ATOM 3062 N N . ASN B 1 44 ? -26.531 -12.5 9.789 1 98.12 44 ASN B N 1
ATOM 3063 C CA . ASN B 1 44 ? -26.297 -13.602 10.711 1 98.12 44 ASN B CA 1
ATOM 3064 C C . ASN B 1 44 ? -25.422 -13.172 11.891 1 98.12 44 ASN B C 1
ATOM 3066 O O . ASN B 1 44 ? -24.688 -13.977 12.453 1 98.12 44 ASN B O 1
ATOM 3070 N N . ASN B 1 45 ? -25.359 -11.914 12.164 1 97.31 45 ASN B N 1
ATOM 3071 C CA . ASN B 1 45 ? -24.797 -11.297 13.367 1 97.31 45 ASN B CA 1
ATOM 3072 C C . ASN B 1 45 ? -23.281 -11.336 13.359 1 97.31 45 ASN B C 1
ATOM 3074 O O . ASN B 1 45 ? -22.656 -11.523 14.406 1 97.31 45 ASN B O 1
ATOM 3078 N N . ILE B 1 46 ? -22.688 -11.32 12.258 1 98.44 46 ILE B N 1
ATOM 3079 C CA . ILE B 1 46 ? -21.25 -11.164 12.109 1 98.44 46 ILE B CA 1
ATOM 3080 C C . ILE B 1 46 ? -20.938 -9.766 11.57 1 98.44 46 ILE B C 1
ATOM 3082 O O . ILE B 1 46 ? -21.484 -9.352 10.547 1 98.44 46 ILE B O 1
ATOM 3086 N N . GLU B 1 47 ? -20.125 -9.039 12.273 1 98.31 47 GLU B N 1
ATOM 3087 C CA . GLU B 1 47 ? -19.672 -7.75 11.766 1 98.31 47 GLU B CA 1
ATOM 3088 C C . GLU B 1 47 ? -18.672 -7.93 10.625 1 98.31 47 GLU B C 1
ATOM 3090 O O . GLU B 1 47 ? -17.781 -8.789 10.703 1 98.31 47 GLU B O 1
ATOM 3095 N N . VAL B 1 48 ? -18.844 -7.102 9.57 1 98.69 48 VAL B N 1
ATOM 3096 C CA . VAL B 1 48 ? -18.016 -7.359 8.398 1 98.69 48 VAL B CA 1
ATOM 3097 C C . VAL B 1 48 ? -17.344 -6.062 7.941 1 98.69 48 VAL B C 1
ATOM 3099 O O . VAL B 1 48 ? -18 -5.012 7.875 1 98.69 48 VAL B O 1
ATOM 3102 N N . PHE B 1 49 ? -16.094 -6.156 7.746 1 98.88 49 PHE B N 1
ATOM 3103 C CA . PHE B 1 49 ? -15.32 -5.156 7.023 1 98.88 49 PHE B CA 1
ATOM 3104 C C . PHE B 1 49 ? -14.922 -5.672 5.645 1 98.88 49 PHE B C 1
ATOM 3106 O O . PHE B 1 49 ? -14.695 -6.871 5.465 1 98.88 49 PHE B O 1
ATOM 3113 N N . LEU B 1 50 ? -14.898 -4.773 4.664 1 98.88 50 LEU B N 1
ATOM 3114 C CA . LEU B 1 50 ? -14.375 -5.102 3.342 1 98.88 50 LEU B CA 1
ATOM 3115 C C . LEU B 1 50 ? -12.945 -4.605 3.186 1 98.88 50 LEU B C 1
ATOM 3117 O O . LEU B 1 50 ? -12.57 -3.584 3.766 1 98.88 50 LEU B O 1
ATOM 3121 N N . HIS B 1 51 ? -12.156 -5.332 2.523 1 98.75 51 HIS B N 1
ATOM 3122 C CA . HIS B 1 51 ? -10.805 -4.914 2.184 1 98.75 51 HIS B CA 1
ATOM 3123 C C . HIS B 1 51 ? -10.773 -4.152 0.862 1 98.75 51 HIS B C 1
ATOM 3125 O O . HIS B 1 51 ? -11.266 -4.652 -0.156 1 98.75 51 HIS B O 1
ATOM 3131 N N . GLY B 1 52 ? -10.164 -2.979 0.841 1 98.31 52 GLY B N 1
ATOM 3132 C CA . GLY B 1 52 ? -10.305 -2.111 -0.317 1 98.31 52 GLY B CA 1
ATOM 3133 C C . GLY B 1 52 ? -9.07 -2.072 -1.194 1 98.31 52 GLY B C 1
ATOM 3134 O O . GLY B 1 52 ? -9.062 -1.417 -2.238 1 98.31 52 GLY B O 1
ATOM 3135 N N . GLU B 1 53 ? -7.984 -2.82 -0.798 1 97.62 53 GLU B N 1
ATOM 3136 C CA . GLU B 1 53 ? -6.762 -2.832 -1.596 1 97.62 53 GLU B CA 1
ATOM 3137 C C . GLU B 1 53 ? -6.863 -3.83 -2.744 1 97.62 53 GLU B C 1
ATOM 3139 O O . GLU B 1 53 ? -7.727 -4.711 -2.736 1 97.62 53 GLU B O 1
ATOM 3144 N N . ILE B 1 54 ? -5.973 -3.631 -3.721 1 94.62 54 ILE B N 1
ATOM 3145 C CA . ILE B 1 54 ? -5.871 -4.609 -4.797 1 94.62 54 ILE B CA 1
ATOM 3146 C C . ILE B 1 54 ? -5.23 -5.891 -4.273 1 94.62 54 ILE B C 1
ATOM 3148 O O . ILE B 1 54 ? -4.262 -5.844 -3.512 1 94.62 54 ILE B O 1
ATOM 3152 N N . ASN B 1 55 ? -5.836 -6.984 -4.613 1 90.56 55 ASN B N 1
ATOM 3153 C CA . ASN B 1 55 ? -5.332 -8.289 -4.207 1 90.56 55 ASN B CA 1
ATOM 3154 C C . ASN B 1 55 ? -4.645 -9.008 -5.363 1 90.56 55 ASN B C 1
ATOM 3156 O O . ASN B 1 55 ? -5.199 -9.109 -6.457 1 90.56 55 ASN B O 1
ATOM 3160 N N . TYR B 1 56 ? -3.449 -9.594 -5.234 1 87 56 TYR B N 1
ATOM 3161 C CA . TYR B 1 56 ? -2.66 -10.18 -6.316 1 87 56 TYR B CA 1
ATOM 3162 C C . TYR B 1 56 ? -2.684 -11.703 -6.25 1 87 56 TYR B C 1
ATOM 3164 O O . TYR B 1 56 ? -2.197 -12.375 -7.16 1 87 56 TYR B O 1
ATOM 3172 N N . GLY B 1 57 ? -3.289 -12.344 -5.25 1 91.06 57 GLY B N 1
ATOM 3173 C CA . GLY B 1 57 ? -3.32 -13.789 -5.156 1 91.06 57 GLY B CA 1
ATOM 3174 C C . GLY B 1 57 ? -3.377 -14.289 -3.725 1 91.06 57 GLY B C 1
ATOM 3175 O O . GLY B 1 57 ? -3.635 -13.523 -2.799 1 91.06 57 GLY B O 1
ATOM 3176 N N . ALA B 1 58 ? -3.115 -15.641 -3.682 1 94.12 58 ALA B N 1
ATOM 3177 C CA . ALA B 1 58 ? -3.121 -16.281 -2.367 1 94.12 58 ALA B CA 1
ATOM 3178 C C . ALA B 1 58 ? -1.92 -15.828 -1.536 1 94.12 58 ALA B C 1
ATOM 3180 O O . ALA B 1 58 ? -1.924 -15.961 -0.309 1 94.12 58 ALA B O 1
ATOM 3181 N N . CYS B 1 59 ? -0.941 -15.273 -2.199 1 95.44 59 CYS B N 1
ATOM 3182 C CA . CYS B 1 59 ? 0.31 -14.891 -1.552 1 95.44 59 CYS B CA 1
ATOM 3183 C C . CYS B 1 59 ? 0.17 -13.555 -0.837 1 95.44 59 CYS B C 1
ATOM 3185 O O . CYS B 1 59 ? 1.1 -13.102 -0.164 1 95.44 59 CYS B O 1
ATOM 3187 N N . ASP B 1 60 ? -0.954 -12.945 -0.951 1 95.75 60 ASP B N 1
ATOM 3188 C CA . ASP B 1 60 ? -1.145 -11.586 -0.45 1 95.75 60 ASP B CA 1
ATOM 3189 C C . ASP B 1 60 ? -2.387 -11.5 0.434 1 95.75 60 ASP B C 1
ATOM 3191 O O . ASP B 1 60 ? -3.271 -10.672 0.187 1 95.75 60 ASP B O 1
ATOM 3195 N N . PRO B 1 61 ? -2.459 -12.312 1.479 1 97.19 61 PRO B N 1
ATOM 3196 C CA . PRO B 1 61 ? -3.604 -12.203 2.387 1 97.19 61 PRO B CA 1
ATOM 3197 C C . PRO B 1 61 ? -3.555 -10.945 3.254 1 97.19 61 PRO B C 1
ATOM 3199 O O . PRO B 1 61 ? -2.477 -10.531 3.686 1 97.19 61 PRO B O 1
ATOM 3202 N N . ALA B 1 62 ? -4.664 -10.391 3.549 1 97.94 62 ALA B N 1
ATOM 3203 C CA . ALA B 1 62 ? -4.77 -9.18 4.359 1 97.94 62 ALA B CA 1
ATOM 3204 C C . ALA B 1 62 ? -4.914 -9.516 5.84 1 97.94 62 ALA B C 1
ATOM 3206 O O . ALA B 1 62 ? -5.668 -8.867 6.562 1 97.94 62 ALA B O 1
ATOM 3207 N N . ASP B 1 63 ? -4.258 -10.578 6.34 1 97.5 63 ASP B N 1
ATOM 3208 C CA . ASP B 1 63 ? -4.383 -11.047 7.719 1 97.5 63 ASP B CA 1
ATOM 3209 C C . ASP B 1 63 ? -3.857 -10 8.703 1 97.5 63 ASP B C 1
ATOM 3211 O O . ASP B 1 63 ? -4.387 -9.859 9.805 1 97.5 63 ASP B O 1
ATOM 3215 N N . ARG B 1 64 ? -2.809 -9.25 8.32 1 96.44 64 ARG B N 1
ATOM 3216 C CA . ARG B 1 64 ? -2.273 -8.203 9.188 1 96.44 64 ARG B CA 1
ATOM 3217 C C . ARG B 1 64 ? -3.273 -7.066 9.359 1 96.44 64 ARG B C 1
ATOM 3219 O O . ARG B 1 64 ? -3.465 -6.566 10.469 1 96.44 64 ARG B O 1
ATOM 3226 N N . GLU B 1 65 ? -3.881 -6.641 8.25 1 97.69 65 GLU B N 1
ATOM 3227 C CA . GLU B 1 65 ? -4.906 -5.602 8.289 1 97.69 65 GLU B CA 1
ATOM 3228 C C . GLU B 1 65 ? -6.102 -6.039 9.141 1 97.69 65 GLU B C 1
ATOM 3230 O O . GLU B 1 65 ? -6.633 -5.25 9.922 1 97.69 65 GLU B O 1
ATOM 3235 N N . ALA B 1 66 ? -6.508 -7.348 8.914 1 98.44 66 ALA B N 1
ATOM 3236 C CA . ALA B 1 66 ? -7.613 -7.891 9.695 1 98.44 66 ALA B CA 1
ATOM 3237 C C . ALA B 1 66 ? -7.328 -7.781 11.195 1 98.44 66 ALA B C 1
ATOM 3239 O O . ALA B 1 66 ? -8.164 -7.281 11.953 1 98.44 66 ALA B O 1
ATOM 3240 N N . LYS B 1 67 ? -6.148 -8.195 11.586 1 97.69 67 LYS B N 1
ATOM 3241 C CA . LYS B 1 67 ? -5.766 -8.133 13 1 97.69 67 LYS B CA 1
ATOM 3242 C C . LYS B 1 67 ? -5.77 -6.695 13.508 1 97.69 67 LYS B C 1
ATOM 3244 O O . LYS B 1 67 ? -6.27 -6.422 14.602 1 97.69 67 LYS B O 1
ATOM 3249 N N . LEU B 1 68 ? -5.254 -5.828 12.766 1 96.94 68 LEU B N 1
ATOM 3250 C CA . LEU B 1 68 ? -5.094 -4.43 13.156 1 96.94 68 LEU B CA 1
ATOM 3251 C C . LEU B 1 68 ? -6.441 -3.789 13.453 1 96.94 68 LEU B C 1
ATOM 3253 O O . LEU B 1 68 ? -6.555 -2.963 14.359 1 96.94 68 LEU B O 1
ATOM 3257 N N . VAL B 1 69 ? -7.469 -4.148 12.688 1 98.06 69 VAL B N 1
ATOM 3258 C CA . VAL B 1 69 ? -8.766 -3.494 12.867 1 98.06 69 VAL B CA 1
ATOM 3259 C C . VAL B 1 69 ? -9.648 -4.344 13.773 1 98.06 69 VAL B C 1
ATOM 3261 O O . VAL B 1 69 ? -10.859 -4.098 13.875 1 98.06 69 VAL B O 1
ATOM 3264 N N . GLY B 1 70 ? -9.117 -5.348 14.328 1 97.88 70 GLY B N 1
ATOM 3265 C CA . GLY B 1 70 ? -9.789 -6.094 15.375 1 97.88 70 GLY B CA 1
ATOM 3266 C C . GLY B 1 70 ? -10.688 -7.195 14.844 1 97.88 70 GLY B C 1
ATOM 3267 O O . GLY B 1 70 ? -11.656 -7.582 15.5 1 97.88 70 GLY B O 1
ATOM 3268 N N . CYS B 1 71 ? -10.422 -7.66 13.648 1 98.5 71 CYS B N 1
ATOM 3269 C CA . CYS B 1 71 ? -11.18 -8.781 13.102 1 98.5 71 CYS B CA 1
ATOM 3270 C C . CYS B 1 71 ? -10.656 -10.109 13.648 1 98.5 71 CYS B C 1
ATOM 3272 O O . CYS B 1 71 ? -9.453 -10.266 13.867 1 98.5 71 CYS B O 1
ATOM 3274 N N . ASP B 1 72 ? -11.562 -11.023 13.742 1 98.31 72 ASP B N 1
ATOM 3275 C CA . ASP B 1 72 ? -11.258 -12.336 14.289 1 98.31 72 ASP B CA 1
ATOM 3276 C C . ASP B 1 72 ? -10.781 -13.297 13.203 1 98.31 72 ASP B C 1
ATOM 3278 O O . ASP B 1 72 ? -10.164 -14.32 13.492 1 98.31 72 ASP B O 1
ATOM 3282 N N . ALA B 1 73 ? -11.117 -12.984 11.984 1 98.62 73 ALA B N 1
ATOM 3283 C CA . ALA B 1 73 ? -10.789 -13.859 10.867 1 98.62 73 ALA B CA 1
ATOM 3284 C C . ALA B 1 73 ? -10.758 -13.094 9.555 1 98.62 73 ALA B C 1
ATOM 3286 O O . ALA B 1 73 ? -11.234 -11.961 9.477 1 98.62 73 ALA B O 1
ATOM 3287 N N . LEU B 1 74 ? -10.109 -13.688 8.648 1 98.75 74 LEU B N 1
ATOM 3288 C CA . LEU B 1 74 ? -10.055 -13.188 7.277 1 98.75 74 LEU B CA 1
ATOM 3289 C C . LEU B 1 74 ? -10.719 -14.172 6.316 1 98.75 74 LEU B C 1
ATOM 3291 O O . LEU B 1 74 ? -10.516 -15.383 6.422 1 98.75 74 LEU B O 1
ATOM 3295 N N . ILE B 1 75 ? -11.586 -13.672 5.488 1 98.62 75 ILE B N 1
ATOM 3296 C CA . ILE B 1 75 ? -12.086 -14.438 4.359 1 98.62 75 ILE B CA 1
ATOM 3297 C C . ILE B 1 75 ? -11.375 -14.008 3.08 1 98.62 75 ILE B C 1
ATOM 3299 O O . ILE B 1 75 ? -11.477 -12.852 2.66 1 98.62 75 ILE B O 1
ATOM 3303 N N . HIS B 1 76 ? -10.656 -14.883 2.537 1 97.94 76 HIS B N 1
ATOM 3304 C CA . HIS B 1 76 ? -9.875 -14.633 1.327 1 97.94 76 HIS B CA 1
ATOM 3305 C C . HIS B 1 76 ? -10.539 -15.258 0.107 1 97.94 76 HIS B C 1
ATOM 3307 O O . HIS B 1 76 ? -10.328 -16.438 -0.182 1 97.94 76 HIS B O 1
ATOM 3313 N N . LEU B 1 77 ? -11.234 -14.461 -0.675 1 96.69 77 LEU B N 1
ATOM 3314 C CA . LEU B 1 77 ? -12.023 -14.953 -1.8 1 96.69 77 LEU B CA 1
ATOM 3315 C C . LEU B 1 77 ? -11.164 -15.07 -3.055 1 96.69 77 LEU B C 1
ATOM 3317 O O . LEU B 1 77 ? -10.281 -14.25 -3.289 1 96.69 77 LEU B O 1
ATOM 3321 N N . GLY B 1 78 ? -11.438 -16.109 -3.805 1 94.19 78 GLY B N 1
ATOM 3322 C CA . GLY B 1 78 ? -10.977 -16.156 -5.184 1 94.19 78 GLY B CA 1
ATOM 3323 C C . GLY B 1 78 ? -9.688 -16.953 -5.348 1 94.19 78 GLY B C 1
ATOM 3324 O O . GLY B 1 78 ? -9.266 -17.234 -6.473 1 94.19 78 GLY B O 1
ATOM 3325 N N . HIS B 1 79 ? -9.117 -17.359 -4.234 1 93.25 79 HIS B N 1
ATOM 3326 C CA . HIS B 1 79 ? -7.812 -18 -4.344 1 93.25 79 HIS B CA 1
ATOM 3327 C C . HIS B 1 79 ? -7.746 -19.266 -3.49 1 93.25 79 HIS B C 1
ATOM 3329 O O . HIS B 1 79 ? -8.453 -19.375 -2.484 1 93.25 79 HIS B O 1
ATOM 3335 N N . SER B 1 80 ? -6.883 -20.109 -3.932 1 93.81 80 SER B N 1
ATOM 3336 C CA . SER B 1 80 ? -6.664 -21.359 -3.213 1 93.81 80 SER B CA 1
ATOM 3337 C C . SER B 1 80 ? -5.809 -21.141 -1.968 1 93.81 80 SER B C 1
ATOM 3339 O O . SER B 1 80 ? -5.172 -20.094 -1.824 1 93.81 80 SER B O 1
ATOM 3341 N N . TYR B 1 81 ? -5.824 -22.172 -1.239 1 93.94 81 TYR B N 1
ATOM 3342 C CA . TYR B 1 81 ? -5.07 -22.172 0.009 1 93.94 81 TYR B CA 1
ATOM 3343 C C . TYR B 1 81 ? -3.574 -22.047 -0.257 1 93.94 81 TYR B C 1
ATOM 3345 O O . TYR B 1 81 ? -3.059 -22.641 -1.212 1 93.94 81 TYR B O 1
ATOM 3353 N N . MET B 1 82 ? -2.889 -21.266 0.535 1 92.88 82 MET B N 1
ATOM 3354 C CA . MET B 1 82 ? -1.43 -21.234 0.593 1 92.88 82 MET B CA 1
ATOM 3355 C C . MET B 1 82 ? -0.944 -21.219 2.039 1 92.88 82 MET B C 1
ATOM 3357 O O . MET B 1 82 ? -1.415 -20.422 2.85 1 92.88 82 MET B O 1
ATOM 3361 N N . LYS B 1 83 ? -0.038 -22.078 2.336 1 91.81 83 LYS B N 1
ATOM 3362 C CA . LYS B 1 83 ? 0.5 -22.141 3.691 1 91.81 83 LYS B CA 1
ATOM 3363 C C . LYS B 1 83 ? 1.418 -20.969 3.979 1 91.81 83 LYS B C 1
ATOM 3365 O O . LYS B 1 83 ? 2.516 -20.875 3.422 1 91.81 83 LYS B O 1
ATOM 3370 N N . LEU B 1 84 ? 0.995 -20.016 4.812 1 93.75 84 LEU B N 1
ATOM 3371 C CA . LEU B 1 84 ? 1.717 -18.812 5.211 1 93.75 84 LEU B CA 1
ATOM 3372 C C . LEU B 1 84 ? 1.583 -18.562 6.707 1 93.75 84 LEU B C 1
ATOM 3374 O O . LEU B 1 84 ? 0.67 -19.094 7.348 1 93.75 84 LEU B O 1
ATOM 3378 N N . PRO B 1 85 ? 2.512 -17.922 7.32 1 93.56 85 PRO B N 1
ATOM 3379 C CA . PRO B 1 85 ? 2.385 -17.562 8.734 1 93.56 85 PRO B CA 1
ATOM 3380 C C . PRO B 1 85 ? 1.396 -16.422 8.961 1 93.56 85 PRO B C 1
ATOM 3382 O O . PRO B 1 85 ? 1.805 -15.266 9.117 1 93.56 85 PRO B O 1
ATOM 3385 N N . LEU B 1 86 ? 0.137 -16.719 9.047 1 96.12 86 LEU B N 1
ATOM 3386 C CA . LEU B 1 86 ? -0.918 -15.711 9.102 1 96.12 86 LEU B CA 1
ATOM 3387 C C . LEU B 1 86 ? -1.188 -15.289 10.539 1 96.12 86 LEU B C 1
ATOM 3389 O O . LEU B 1 86 ? -0.937 -16.047 11.477 1 96.12 86 LEU B O 1
ATOM 3393 N N . GLU B 1 87 ? -1.729 -14.07 10.727 1 96.19 87 GLU B N 1
ATOM 3394 C CA . GLU B 1 87 ? -1.896 -13.469 12.047 1 96.19 87 GLU B CA 1
ATOM 3395 C C . GLU B 1 87 ? -3.307 -13.703 12.578 1 96.19 87 GLU B C 1
ATOM 3397 O O . GLU B 1 87 ? -3.564 -13.508 13.773 1 96.19 87 GLU B O 1
ATOM 3402 N N . VAL B 1 88 ? -4.25 -14.102 11.727 1 97.88 88 VAL B N 1
ATOM 3403 C CA . VAL B 1 88 ? -5.613 -14.461 12.102 1 97.88 88 VAL B CA 1
ATOM 3404 C C . VAL B 1 88 ? -6.062 -15.68 11.297 1 97.88 88 VAL B C 1
ATOM 3406 O O . VAL B 1 88 ? -5.543 -15.938 10.203 1 97.88 88 VAL B O 1
ATOM 3409 N N . PRO B 1 89 ? -7.055 -16.453 11.914 1 98 89 PRO B N 1
ATOM 3410 C CA . PRO B 1 89 ? -7.633 -17.5 11.078 1 98 89 PRO B CA 1
ATOM 3411 C C . PRO B 1 89 ? -8.141 -16.984 9.734 1 98 89 PRO B C 1
ATOM 3413 O O . PRO B 1 89 ? -8.727 -15.906 9.672 1 98 89 PRO B O 1
ATOM 3416 N N . THR B 1 90 ? -7.844 -17.734 8.703 1 98.19 90 THR B N 1
ATOM 3417 C CA . THR B 1 90 ? -8.195 -17.266 7.367 1 98.19 90 THR B CA 1
ATOM 3418 C C . THR B 1 90 ? -8.922 -18.375 6.594 1 98.19 90 THR B C 1
ATOM 3420 O O . THR B 1 90 ? -8.477 -19.516 6.57 1 98.19 90 THR B O 1
ATOM 3423 N N . ILE B 1 91 ? -10.039 -18.031 6.047 1 97.94 91 ILE B N 1
ATOM 3424 C CA . ILE B 1 91 ? -10.805 -18.922 5.195 1 97.94 91 ILE B CA 1
ATOM 3425 C C . ILE B 1 91 ? -10.523 -18.625 3.729 1 97.94 91 ILE B C 1
ATOM 3427 O O . ILE B 1 91 ? -10.875 -17.547 3.229 1 97.94 91 ILE B O 1
ATOM 3431 N N . PHE B 1 92 ? -9.898 -19.578 3.082 1 96.88 92 PHE B N 1
ATOM 3432 C CA . PHE B 1 92 ? -9.664 -19.469 1.646 1 96.88 92 PHE B CA 1
ATOM 3433 C C . PHE B 1 92 ? -10.852 -20.016 0.861 1 96.88 92 PHE B C 1
ATOM 3435 O O . PHE B 1 92 ? -11.305 -21.141 1.118 1 96.88 92 PHE B O 1
ATOM 3442 N N . VAL B 1 93 ? -11.305 -19.188 -0.071 1 96.44 93 VAL B N 1
ATOM 3443 C CA . VAL B 1 93 ? -12.453 -19.562 -0.888 1 96.44 93 VAL B CA 1
ATOM 3444 C C . VAL B 1 93 ? -12.055 -19.562 -2.363 1 96.44 93 VAL B C 1
ATOM 3446 O O . VAL B 1 93 ? -12.148 -18.531 -3.035 1 96.44 93 VAL B O 1
ATOM 3449 N N . PRO B 1 94 ? -11.734 -20.719 -2.859 1 93.75 94 PRO B N 1
ATOM 3450 C CA . PRO B 1 94 ? -11.344 -20.766 -4.27 1 93.75 94 PRO B CA 1
ATOM 3451 C C . PRO B 1 94 ? -12.492 -20.422 -5.211 1 93.75 94 PRO B C 1
ATOM 3453 O O . PRO B 1 94 ? -13.656 -20.641 -4.875 1 93.75 94 PRO B O 1
ATOM 3456 N N . ALA B 1 95 ? -12.141 -19.891 -6.352 1 90.5 95 ALA B N 1
ATOM 3457 C CA . ALA B 1 95 ? -13.102 -19.594 -7.406 1 90.5 95 ALA B CA 1
ATOM 3458 C C . ALA B 1 95 ? -12.93 -20.547 -8.586 1 90.5 95 ALA B C 1
ATOM 3460 O O . ALA B 1 95 ? -11.984 -20.406 -9.367 1 90.5 95 ALA B O 1
ATOM 3461 N N . PHE B 1 96 ? -13.875 -21.422 -8.766 1 92.06 96 PHE B N 1
ATOM 3462 C CA . PHE B 1 96 ? -13.789 -22.406 -9.836 1 92.06 96 PHE B CA 1
ATOM 3463 C C . PHE B 1 96 ? -14.594 -21.953 -11.055 1 92.06 96 PHE B C 1
ATOM 3465 O O . PHE B 1 96 ? -15.664 -21.359 -10.906 1 92.06 96 PHE B O 1
ATOM 3472 N N . ALA B 1 97 ? -14.023 -22.297 -12.156 1 90.69 97 ALA B N 1
ATOM 3473 C CA . ALA B 1 97 ? -14.727 -21.984 -13.398 1 90.69 97 ALA B CA 1
ATOM 3474 C C . ALA B 1 97 ? -15.742 -23.078 -13.734 1 90.69 97 ALA B C 1
ATOM 3476 O O . ALA B 1 97 ? -15.578 -24.234 -13.344 1 90.69 97 ALA B O 1
ATOM 3477 N N . ARG B 1 98 ? -16.922 -22.75 -14.492 1 88.62 98 ARG B N 1
ATOM 3478 C CA . ARG B 1 98 ? -17.984 -23.688 -14.828 1 88.62 98 ARG B CA 1
ATOM 3479 C C . ARG B 1 98 ? -17.828 -24.203 -16.25 1 88.62 98 ARG B C 1
ATOM 3481 O O . ARG B 1 98 ? -18.547 -25.109 -16.672 1 88.62 98 ARG B O 1
ATOM 3488 N N . VAL B 1 99 ? -16.828 -23.781 -16.906 1 92.94 99 VAL B N 1
ATOM 3489 C CA . VAL B 1 99 ? -16.641 -24.172 -18.297 1 92.94 99 VAL B CA 1
ATOM 3490 C C . VAL B 1 99 ? -16.094 -25.594 -18.359 1 92.94 99 VAL B C 1
ATOM 3492 O O . VAL B 1 99 ? -15.312 -26.016 -17.5 1 92.94 99 VAL B O 1
ATOM 3495 N N . SER B 1 100 ? -16.484 -26.312 -19.375 1 92.44 100 SER B N 1
ATOM 3496 C CA . SER B 1 100 ? -16.031 -27.703 -19.531 1 92.44 100 SER B CA 1
ATOM 3497 C C . SER B 1 100 ? -14.641 -27.766 -20.141 1 92.44 100 SER B C 1
ATOM 3499 O O . SER B 1 100 ? -14.43 -27.344 -21.281 1 92.44 100 SER B O 1
ATOM 3501 N N . VAL B 1 101 ? -13.711 -28.375 -19.469 1 96.38 101 VAL B N 1
ATOM 3502 C CA . VAL B 1 101 ? -12.344 -28.516 -19.953 1 96.38 101 VAL B CA 1
ATOM 3503 C C . VAL B 1 101 ? -12.281 -29.625 -21 1 96.38 101 VAL B C 1
ATOM 3505 O O . VAL B 1 101 ? -11.562 -29.516 -22 1 96.38 101 VAL B O 1
ATOM 3508 N N . VAL B 1 102 ? -13.055 -30.641 -20.859 1 97.5 102 VAL B N 1
ATOM 3509 C CA . VAL B 1 102 ? -13 -31.828 -21.703 1 97.5 102 VAL B CA 1
ATOM 3510 C C . VAL B 1 102 ? -13.43 -31.469 -23.125 1 97.5 102 VAL B C 1
ATOM 3512 O O . VAL B 1 102 ? -12.852 -31.953 -24.094 1 97.5 102 VAL B O 1
ATOM 3515 N N . GLU B 1 103 ? -14.414 -30.656 -23.203 1 97.5 103 GLU B N 1
ATOM 3516 C CA . GLU B 1 103 ? -14.883 -30.25 -24.531 1 97.5 103 GLU B CA 1
ATOM 3517 C C . GLU B 1 103 ? -13.766 -29.578 -25.328 1 97.5 103 GLU B C 1
ATOM 3519 O O . GLU B 1 103 ? -13.617 -29.828 -26.531 1 97.5 103 GLU B O 1
ATOM 3524 N N . ALA B 1 104 ? -13.102 -28.734 -24.672 1 98 104 ALA B N 1
ATOM 3525 C CA . ALA B 1 104 ? -11.992 -28.047 -25.328 1 98 104 ALA B CA 1
ATOM 3526 C C . ALA B 1 104 ? -10.906 -29.031 -25.75 1 98 104 ALA B C 1
ATOM 3528 O O . ALA B 1 104 ? -10.305 -28.891 -26.812 1 98 104 ALA B O 1
ATOM 3529 N N . LEU B 1 105 ? -10.672 -30.062 -24.984 1 98.62 105 LEU B N 1
ATOM 3530 C CA . LEU B 1 105 ? -9.664 -31.078 -25.281 1 98.62 105 LEU B CA 1
ATOM 3531 C C . LEU B 1 105 ? -10.086 -31.922 -26.484 1 98.62 105 LEU B C 1
ATOM 3533 O O . LEU B 1 105 ? -9.273 -32.219 -27.359 1 98.62 105 LEU B O 1
ATOM 3537 N N . LYS B 1 106 ? -11.344 -32.25 -26.5 1 98.12 106 LYS B N 1
ATOM 3538 C CA . LYS B 1 106 ? -11.875 -33.031 -27.609 1 98.12 106 LYS B CA 1
ATOM 3539 C C . LYS B 1 106 ? -11.648 -32.312 -28.938 1 98.12 106 LYS B C 1
ATOM 3541 O O . LYS B 1 106 ? -11.203 -32.938 -29.906 1 98.12 106 LYS B O 1
ATOM 3546 N N . GLU B 1 107 ? -11.883 -31.094 -28.906 1 97.94 107 GLU B N 1
ATOM 3547 C CA . GLU B 1 107 ? -11.789 -30.312 -30.141 1 97.94 107 GLU B CA 1
ATOM 3548 C C . GLU B 1 107 ? -10.336 -30.156 -30.578 1 97.94 107 GLU B C 1
ATOM 3550 O O . GLU B 1 107 ? -10.078 -29.797 -31.734 1 97.94 107 GLU B O 1
ATOM 3555 N N . ASN B 1 108 ? -9.453 -30.391 -29.672 1 98.44 108 ASN B N 1
ATOM 3556 C CA . ASN B 1 108 ? -8.047 -30.141 -29.969 1 98.44 108 ASN B CA 1
ATOM 3557 C C . ASN B 1 108 ? -7.203 -31.406 -29.859 1 98.44 108 ASN B C 1
ATOM 3559 O O . ASN B 1 108 ? -5.996 -31.328 -29.625 1 98.44 108 ASN B O 1
ATOM 3563 N N . ILE B 1 109 ? -7.809 -32.531 -29.984 1 98.25 109 ILE B N 1
ATOM 3564 C CA . ILE B 1 109 ? -7.137 -33.812 -29.75 1 98.25 109 ILE B CA 1
ATOM 3565 C C . ILE B 1 109 ? -5.973 -33.969 -30.734 1 98.25 109 ILE B C 1
ATOM 3567 O O . ILE B 1 109 ? -4.93 -34.5 -30.375 1 98.25 109 ILE B O 1
ATOM 3571 N N . GLY B 1 110 ? -6.152 -33.562 -31.938 1 97.75 110 GLY B N 1
ATOM 3572 C CA . GLY B 1 110 ? -5.094 -33.625 -32.938 1 97.75 110 GLY B CA 1
ATOM 3573 C C . GLY B 1 110 ? -3.846 -32.875 -32.531 1 97.75 110 GLY B C 1
ATOM 3574 O O . GLY B 1 110 ? -2.729 -33.344 -32.719 1 97.75 110 GLY B O 1
ATOM 3575 N N . GLU B 1 111 ? -3.994 -31.656 -32.031 1 98.25 111 GLU B N 1
ATOM 3576 C CA . GLU B 1 111 ? -2.865 -30.859 -31.594 1 98.25 111 GLU B CA 1
ATOM 3577 C C . GLU B 1 111 ? -2.193 -31.469 -30.375 1 98.25 111 GLU B C 1
ATOM 3579 O O . GLU B 1 111 ? -0.969 -31.438 -30.234 1 98.25 111 GLU B O 1
ATOM 3584 N N . ILE B 1 112 ? -2.988 -32.062 -29.469 1 98.62 112 ILE B N 1
ATOM 3585 C CA . ILE B 1 112 ? -2.473 -32.656 -28.25 1 98.62 112 ILE B CA 1
ATOM 3586 C C . ILE B 1 112 ? -1.565 -33.844 -28.609 1 98.62 112 ILE B C 1
ATOM 3588 O O . ILE B 1 112 ? -0.542 -34.062 -27.953 1 98.62 112 ILE B O 1
ATOM 3592 N N . LYS B 1 113 ? -1.925 -34.5 -29.609 1 98.06 113 LYS B N 1
ATOM 3593 C CA . LYS B 1 113 ? -1.135 -35.656 -30.031 1 98.06 113 LYS B CA 1
ATOM 3594 C C . LYS B 1 113 ? 0.284 -35.25 -30.406 1 98.06 113 LYS B C 1
ATOM 3596 O O . LYS B 1 113 ? 1.221 -36.031 -30.281 1 98.06 113 LYS B O 1
ATOM 3601 N N . LYS B 1 114 ? 0.41 -34.031 -30.812 1 98.06 114 LYS B N 1
ATOM 3602 C CA . LYS B 1 114 ? 1.717 -33.531 -31.234 1 98.06 114 LYS B CA 1
ATOM 3603 C C . LYS B 1 114 ? 2.645 -33.344 -30.031 1 98.06 114 LYS B C 1
ATOM 3605 O O . LYS B 1 114 ? 3.854 -33.188 -30.203 1 98.06 114 LYS B O 1
ATOM 3610 N N . LEU B 1 115 ? 2.127 -33.438 -28.797 1 97.94 115 LEU B N 1
ATOM 3611 C CA . LEU B 1 115 ? 2.928 -33.312 -27.594 1 97.94 115 LEU B CA 1
ATOM 3612 C C . LEU B 1 115 ? 3.664 -34.625 -27.312 1 97.94 115 LEU B C 1
ATOM 3614 O O . LEU B 1 115 ? 4.641 -34.656 -26.562 1 97.94 115 LEU B O 1
ATOM 3618 N N . GLY B 1 116 ? 3.172 -35.688 -27.844 1 96.31 116 GLY B N 1
ATOM 3619 C CA . GLY B 1 116 ? 3.682 -37 -27.531 1 96.31 116 GLY B CA 1
ATOM 3620 C C . GLY B 1 116 ? 2.689 -37.875 -26.781 1 96.31 116 GLY B C 1
ATOM 3621 O O . GLY B 1 116 ? 1.555 -37.438 -26.531 1 96.31 116 GLY B O 1
ATOM 3622 N N . ARG B 1 117 ? 3.082 -39.031 -26.438 1 96.94 117 ARG B N 1
ATOM 3623 C CA . ARG B 1 117 ? 2.209 -40 -25.766 1 96.94 117 ARG B CA 1
ATOM 3624 C C . ARG B 1 117 ? 2.199 -39.75 -24.266 1 96.94 117 ARG B C 1
ATOM 3626 O O . ARG B 1 117 ? 1.148 -39.844 -23.625 1 96.94 117 ARG B O 1
ATOM 3633 N N . LYS B 1 118 ? 3.396 -39.5 -23.719 1 98.19 118 LYS B N 1
ATOM 3634 C CA . LYS B 1 118 ? 3.51 -39.188 -22.297 1 98.19 118 LYS B CA 1
ATOM 3635 C C . LYS B 1 118 ? 3.445 -37.688 -22.047 1 98.19 118 LYS B C 1
ATOM 3637 O O . LYS B 1 118 ? 4.426 -36.969 -22.281 1 98.19 118 LYS B O 1
ATOM 3642 N N . ILE B 1 119 ? 2.322 -37.25 -21.547 1 98.44 119 ILE B N 1
ATOM 3643 C CA . ILE B 1 119 ? 2.164 -35.812 -21.438 1 98.44 119 ILE B CA 1
ATOM 3644 C C . ILE B 1 119 ? 1.954 -35.406 -19.984 1 98.44 119 ILE B C 1
ATOM 3646 O O . ILE B 1 119 ? 1.365 -36.156 -19.203 1 98.44 119 ILE B O 1
ATOM 3650 N N . ILE B 1 120 ? 2.49 -34.25 -19.594 1 98.81 120 ILE B N 1
ATOM 3651 C CA . ILE B 1 120 ? 2.252 -33.625 -18.297 1 98.81 120 ILE B CA 1
ATOM 3652 C C . ILE B 1 120 ? 1.054 -32.688 -18.406 1 98.81 120 ILE B C 1
ATOM 3654 O O . ILE B 1 120 ? 0.999 -31.828 -19.297 1 98.81 120 ILE B O 1
ATOM 3658 N N . VAL B 1 121 ? 0.078 -32.844 -17.547 1 98.88 121 VAL B N 1
ATOM 3659 C CA . VAL B 1 121 ? -1.115 -32 -17.594 1 98.88 121 VAL B CA 1
ATOM 3660 C C . VAL B 1 121 ? -1.116 -31.031 -16.406 1 98.88 121 VAL B C 1
ATOM 3662 O O . VAL B 1 121 ? -0.915 -31.453 -15.266 1 98.88 121 VAL B O 1
ATOM 3665 N N . THR B 1 122 ? -1.23 -29.734 -16.719 1 98.81 122 THR B N 1
ATOM 3666 C CA . THR B 1 122 ? -1.256 -28.672 -15.719 1 98.81 122 THR B CA 1
ATOM 3667 C C . THR B 1 122 ? -2.438 -27.734 -15.953 1 98.81 122 THR B C 1
ATOM 3669 O O . THR B 1 122 ? -3.004 -27.703 -17.047 1 98.81 122 THR B O 1
ATOM 3672 N N . THR B 1 123 ? -2.828 -27.047 -14.938 1 98.38 123 THR B N 1
ATOM 3673 C CA . THR B 1 123 ? -3.91 -26.062 -15.023 1 98.38 123 THR B CA 1
ATOM 3674 C C . THR B 1 123 ? -3.822 -25.062 -13.883 1 98.38 123 THR B C 1
ATOM 3676 O O . THR B 1 123 ? -2.814 -25 -13.18 1 98.38 123 THR B O 1
ATOM 3679 N N . THR B 1 124 ? -4.781 -24.141 -13.797 1 96.12 124 THR B N 1
ATOM 3680 C CA . THR B 1 124 ? -4.875 -23.156 -12.719 1 96.12 124 THR B CA 1
ATOM 3681 C C . THR B 1 124 ? -5.961 -23.547 -11.719 1 96.12 124 THR B C 1
ATOM 3683 O O . THR B 1 124 ? -6.711 -24.5 -11.953 1 96.12 124 THR B O 1
ATOM 3686 N N . ALA B 1 125 ? -5.996 -22.812 -10.664 1 93.94 125 ALA B N 1
ATOM 3687 C CA . ALA B 1 125 ? -6.977 -23.078 -9.609 1 93.94 125 ALA B CA 1
ATOM 3688 C C . ALA B 1 125 ? -8.398 -23.078 -10.164 1 93.94 125 ALA B C 1
ATOM 3690 O O . ALA B 1 125 ? -9.25 -23.828 -9.711 1 93.94 125 ALA B O 1
ATOM 3691 N N . GLN B 1 126 ? -8.633 -22.328 -11.18 1 93.06 126 GLN B N 1
ATOM 3692 C CA . GLN B 1 126 ? -9.969 -22.141 -11.742 1 93.06 126 GLN B CA 1
ATOM 3693 C C . GLN B 1 126 ? -10.5 -23.438 -12.344 1 93.06 126 GLN B C 1
ATOM 3695 O O . GLN B 1 126 ? -11.703 -23.688 -12.344 1 93.06 126 GLN B O 1
ATOM 3700 N N . HIS B 1 127 ? -9.633 -24.266 -12.836 1 96.06 127 HIS B N 1
ATOM 3701 C CA . HIS B 1 127 ? -10.086 -25.453 -13.578 1 96.06 127 HIS B CA 1
ATOM 3702 C C . HIS B 1 127 ? -9.633 -26.734 -12.898 1 96.06 127 HIS B C 1
ATOM 3704 O O . HIS B 1 127 ? -9.859 -27.828 -13.414 1 96.06 127 HIS B O 1
ATOM 3710 N N . ILE B 1 128 ? -9.07 -26.578 -11.75 1 96.5 128 ILE B N 1
ATOM 3711 C CA . ILE B 1 128 ? -8.375 -27.688 -11.102 1 96.5 128 ILE B CA 1
ATOM 3712 C C . ILE B 1 128 ? -9.375 -28.781 -10.742 1 96.5 128 ILE B C 1
ATOM 3714 O O . ILE B 1 128 ? -9.039 -29.969 -10.758 1 96.5 128 ILE B O 1
ATOM 3718 N N . HIS B 1 129 ? -10.594 -28.438 -10.477 1 94.88 129 HIS B N 1
ATOM 3719 C CA . HIS B 1 129 ? -11.609 -29.391 -10.055 1 94.88 129 HIS B CA 1
ATOM 3720 C C . HIS B 1 129 ? -12.023 -30.312 -11.203 1 94.88 129 HIS B C 1
ATOM 3722 O O . HIS B 1 129 ? -12.68 -31.328 -10.992 1 94.88 129 HIS B O 1
ATOM 3728 N N . GLN B 1 130 ? -11.602 -30.031 -12.414 1 96.69 130 GLN B N 1
ATOM 3729 C CA . GLN B 1 130 ? -11.953 -30.812 -13.586 1 96.69 130 GLN B CA 1
ATOM 3730 C C . GLN B 1 130 ? -10.758 -31.609 -14.094 1 96.69 130 GLN B C 1
ATOM 3732 O O . GLN B 1 130 ? -10.836 -32.281 -15.141 1 96.69 130 GLN B O 1
ATOM 3737 N N . LEU B 1 131 ? -9.68 -31.562 -13.445 1 97.56 131 LEU B N 1
ATOM 3738 C CA . LEU B 1 131 ? -8.438 -32.156 -13.938 1 97.56 131 LEU B CA 1
ATOM 3739 C C . LEU B 1 131 ? -8.555 -33.688 -13.992 1 97.56 131 LEU B C 1
ATOM 3741 O O . LEU B 1 131 ? -7.996 -34.312 -14.891 1 97.56 131 LEU B O 1
ATOM 3745 N N . LYS B 1 132 ? -9.273 -34.25 -13.023 1 96.69 132 LYS B N 1
ATOM 3746 C CA . LYS B 1 132 ? -9.461 -35.688 -13.016 1 96.69 132 LYS B CA 1
ATOM 3747 C C . LYS B 1 132 ? -10.188 -36.156 -14.273 1 96.69 132 LYS B C 1
ATOM 3749 O O . LYS B 1 132 ? -9.781 -37.125 -14.914 1 96.69 132 LYS B O 1
ATOM 3754 N N . GLU B 1 133 ? -11.227 -35.438 -14.562 1 97.62 133 GLU B N 1
ATOM 3755 C CA . GLU B 1 133 ? -11.984 -35.781 -15.773 1 97.62 133 GLU B CA 1
ATOM 3756 C C . GLU B 1 133 ? -11.133 -35.594 -17.031 1 97.62 133 GLU B C 1
ATOM 3758 O O . GLU B 1 133 ? -11.234 -36.375 -17.969 1 97.62 133 GLU B O 1
ATOM 3763 N N . ALA B 1 134 ? -10.406 -34.562 -17.062 1 98.44 134 ALA B N 1
ATOM 3764 C CA . ALA B 1 134 ? -9.5 -34.312 -18.188 1 98.44 134 ALA B CA 1
ATOM 3765 C C . ALA B 1 134 ? -8.508 -35.469 -18.359 1 98.44 134 ALA B C 1
ATOM 3767 O O . ALA B 1 134 ? -8.281 -35.938 -19.469 1 98.44 134 ALA B O 1
ATOM 3768 N N . LYS B 1 135 ? -7.938 -35.875 -17.25 1 98.56 135 LYS B N 1
ATOM 3769 C CA . LYS B 1 135 ? -6.988 -37 -17.266 1 98.56 135 LYS B CA 1
ATOM 3770 C C . LYS B 1 135 ? -7.637 -38.25 -17.828 1 98.56 135 LYS B C 1
ATOM 3772 O O . LYS B 1 135 ? -7.062 -38.938 -18.688 1 98.56 135 LYS B O 1
ATOM 3777 N N . GLU B 1 136 ? -8.789 -38.562 -17.328 1 98.5 136 GLU B N 1
ATOM 3778 C CA . GLU B 1 136 ? -9.508 -39.781 -17.766 1 98.5 136 GLU B CA 1
ATOM 3779 C C . GLU B 1 136 ? -9.773 -39.719 -19.266 1 98.5 136 GLU B C 1
ATOM 3781 O O . GLU B 1 136 ? -9.586 -40.719 -19.969 1 98.5 136 GLU B O 1
ATOM 3786 N N . PHE B 1 137 ? -10.227 -38.656 -19.703 1 98.44 137 PHE B N 1
ATOM 3787 C CA . PHE B 1 137 ? -10.484 -38.469 -21.125 1 98.44 137 PHE B CA 1
ATOM 3788 C C . PHE B 1 137 ? -9.211 -38.688 -21.938 1 98.44 137 PHE B C 1
ATOM 3790 O O . PHE B 1 137 ? -9.203 -39.469 -22.906 1 98.44 137 PHE B O 1
ATOM 3797 N N . LEU B 1 138 ? -8.133 -38 -21.578 1 98.75 138 LEU B N 1
ATOM 3798 C CA . LEU B 1 138 ? -6.867 -38.094 -22.297 1 98.75 138 LEU B CA 1
ATOM 3799 C C . LEU B 1 138 ? -6.336 -39.531 -22.312 1 98.75 138 LEU B C 1
ATOM 3801 O O . LEU B 1 138 ? -5.828 -40 -23.328 1 98.75 138 LEU B O 1
ATOM 3805 N N . GLU B 1 139 ? -6.473 -40.156 -21.203 1 98.69 139 GLU B N 1
ATOM 3806 C CA . GLU B 1 139 ? -6.035 -41.562 -21.125 1 98.69 139 GLU B CA 1
ATOM 3807 C C . GLU B 1 139 ? -6.879 -42.438 -22.031 1 98.69 139 GLU B C 1
ATOM 3809 O O . GLU B 1 139 ? -6.363 -43.375 -22.641 1 98.69 139 GLU B O 1
ATOM 3814 N N . SER B 1 140 ? -8.148 -42.156 -22.109 1 98.38 140 SER B N 1
ATOM 3815 C CA . SER B 1 140 ? -9.016 -42.906 -23.016 1 98.38 140 SER B CA 1
ATOM 3816 C C . SER B 1 140 ? -8.617 -42.688 -24.469 1 98.38 140 SER B C 1
ATOM 3818 O O . SER B 1 140 ? -8.914 -43.531 -25.328 1 98.38 140 SER B O 1
ATOM 3820 N N . GLU B 1 141 ? -7.984 -41.625 -24.734 1 98.12 141 GLU B N 1
ATOM 3821 C CA . GLU B 1 141 ? -7.531 -41.312 -26.078 1 98.12 141 GLU B CA 1
ATOM 3822 C C . GLU B 1 141 ? -6.125 -41.844 -26.328 1 98.12 141 GLU B C 1
ATOM 3824 O O . GLU B 1 141 ? -5.531 -41.594 -27.375 1 98.12 141 GLU B O 1
ATOM 3829 N N . GLY B 1 142 ? -5.551 -42.531 -25.312 1 97.62 142 GLY B N 1
ATOM 3830 C CA . GLY B 1 142 ? -4.309 -43.25 -25.547 1 97.62 142 GLY B CA 1
ATOM 3831 C C . GLY B 1 142 ? -3.1 -42.562 -24.938 1 97.62 142 GLY B C 1
ATOM 3832 O O . GLY B 1 142 ? -1.966 -43 -25.125 1 97.62 142 GLY B O 1
ATOM 3833 N N . PHE B 1 143 ? -3.244 -41.5 -24.203 1 98.56 143 PHE B N 1
ATOM 3834 C CA . PHE B 1 143 ? -2.125 -40.781 -23.609 1 98.56 143 PHE B CA 1
ATOM 3835 C C . PHE B 1 143 ? -1.746 -41.406 -22.266 1 98.56 143 PHE B C 1
ATOM 3837 O O . PHE B 1 143 ? -2.592 -42 -21.578 1 98.56 143 PHE B O 1
ATOM 3844 N N . GLU B 1 144 ? -0.505 -41.375 -21.938 1 98.56 144 GLU B N 1
ATOM 3845 C CA . GLU B 1 144 ? -0.032 -41.531 -20.578 1 98.56 144 GLU B CA 1
ATOM 3846 C C . GLU B 1 144 ? 0.073 -40.156 -19.875 1 98.56 144 GLU B C 1
ATOM 3848 O O . GLU B 1 144 ? 0.936 -39.344 -20.219 1 98.56 144 GLU B O 1
ATOM 3853 N N . VAL B 1 145 ? -0.743 -39.969 -18.938 1 98.56 145 VAL B N 1
ATOM 3854 C CA . VAL B 1 145 ? -0.89 -38.656 -18.359 1 98.56 145 VAL B CA 1
ATOM 3855 C C . VAL B 1 145 ? -0.159 -38.562 -17.031 1 98.56 145 VAL B C 1
ATOM 3857 O O . VAL B 1 145 ? -0.382 -39.406 -16.141 1 98.56 145 VAL B O 1
ATOM 3860 N N . SER B 1 146 ? 0.755 -37.656 -16.859 1 98.38 146 SER B N 1
ATOM 3861 C CA . SER B 1 146 ? 1.421 -37.344 -15.609 1 98.38 146 SER B CA 1
ATOM 3862 C C . SER B 1 146 ? 0.886 -36.062 -15 1 98.38 146 SER B C 1
ATOM 3864 O O . SER B 1 146 ? 0.798 -35.031 -15.688 1 98.38 146 SER B O 1
ATOM 3866 N N . ILE B 1 147 ? 0.505 -36.062 -13.781 1 98.31 147 ILE B N 1
ATOM 3867 C CA . ILE B 1 147 ? 0.09 -34.906 -12.992 1 98.31 147 ILE B CA 1
ATOM 3868 C C . ILE B 1 147 ? 1 -34.75 -11.781 1 98.31 147 ILE B C 1
ATOM 3870 O O . ILE B 1 147 ? 0.93 -35.562 -10.836 1 98.31 147 ILE B O 1
ATOM 3874 N N . GLY B 1 148 ? 1.857 -33.781 -11.812 1 98 148 GLY B N 1
ATOM 3875 C CA . GLY B 1 148 ? 2.781 -33.562 -10.711 1 98 148 GLY B CA 1
ATOM 3876 C C . GLY B 1 148 ? 2.109 -33 -9.469 1 98 148 GLY B C 1
ATOM 3877 O O . GLY B 1 148 ? 1.148 -32.219 -9.57 1 98 148 GLY B O 1
ATOM 3878 N N . ARG B 1 149 ? 2.67 -33.312 -8.336 1 96.94 149 ARG B N 1
ATOM 3879 C CA . ARG B 1 149 ? 2.064 -32.938 -7.066 1 96.94 149 ARG B CA 1
ATOM 3880 C C . ARG B 1 149 ? 2.521 -31.531 -6.641 1 96.94 149 ARG B C 1
ATOM 3882 O O . ARG B 1 149 ? 1.811 -30.828 -5.918 1 96.94 149 ARG B O 1
ATOM 3889 N N . GLY B 1 150 ? 3.662 -31.156 -7.105 1 96.31 150 GLY B N 1
ATOM 3890 C CA . GLY B 1 150 ? 4.207 -29.859 -6.715 1 96.31 150 GLY B CA 1
ATOM 3891 C C . GLY B 1 150 ? 4.676 -29.828 -5.273 1 96.31 150 GLY B C 1
ATOM 3892 O O . GLY B 1 150 ? 4.938 -30.859 -4.672 1 96.31 150 GLY B O 1
ATOM 3893 N N . ASP B 1 151 ? 4.902 -28.625 -4.699 1 96.5 151 ASP B N 1
ATOM 3894 C CA . ASP B 1 151 ? 5.426 -28.453 -3.346 1 96.5 151 ASP B CA 1
ATOM 3895 C C . ASP B 1 151 ? 4.375 -27.844 -2.422 1 96.5 151 ASP B C 1
ATOM 3897 O O . ASP B 1 151 ? 3.182 -27.859 -2.734 1 96.5 151 ASP B O 1
ATOM 3901 N N . SER B 1 152 ? 4.742 -27.344 -1.254 1 94.25 152 SER B N 1
ATOM 3902 C CA . SER B 1 152 ? 3.818 -26.953 -0.19 1 94.25 152 SER B CA 1
ATOM 3903 C C . SER B 1 152 ? 3.07 -25.672 -0.543 1 94.25 152 SER B C 1
ATOM 3905 O O . SER B 1 152 ? 2.082 -25.328 0.106 1 94.25 152 SER B O 1
ATOM 3907 N N . ARG B 1 153 ? 3.531 -24.984 -1.55 1 94.75 153 ARG B N 1
ATOM 3908 C CA . ARG B 1 153 ? 2.852 -23.75 -1.948 1 94.75 153 ARG B CA 1
ATOM 3909 C C . ARG B 1 153 ? 1.644 -24.047 -2.83 1 94.75 153 ARG B C 1
ATOM 3911 O O . ARG B 1 153 ? 0.809 -23.172 -3.068 1 94.75 153 ARG B O 1
ATOM 3918 N N . ILE B 1 154 ? 1.584 -25.281 -3.301 1 95.31 154 ILE B N 1
ATOM 3919 C CA . ILE B 1 154 ? 0.568 -25.703 -4.254 1 95.31 154 ILE B CA 1
ATOM 3920 C C . ILE B 1 154 ? -0.554 -26.438 -3.523 1 95.31 154 ILE B C 1
ATOM 3922 O O . ILE B 1 154 ? -0.293 -27.312 -2.693 1 95.31 154 ILE B O 1
ATOM 3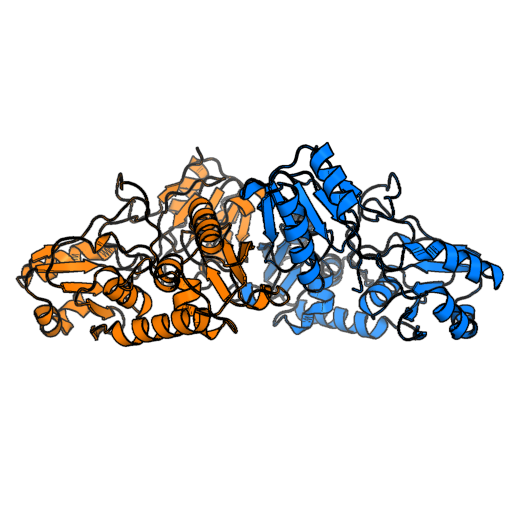926 N N . SER B 1 155 ? -1.774 -26.094 -3.824 1 95.25 155 SER B N 1
ATOM 3927 C CA . SER B 1 155 ? -2.914 -26.688 -3.125 1 95.25 155 SER B CA 1
ATOM 3928 C C . SER B 1 155 ? -3.252 -28.062 -3.674 1 95.25 155 SER B C 1
ATOM 3930 O O . SER B 1 155 ? -3.631 -28.969 -2.918 1 95.25 155 SER B O 1
ATOM 3932 N N . TRP B 1 156 ? -3.178 -28.125 -5.027 1 96.81 156 TRP B N 1
ATOM 3933 C CA . TRP B 1 156 ? -3.617 -29.359 -5.672 1 96.81 156 TRP B CA 1
ATOM 3934 C C . TRP B 1 156 ? -2.615 -29.812 -6.727 1 96.81 156 TRP B C 1
ATOM 3936 O O . TRP B 1 156 ? -1.984 -28.969 -7.387 1 96.81 156 TRP B O 1
ATOM 3946 N N . PRO B 1 157 ? -2.537 -31.156 -6.941 1 97.62 157 PRO B N 1
ATOM 3947 C CA . PRO B 1 157 ? -1.713 -31.641 -8.055 1 97.62 157 PRO B CA 1
ATOM 3948 C C . PRO B 1 157 ? -2.121 -31.031 -9.398 1 97.62 157 PRO B C 1
ATOM 3950 O O . PRO B 1 157 ? -3.314 -30.891 -9.672 1 97.62 157 PRO B O 1
ATOM 3953 N N . GLY B 1 158 ? -1.128 -30.656 -10.148 1 98.31 158 GLY B N 1
ATOM 3954 C CA . GLY B 1 158 ? -1.379 -30.125 -11.484 1 98.31 158 GLY B CA 1
ATOM 3955 C C . GLY B 1 158 ? -1.568 -28.625 -11.5 1 98.31 158 GLY B C 1
ATOM 3956 O O . GLY B 1 158 ? -1.545 -28 -12.562 1 98.31 158 GLY B O 1
ATOM 3957 N N . GLN B 1 159 ? -1.689 -28 -10.359 1 97.75 159 GLN B N 1
ATOM 3958 C CA . GLN B 1 159 ? -1.955 -26.562 -10.266 1 97.75 159 GLN B CA 1
ATOM 3959 C C . GLN B 1 159 ? -0.673 -25.75 -10.438 1 97.75 159 GLN B C 1
ATOM 3961 O O . GLN B 1 159 ? 0.312 -25.984 -9.734 1 97.75 159 GLN B O 1
ATOM 3966 N N . VAL B 1 160 ? -0.667 -24.844 -11.328 1 97.62 160 VAL B N 1
ATOM 3967 C CA . VAL B 1 160 ? 0.484 -23.969 -11.484 1 97.62 160 VAL B CA 1
ATOM 3968 C C . VAL B 1 160 ? 0.185 -22.609 -10.844 1 97.62 160 VAL B C 1
ATOM 3970 O O . VAL B 1 160 ? -0.977 -22.219 -10.727 1 97.62 160 VAL B O 1
ATOM 3973 N N . LEU B 1 161 ? 1.175 -22 -10.359 1 96.19 161 LEU B N 1
ATOM 3974 C CA . LEU B 1 161 ? 1.15 -20.609 -9.938 1 96.19 161 LEU B CA 1
ATOM 3975 C C . LEU B 1 161 ? 1.995 -19.734 -10.867 1 96.19 161 LEU B C 1
ATOM 3977 O O . LEU B 1 161 ? 2.67 -20.25 -11.758 1 96.19 161 LEU B O 1
ATOM 3981 N N . GLY B 1 162 ? 1.863 -18.438 -10.672 1 94.56 162 GLY B N 1
ATOM 3982 C CA . GLY B 1 162 ? 2.688 -17.547 -11.461 1 94.56 162 GLY B CA 1
ATOM 3983 C C . GLY B 1 162 ? 4.16 -17.609 -11.094 1 94.56 162 GLY B C 1
ATOM 3984 O O . GLY B 1 162 ? 5.02 -17.219 -11.891 1 94.56 162 GLY B O 1
ATOM 3985 N N . CYS B 1 163 ? 4.469 -18.203 -9.953 1 96.88 163 CYS B N 1
ATOM 3986 C CA . CYS B 1 163 ? 5.832 -18.172 -9.438 1 96.88 163 CYS B CA 1
ATOM 3987 C C . CYS B 1 163 ? 6.309 -19.578 -9.086 1 96.88 163 CYS B C 1
ATOM 3989 O O . CYS B 1 163 ? 7.379 -19.75 -8.5 1 96.88 163 CYS B O 1
ATOM 3991 N N . ASN B 1 164 ? 5.551 -20.578 -9.414 1 97.5 164 ASN B N 1
ATOM 3992 C CA . ASN B 1 164 ? 5.867 -21.938 -9.016 1 97.5 164 ASN B CA 1
ATOM 3993 C C . ASN B 1 164 ? 5.359 -22.953 -10.047 1 97.5 164 ASN B C 1
ATOM 3995 O O . ASN B 1 164 ? 4.152 -23.109 -10.219 1 97.5 164 ASN B O 1
ATOM 3999 N N . TYR B 1 165 ? 6.27 -23.672 -10.664 1 98.31 165 TYR B N 1
ATOM 4000 C CA . TYR B 1 165 ? 5.934 -24.625 -11.719 1 98.31 165 TYR B CA 1
ATOM 4001 C C . TYR B 1 165 ? 6.438 -26.016 -11.375 1 98.31 165 TYR B C 1
ATOM 4003 O O . TYR B 1 165 ? 6.738 -26.812 -12.266 1 98.31 165 TYR B O 1
ATOM 4011 N N . SER B 1 166 ? 6.555 -26.25 -10.078 1 97.69 166 SER B N 1
ATOM 4012 C CA . SER B 1 166 ? 7.113 -27.5 -9.586 1 97.69 166 SER B CA 1
ATOM 4013 C C . SER B 1 166 ? 6.27 -28.703 -10.023 1 97.69 166 SER B C 1
ATOM 4015 O O . SER B 1 166 ? 6.781 -29.812 -10.172 1 97.69 166 SER B O 1
ATOM 4017 N N . VAL B 1 167 ? 5.039 -28.5 -10.336 1 98.25 167 VAL B N 1
ATOM 4018 C CA . VAL B 1 167 ? 4.121 -29.578 -10.711 1 98.25 167 VAL B CA 1
ATOM 4019 C C . VAL B 1 167 ? 4.508 -30.141 -12.078 1 98.25 167 VAL B C 1
ATOM 4021 O O . VAL B 1 167 ? 4.105 -31.25 -12.438 1 98.25 167 VAL B O 1
ATOM 4024 N N . ALA B 1 168 ? 5.207 -29.375 -12.836 1 98.44 168 ALA B N 1
ATOM 4025 C CA . ALA B 1 168 ? 5.523 -29.75 -14.211 1 98.44 168 ALA B CA 1
ATOM 4026 C C . ALA B 1 168 ? 6.922 -30.359 -14.305 1 98.44 168 ALA B C 1
ATOM 4028 O O . ALA B 1 168 ? 7.371 -30.719 -15.391 1 98.44 168 ALA B O 1
ATOM 4029 N N . LYS B 1 169 ? 7.59 -30.391 -13.156 1 96.88 169 LYS B N 1
ATOM 4030 C CA . LYS B 1 169 ? 8.938 -30.953 -13.133 1 96.88 169 LYS B CA 1
ATOM 4031 C C . LYS B 1 169 ? 8.898 -32.438 -12.859 1 96.88 169 LYS B C 1
ATOM 4033 O O . LYS B 1 169 ? 9.5 -32.938 -11.891 1 96.88 169 LYS B O 1
ATOM 4038 N N . VAL B 1 170 ? 8.227 -33.188 -13.664 1 97.62 170 VAL B N 1
ATOM 4039 C CA . VAL B 1 170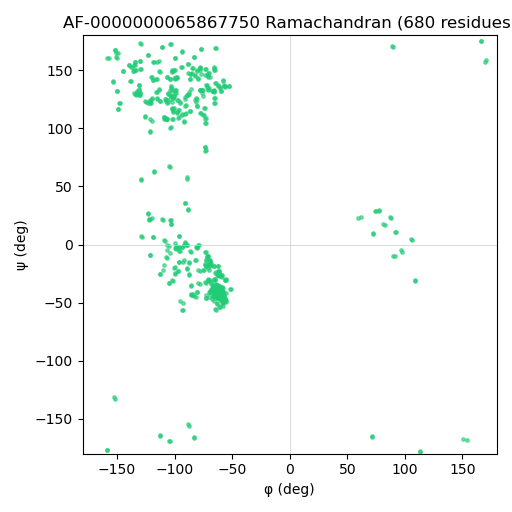 ? 8.055 -34.656 -13.664 1 97.62 170 VAL B CA 1
ATOM 4040 C C . VAL B 1 170 ? 8.344 -35.188 -15.055 1 97.62 170 VAL B C 1
ATOM 4042 O O . VAL B 1 170 ? 8.594 -34.438 -15.992 1 97.62 170 VAL B O 1
ATOM 4045 N N . ARG B 1 171 ? 8.367 -36.438 -15.18 1 95.88 171 ARG B N 1
ATOM 4046 C CA . ARG B 1 171 ? 8.672 -37.062 -16.453 1 95.88 171 ARG B CA 1
ATOM 4047 C C . ARG B 1 171 ? 7.531 -36.906 -17.453 1 95.88 171 ARG B C 1
ATOM 4049 O O . ARG B 1 171 ? 6.359 -37.031 -17.078 1 95.88 171 ARG B O 1
ATOM 4056 N N . GLY B 1 172 ? 7.867 -36.562 -18.672 1 96.25 172 GLY B N 1
ATOM 4057 C CA . GLY B 1 172 ? 6.91 -36.375 -19.75 1 96.25 172 GLY B CA 1
ATOM 4058 C C . GLY B 1 172 ? 7.527 -35.75 -20.984 1 96.25 172 GLY B C 1
ATOM 4059 O O . GLY B 1 172 ? 8.578 -35.125 -20.922 1 96.25 172 GLY B O 1
ATOM 4060 N N . GLU B 1 173 ? 6.949 -35.938 -22.094 1 96.75 173 GLU B N 1
ATOM 4061 C CA . GLU B 1 173 ? 7.465 -35.469 -23.375 1 96.75 173 GLU B CA 1
ATOM 4062 C C . GLU B 1 173 ? 7.047 -34.031 -23.656 1 96.75 173 GLU B C 1
ATOM 4064 O O . GLU B 1 173 ? 7.762 -33.281 -24.328 1 96.75 173 GLU B O 1
ATOM 4069 N N . GLY B 1 174 ? 5.887 -33.719 -23.234 1 97.94 174 GLY B N 1
ATOM 4070 C CA . GLY B 1 174 ? 5.328 -32.375 -23.391 1 97.94 174 GLY B CA 1
ATOM 4071 C C . GLY B 1 174 ? 4.336 -32 -22.312 1 97.94 174 GLY B C 1
ATOM 4072 O O . GLY B 1 174 ? 3.938 -32.875 -21.516 1 97.94 174 GLY B O 1
ATOM 4073 N N . ILE B 1 175 ? 4.023 -30.688 -22.281 1 98.88 175 ILE B N 1
ATOM 4074 C CA . ILE B 1 175 ? 3.119 -30.188 -21.25 1 98.88 175 ILE B CA 1
ATOM 4075 C C . ILE B 1 175 ? 1.837 -29.672 -21.906 1 98.88 175 ILE B C 1
ATOM 4077 O O . ILE B 1 175 ? 1.886 -28.859 -22.828 1 98.88 175 ILE B O 1
ATOM 4081 N N . LEU B 1 176 ? 0.772 -30.156 -21.484 1 98.94 176 LEU B N 1
ATOM 4082 C CA . LEU B 1 176 ? -0.541 -29.594 -21.797 1 98.94 176 LEU B CA 1
ATOM 4083 C C . LEU B 1 176 ? -1.019 -28.688 -20.672 1 98.94 176 LEU B C 1
ATOM 4085 O O . LEU B 1 176 ? -1.219 -29.125 -19.547 1 98.94 176 LEU B O 1
ATOM 4089 N N . PHE B 1 177 ? -1.166 -27.422 -20.984 1 98.88 177 PHE B N 1
ATOM 4090 C CA . PHE B 1 177 ? -1.743 -26.453 -20.062 1 98.88 177 PHE B CA 1
ATOM 4091 C C . PHE B 1 177 ? -3.199 -26.172 -20.422 1 98.88 177 PHE B C 1
ATOM 4093 O O . PHE B 1 177 ? -3.506 -25.812 -21.547 1 98.88 177 PHE B O 1
ATOM 4100 N N . ILE B 1 178 ? -4.016 -26.344 -19.453 1 98.75 178 ILE B N 1
ATOM 4101 C CA . ILE B 1 178 ? -5.434 -26.031 -19.641 1 98.75 178 ILE B CA 1
ATOM 4102 C C . ILE B 1 178 ? -5.797 -24.766 -18.891 1 98.75 178 ILE B C 1
ATOM 4104 O O . ILE B 1 178 ? -5.887 -24.766 -17.656 1 98.75 178 ILE B O 1
ATOM 4108 N N . GLY B 1 179 ? -6.047 -23.703 -19.531 1 97.5 179 GLY B N 1
ATOM 4109 C CA . GLY B 1 179 ? -6.379 -22.422 -18.922 1 97.5 179 GLY B CA 1
ATOM 4110 C C . GLY B 1 179 ? -6.301 -21.266 -19.891 1 97.5 179 GLY B C 1
ATOM 4111 O O . GLY B 1 179 ? -5.887 -21.438 -21.047 1 97.5 179 GLY B O 1
ATOM 4112 N N . SER B 1 180 ? -6.676 -20.141 -19.453 1 95 180 SER B N 1
ATOM 4113 C CA . SER B 1 180 ? -6.684 -18.953 -20.281 1 95 180 SER B CA 1
ATOM 4114 C C . SER B 1 180 ? -5.391 -18.156 -20.125 1 95 180 SER B C 1
ATOM 4116 O O . SER B 1 180 ? -4.727 -18.234 -19.094 1 95 180 SER B O 1
ATOM 4118 N N . GLY B 1 181 ? -5.047 -17.422 -21.203 1 92.88 181 GLY B N 1
ATOM 4119 C CA . GLY B 1 181 ? -3.938 -16.484 -21.109 1 92.88 181 GLY B CA 1
ATOM 4120 C C . GLY B 1 181 ? -2.604 -17.109 -21.469 1 92.88 181 GLY B C 1
ATOM 4121 O O . GLY B 1 181 ? -2.504 -18.328 -21.625 1 92.88 181 GLY B O 1
ATOM 4122 N N . ILE B 1 182 ? -1.632 -16.328 -21.594 1 94.12 182 ILE B N 1
ATOM 4123 C CA . ILE B 1 182 ? -0.316 -16.797 -22.031 1 94.12 182 ILE B CA 1
ATOM 4124 C C . ILE B 1 182 ? 0.65 -16.781 -20.844 1 94.12 182 ILE B C 1
ATOM 4126 O O . ILE B 1 182 ? 1.743 -17.344 -20.922 1 94.12 182 ILE B O 1
ATOM 4130 N N . PHE B 1 183 ? 0.269 -16.172 -19.734 1 92.94 183 PHE B N 1
ATOM 4131 C CA . PHE B 1 183 ? 1.136 -15.938 -18.578 1 92.94 183 PHE B CA 1
ATOM 4132 C C . PHE B 1 183 ? 1.648 -17.25 -18 1 92.94 183 PHE B C 1
ATOM 4134 O O . PHE B 1 183 ? 2.859 -17.469 -17.922 1 92.94 183 PHE B O 1
ATOM 4141 N N . HIS B 1 184 ? 0.762 -18.156 -17.688 1 97.31 184 HIS B N 1
ATOM 4142 C CA . HIS B 1 184 ? 1.115 -19.406 -17.016 1 97.31 184 HIS B CA 1
ATOM 4143 C C . HIS B 1 184 ? 1.837 -20.359 -17.969 1 97.31 184 HIS B C 1
ATOM 4145 O O . HIS B 1 184 ? 2.914 -20.859 -17.641 1 97.31 184 HIS B O 1
ATOM 4151 N N . PRO B 1 185 ? 1.342 -20.516 -19.141 1 98.25 185 PRO B N 1
ATOM 4152 C CA . PRO B 1 185 ? 2.045 -21.453 -20.031 1 98.25 185 PRO B CA 1
ATOM 4153 C C . PRO B 1 185 ? 3.416 -20.938 -20.453 1 98.25 185 PRO B C 1
ATOM 4155 O O . PRO B 1 185 ? 4.336 -21.734 -20.688 1 98.25 185 PRO B O 1
ATOM 4158 N N . LEU B 1 186 ? 3.543 -19.672 -20.609 1 97.38 186 LEU B N 1
ATOM 4159 C CA . LEU B 1 186 ? 4.867 -19.125 -20.891 1 97.38 186 LEU B CA 1
ATOM 4160 C C . LEU B 1 186 ? 5.836 -19.438 -19.75 1 97.38 186 LEU B C 1
ATOM 4162 O O . LEU B 1 186 ? 6.969 -19.859 -20 1 97.38 186 LEU B O 1
ATOM 4166 N N . GLY B 1 187 ? 5.383 -19.25 -18.531 1 97.19 187 GLY B N 1
ATOM 4167 C CA . GLY B 1 187 ? 6.195 -19.625 -17.375 1 97.19 187 GLY B CA 1
ATOM 4168 C C . GLY B 1 187 ? 6.566 -21.094 -17.375 1 97.19 187 GLY B C 1
ATOM 4169 O O . GLY B 1 187 ? 7.699 -21.453 -17.047 1 97.19 187 GLY B O 1
ATOM 4170 N N . LEU B 1 188 ? 5.637 -21.938 -17.75 1 98.5 188 LEU B N 1
ATOM 4171 C CA . LEU B 1 188 ? 5.883 -23.375 -17.859 1 98.5 188 LEU B CA 1
ATOM 4172 C C . LEU B 1 188 ? 7.004 -23.672 -18.844 1 98.5 188 LEU B C 1
ATOM 4174 O O . LEU B 1 188 ? 7.93 -24.422 -18.531 1 98.5 188 LEU B O 1
ATOM 4178 N N . ALA B 1 189 ? 6.879 -23.047 -19.984 1 98.19 189 ALA B N 1
ATOM 4179 C CA . ALA B 1 189 ? 7.863 -23.281 -21.047 1 98.19 189 ALA B CA 1
ATOM 4180 C C . ALA B 1 189 ? 9.258 -22.875 -20.594 1 98.19 189 ALA B C 1
ATOM 4182 O O . ALA B 1 189 ? 10.227 -23.609 -20.797 1 98.19 189 ALA B O 1
ATOM 4183 N N . VAL B 1 190 ? 9.336 -21.781 -19.984 1 97 190 VAL B N 1
ATOM 4184 C CA . VAL B 1 190 ? 10.625 -21.25 -19.562 1 97 190 VAL B CA 1
ATOM 4185 C C . VAL B 1 190 ? 11.188 -22.094 -18.422 1 97 190 VAL B C 1
ATOM 4187 O O . VAL B 1 190 ? 12.367 -22.453 -18.422 1 97 190 VAL B O 1
ATOM 4190 N N . ALA B 1 191 ? 10.406 -22.422 -17.469 1 97 191 ALA B N 1
ATOM 4191 C CA . ALA B 1 191 ? 10.836 -23.109 -16.25 1 97 191 ALA B CA 1
ATOM 4192 C C . ALA B 1 191 ? 11.25 -24.547 -16.547 1 97 191 ALA B C 1
ATOM 4194 O O . ALA B 1 191 ? 12.125 -25.094 -15.867 1 97 191 ALA B O 1
ATOM 4195 N N . THR B 1 192 ? 10.617 -25.188 -17.578 1 97.31 192 THR B N 1
ATOM 4196 C CA . THR B 1 192 ? 10.836 -26.609 -17.781 1 97.31 192 THR B CA 1
ATOM 4197 C C . THR B 1 192 ? 11.648 -26.859 -19.047 1 97.31 192 THR B C 1
ATOM 4199 O O . THR B 1 192 ? 12.195 -27.953 -19.25 1 97.31 192 THR B O 1
ATOM 4202 N N . ARG B 1 193 ? 11.664 -25.906 -19.984 1 96.06 193 ARG B N 1
ATOM 4203 C CA . ARG B 1 193 ? 12.289 -26.016 -21.297 1 96.06 193 ARG B CA 1
ATOM 4204 C C . ARG B 1 193 ? 11.641 -27.125 -22.125 1 96.06 193 ARG B C 1
ATOM 4206 O O . ARG B 1 193 ? 12.297 -27.734 -22.969 1 96.06 193 ARG B O 1
ATOM 4213 N N . LYS B 1 194 ? 10.383 -27.422 -21.766 1 97.38 194 LYS B N 1
ATOM 4214 C CA . LYS B 1 194 ? 9.602 -28.406 -22.5 1 97.38 194 LYS B CA 1
ATOM 4215 C C . LYS B 1 194 ? 8.641 -27.734 -23.484 1 97.38 194 LYS B C 1
ATOM 4217 O O . LYS B 1 194 ? 8.352 -26.547 -23.344 1 97.38 194 LYS B O 1
ATOM 4222 N N . LYS B 1 195 ? 8.188 -28.531 -24.484 1 97.88 195 LYS B N 1
ATOM 4223 C CA . LYS B 1 195 ? 7.113 -28.062 -25.359 1 97.88 195 LYS B CA 1
ATOM 4224 C C . LYS B 1 195 ? 5.812 -27.891 -24.578 1 97.88 195 LYS B C 1
ATOM 4226 O O . LYS B 1 195 ? 5.43 -28.766 -23.797 1 97.88 195 LYS B O 1
ATOM 4231 N N . VAL B 1 196 ? 5.172 -26.734 -24.797 1 98.81 196 VAL B N 1
ATOM 4232 C CA . VAL B 1 196 ? 3.949 -26.453 -24.047 1 98.81 196 VAL B CA 1
ATOM 4233 C C . VAL B 1 196 ? 2.82 -26.125 -25.031 1 98.81 196 VAL B C 1
ATOM 4235 O O . VAL B 1 196 ? 2.98 -25.281 -25.906 1 98.81 196 VAL B O 1
ATOM 4238 N N . LEU B 1 197 ? 1.794 -26.844 -24.938 1 98.88 197 LEU B N 1
ATOM 4239 C CA . LEU B 1 197 ? 0.541 -26.547 -25.625 1 98.88 197 LEU B CA 1
ATOM 4240 C C . LEU B 1 197 ? -0.513 -26.031 -24.641 1 98.88 197 LEU B C 1
ATOM 4242 O O . LEU B 1 197 ? -0.821 -26.703 -23.656 1 98.88 197 LEU B O 1
ATOM 4246 N N . ALA B 1 198 ? -0.998 -24.828 -24.922 1 98.81 198 ALA B N 1
ATOM 4247 C CA . ALA B 1 198 ? -2.066 -24.266 -24.094 1 98.81 198 ALA B CA 1
ATOM 4248 C C . ALA B 1 198 ? -3.42 -24.391 -24.797 1 98.81 198 ALA B C 1
ATOM 4250 O O . ALA B 1 198 ? -3.537 -24.125 -25.984 1 98.81 198 ALA B O 1
ATOM 4251 N N . ILE B 1 199 ? -4.355 -24.828 -24.078 1 98.69 199 ILE B N 1
ATOM 4252 C CA . ILE B 1 199 ? -5.727 -24.906 -24.578 1 98.69 199 ILE B CA 1
ATOM 4253 C C . ILE B 1 199 ? -6.648 -24.109 -23.656 1 98.69 199 ILE B C 1
ATOM 4255 O O . ILE B 1 199 ? -6.734 -24.391 -22.453 1 98.69 199 ILE B O 1
ATOM 4259 N N . ASP B 1 200 ? -7.344 -23.125 -24.203 1 98.12 200 ASP B N 1
ATOM 4260 C CA . ASP B 1 200 ? -8.273 -22.281 -23.469 1 98.12 200 ASP B CA 1
ATOM 4261 C C . ASP B 1 200 ? -9.664 -22.906 -23.406 1 98.12 200 ASP B C 1
ATOM 4263 O O . ASP B 1 200 ? -10.344 -23.031 -24.422 1 98.12 200 ASP B O 1
ATOM 4267 N N . PRO B 1 201 ? -10.07 -23.25 -22.219 1 97.19 201 PRO B N 1
ATOM 4268 C CA . PRO B 1 201 ? -11.359 -23.938 -22.125 1 97.19 201 PRO B CA 1
ATOM 4269 C C . PRO B 1 201 ? -12.539 -23.031 -22.484 1 97.19 201 PRO B C 1
ATOM 4271 O O . PRO B 1 201 ? -13.641 -23.516 -22.75 1 97.19 201 PRO B O 1
ATOM 4274 N N . TYR B 1 202 ? -12.375 -21.75 -22.469 1 96.06 202 TYR B N 1
ATOM 4275 C CA . TYR B 1 202 ? -13.453 -20.812 -22.75 1 96.06 202 TYR B CA 1
ATOM 4276 C C . TYR B 1 202 ? -13.641 -20.656 -24.266 1 96.06 202 TYR B C 1
ATOM 4278 O O . TYR B 1 202 ? -14.766 -20.719 -24.766 1 96.06 202 TYR B O 1
ATOM 4286 N N . THR B 1 203 ? -12.594 -20.5 -25 1 96.81 203 THR B N 1
ATOM 4287 C CA . THR B 1 203 ? -12.664 -20.234 -26.422 1 96.81 203 THR B CA 1
ATOM 4288 C C . THR B 1 203 ? -12.422 -21.5 -27.234 1 96.81 203 THR B C 1
ATOM 4290 O O . THR B 1 203 ? -12.695 -21.547 -28.438 1 96.81 203 THR B O 1
ATOM 4293 N N . LYS B 1 204 ? -11.789 -22.531 -26.594 1 96.94 204 LYS B N 1
ATOM 4294 C CA . LYS B 1 204 ? -11.406 -23.797 -27.203 1 96.94 204 LYS B CA 1
ATOM 4295 C C . LYS B 1 204 ? -10.227 -23.625 -28.156 1 96.94 204 LYS B C 1
ATOM 4297 O O . LYS B 1 204 ? -9.891 -24.547 -28.906 1 96.94 204 LYS B O 1
ATOM 4302 N N . ALA B 1 205 ? -9.695 -22.469 -28.094 1 97.69 205 ALA B N 1
ATOM 4303 C CA . ALA B 1 205 ? -8.531 -22.203 -28.922 1 97.69 205 ALA B CA 1
ATOM 4304 C C . ALA B 1 205 ? -7.273 -22.828 -28.312 1 97.69 205 ALA B C 1
ATOM 4306 O O . ALA B 1 205 ? -7.199 -23.016 -27.094 1 97.69 205 ALA B O 1
ATOM 4307 N N . PHE B 1 206 ? -6.352 -23.203 -29.156 1 98.25 206 PHE B N 1
ATOM 4308 C CA . PHE B 1 206 ? -5.062 -23.688 -28.672 1 98.25 206 PHE B CA 1
ATOM 4309 C C . PHE B 1 206 ? -3.941 -22.734 -29.062 1 98.25 206 PHE B C 1
ATOM 4311 O O . PHE B 1 206 ? -4.098 -21.922 -29.969 1 98.25 206 PHE B O 1
ATOM 4318 N N . SER B 1 207 ? -2.852 -22.781 -28.359 1 98.44 207 SER B N 1
ATOM 4319 C CA . SER B 1 207 ? -1.651 -22.016 -28.656 1 98.44 207 SER B CA 1
ATOM 4320 C C . SER B 1 207 ? -0.389 -22.766 -28.266 1 98.44 207 SER B C 1
ATOM 4322 O O . SER B 1 207 ? -0.26 -23.219 -27.125 1 98.44 207 SER B O 1
ATOM 4324 N N . TRP B 1 208 ? 0.511 -23 -29.234 1 98.56 208 TRP B N 1
ATOM 4325 C CA . TRP B 1 208 ? 1.852 -23.484 -28.906 1 98.56 208 TRP B CA 1
ATOM 4326 C C . TRP B 1 208 ? 2.709 -22.344 -28.359 1 98.56 208 TRP B C 1
ATOM 4328 O O . TRP B 1 208 ? 2.762 -21.25 -28.938 1 98.56 208 TRP B O 1
ATOM 4338 N N . ILE B 1 209 ? 3.387 -22.594 -27.266 1 98.38 209 ILE B N 1
ATOM 4339 C CA . ILE B 1 209 ? 4.105 -21.531 -26.578 1 98.38 209 ILE B CA 1
ATOM 4340 C C . ILE B 1 209 ? 5.562 -21.516 -27.031 1 98.38 209 ILE B C 1
ATOM 4342 O O . ILE B 1 209 ? 6.262 -22.516 -26.938 1 98.38 209 ILE B O 1
ATOM 4346 N N . ASP B 1 210 ? 6.023 -20.438 -27.531 1 97.31 210 ASP B N 1
ATOM 4347 C CA . ASP B 1 210 ? 7.426 -20.203 -27.859 1 97.31 210 ASP B CA 1
ATOM 4348 C C . ASP B 1 210 ? 8.047 -19.203 -26.891 1 97.31 210 ASP B C 1
ATOM 4350 O O . ASP B 1 210 ? 7.762 -18 -26.953 1 97.31 210 ASP B O 1
ATOM 4354 N N . PRO B 1 211 ? 8.906 -19.656 -26 1 96.94 211 PRO B N 1
ATOM 4355 C CA . PRO B 1 211 ? 9.453 -18.781 -24.969 1 96.94 211 PRO B CA 1
ATOM 4356 C C . PRO B 1 211 ? 10.625 -17.938 -25.484 1 96.94 211 PRO B C 1
ATOM 4358 O O . PRO B 1 211 ? 11.133 -17.062 -24.766 1 96.94 211 PRO B O 1
ATOM 4361 N N . GLU B 1 212 ? 11.016 -18.094 -26.688 1 97 212 GLU B N 1
ATOM 4362 C CA . GLU B 1 212 ? 12.258 -17.516 -27.188 1 97 212 GLU B CA 1
ATOM 4363 C C . GLU B 1 212 ? 12.211 -15.984 -27.141 1 97 212 GLU B C 1
ATOM 4365 O O . GLU B 1 212 ? 13.156 -15.344 -26.688 1 97 212 GLU B O 1
ATOM 4370 N N . ARG B 1 213 ? 11.164 -15.43 -27.688 1 95.12 213 ARG B N 1
ATOM 4371 C CA . ARG B 1 213 ? 11.047 -13.977 -27.688 1 95.12 213 ARG B CA 1
ATOM 4372 C C . ARG B 1 213 ? 11.102 -13.414 -26.281 1 95.12 213 ARG B C 1
ATOM 4374 O O . ARG B 1 213 ? 11.742 -12.383 -26.031 1 95.12 213 ARG B O 1
ATOM 4381 N N . PHE B 1 214 ? 10.406 -14.039 -25.453 1 95.81 214 PHE B N 1
ATOM 4382 C CA . PHE B 1 214 ? 10.398 -13.641 -24.047 1 95.81 214 PHE B CA 1
ATOM 4383 C C . PHE B 1 214 ? 11.812 -13.68 -23.469 1 95.81 214 PHE B C 1
ATOM 4385 O O . PHE B 1 214 ? 12.25 -12.711 -22.844 1 95.81 214 PHE B O 1
ATOM 4392 N N . ILE B 1 215 ? 12.5 -14.719 -23.656 1 96.94 215 ILE B N 1
ATOM 4393 C CA . ILE B 1 215 ? 13.844 -14.906 -23.141 1 96.94 215 ILE B CA 1
ATOM 4394 C C . ILE B 1 215 ? 14.781 -13.844 -23.719 1 96.94 215 ILE B C 1
ATOM 4396 O O . ILE B 1 215 ? 15.602 -13.273 -23 1 96.94 215 ILE B O 1
ATOM 4400 N N . ARG B 1 216 ? 14.648 -13.586 -24.969 1 96.75 216 ARG B N 1
ATOM 4401 C CA . ARG B 1 216 ? 15.469 -12.57 -25.625 1 96.75 216 ARG B CA 1
ATOM 4402 C C . ARG B 1 216 ? 15.258 -11.203 -24.984 1 96.75 216 ARG B C 1
ATOM 4404 O O . ARG B 1 216 ? 16.203 -10.445 -24.781 1 96.75 216 ARG B O 1
ATOM 4411 N N . LYS B 1 217 ? 14.023 -10.93 -24.719 1 95.88 217 LYS B N 1
ATOM 4412 C CA . LYS B 1 217 ? 13.711 -9.664 -24.062 1 95.88 217 LYS B CA 1
ATOM 4413 C C . LYS B 1 217 ? 14.367 -9.578 -22.688 1 95.88 217 LYS B C 1
ATOM 4415 O O . LYS B 1 217 ? 14.836 -8.516 -22.281 1 95.88 217 LYS B O 1
ATOM 4420 N N . ARG B 1 218 ? 14.391 -10.688 -22 1 97.12 218 ARG B N 1
ATOM 4421 C CA . ARG B 1 218 ? 15.023 -10.703 -20.688 1 97.12 218 ARG B CA 1
ATOM 4422 C C . ARG B 1 218 ? 16.531 -10.516 -20.797 1 97.12 218 ARG B C 1
ATOM 4424 O O . ARG B 1 218 ? 17.141 -9.812 -19.984 1 97.12 218 ARG B O 1
ATOM 4431 N N . TRP B 1 219 ? 17.125 -11.102 -21.797 1 97.25 219 TRP B N 1
ATOM 4432 C CA . TRP B 1 219 ? 18.547 -10.906 -22.047 1 97.25 219 TRP B CA 1
ATOM 4433 C C . TRP B 1 219 ? 18.859 -9.438 -22.328 1 97.25 219 TRP B C 1
ATOM 4435 O O . TRP B 1 219 ? 19.891 -8.922 -21.906 1 97.25 219 TRP B O 1
ATOM 4445 N N . ALA B 1 220 ? 18 -8.828 -23.047 1 96.94 220 ALA B N 1
ATOM 4446 C CA . ALA B 1 220 ? 18.172 -7.398 -23.312 1 96.94 220 ALA B CA 1
ATOM 4447 C C . ALA B 1 220 ? 18.156 -6.598 -22.016 1 96.94 220 ALA B C 1
ATOM 4449 O O . ALA B 1 220 ? 18.922 -5.641 -21.875 1 96.94 220 ALA B O 1
ATOM 4450 N N . GLN B 1 221 ? 17.281 -6.984 -21.078 1 97.12 221 GLN B N 1
ATOM 4451 C CA . GLN B 1 221 ? 17.25 -6.328 -19.781 1 97.12 221 GLN B CA 1
ATOM 4452 C C . GLN B 1 221 ? 18.562 -6.516 -19.031 1 97.12 221 GLN B C 1
ATOM 4454 O O . GLN B 1 221 ? 19.062 -5.574 -18.406 1 97.12 221 GLN B O 1
ATOM 4459 N N . ILE B 1 222 ? 19.047 -7.73 -19.047 1 98.25 222 ILE B N 1
ATOM 4460 C CA . ILE B 1 222 ? 20.312 -8.039 -18.406 1 98.25 222 ILE B CA 1
ATOM 4461 C C . ILE B 1 222 ? 21.422 -7.188 -19.016 1 98.25 222 ILE B C 1
ATOM 4463 O O . ILE B 1 222 ? 22.234 -6.586 -18.297 1 98.25 222 ILE B O 1
ATOM 4467 N N . ALA B 1 223 ? 21.453 -7.09 -20.328 1 97.88 223 ALA B N 1
ATOM 4468 C CA . ALA B 1 223 ? 22.469 -6.316 -21.047 1 97.88 223 ALA B CA 1
ATOM 4469 C C . ALA B 1 223 ? 22.406 -4.84 -20.656 1 97.88 223 ALA B C 1
ATOM 4471 O O . ALA B 1 223 ? 23.438 -4.199 -20.469 1 97.88 223 ALA B O 1
ATOM 4472 N N . LYS B 1 224 ? 21.203 -4.332 -20.562 1 97.56 224 LYS B N 1
ATOM 4473 C CA . LYS B 1 224 ? 21.016 -2.932 -20.203 1 97.56 224 LYS B CA 1
ATOM 4474 C C . LYS B 1 224 ? 21.562 -2.641 -18.797 1 97.56 224 LYS B C 1
ATOM 4476 O O . LYS B 1 224 ? 21.953 -1.512 -18.516 1 97.56 224 LYS B O 1
ATOM 4481 N N . ALA B 1 225 ? 21.594 -3.666 -17.969 1 98.44 225 ALA B N 1
ATOM 4482 C CA . ALA B 1 225 ? 22.016 -3.484 -16.578 1 98.44 225 ALA B CA 1
ATOM 4483 C C . ALA B 1 225 ? 23.5 -3.771 -16.406 1 98.44 225 ALA B C 1
ATOM 4485 O O . ALA B 1 225 ? 24.062 -3.617 -15.32 1 98.44 225 ALA B O 1
ATOM 4486 N N . MET B 1 226 ? 24.156 -4.156 -17.438 1 97.94 226 MET B N 1
ATOM 4487 C CA . MET B 1 226 ? 25.516 -4.656 -17.375 1 97.94 226 MET B CA 1
ATOM 4488 C C . MET B 1 226 ? 26.453 -3.598 -16.812 1 97.94 226 MET B C 1
ATOM 4490 O O . MET B 1 226 ? 27.375 -3.918 -16.047 1 97.94 226 MET B O 1
ATOM 4494 N N . ASP B 1 227 ? 26.234 -2.367 -17.109 1 97.12 227 ASP B N 1
ATOM 4495 C CA . ASP B 1 227 ? 27.172 -1.312 -16.719 1 97.12 227 ASP B CA 1
ATOM 4496 C C . ASP B 1 227 ? 26.672 -0.593 -15.453 1 97.12 227 ASP B C 1
ATOM 4498 O O . ASP B 1 227 ? 27.344 0.328 -14.969 1 97.12 227 ASP B O 1
ATOM 4502 N N . ALA B 1 228 ? 25.516 -0.987 -14.992 1 98.44 228 ALA B N 1
ATOM 4503 C CA . ALA B 1 228 ? 24.984 -0.337 -13.797 1 98.44 228 ALA B CA 1
ATOM 4504 C C . ALA B 1 228 ? 25.938 -0.525 -12.609 1 98.44 228 ALA B C 1
ATOM 4506 O O . ALA B 1 228 ? 26.406 -1.633 -12.359 1 98.44 228 ALA B O 1
ATOM 4507 N N . LYS B 1 229 ? 26.156 0.527 -11.898 1 98.25 229 LYS B N 1
ATOM 4508 C CA . LYS B 1 229 ? 27.078 0.495 -10.766 1 98.25 229 LYS B CA 1
ATOM 4509 C C . LYS B 1 229 ? 26.312 0.426 -9.445 1 98.25 229 LYS B C 1
ATOM 4511 O O . LYS B 1 229 ? 26.812 -0.113 -8.453 1 98.25 229 LYS B O 1
ATOM 4516 N N . LYS B 1 230 ? 25.172 0.973 -9.375 1 98.5 230 LYS B N 1
ATOM 4517 C CA . LYS B 1 230 ? 24.375 1.047 -8.148 1 98.5 230 LYS B CA 1
ATOM 4518 C C . LYS B 1 230 ? 23.016 0.379 -8.336 1 98.5 230 LYS B C 1
ATOM 4520 O O . LYS B 1 230 ? 22.219 0.788 -9.195 1 98.5 230 LYS B O 1
ATOM 4525 N N . PHE B 1 231 ? 22.734 -0.605 -7.531 1 98.81 231 PHE B N 1
ATOM 4526 C CA . PHE B 1 231 ? 21.531 -1.399 -7.66 1 98.81 231 PHE B CA 1
ATOM 4527 C C . PHE B 1 231 ? 20.609 -1.183 -6.461 1 98.81 231 PHE B C 1
ATOM 4529 O O . PHE B 1 231 ? 21.078 -1.103 -5.324 1 98.81 231 PHE B O 1
ATOM 4536 N N . GLY B 1 232 ? 19.328 -0.957 -6.684 1 98.81 232 GLY B N 1
ATOM 4537 C CA . GLY B 1 232 ? 18.297 -1.137 -5.664 1 98.81 232 GLY B CA 1
ATOM 4538 C C . GLY B 1 232 ? 17.719 -2.533 -5.648 1 98.81 232 GLY B C 1
ATOM 4539 O O . GLY B 1 232 ? 17.172 -2.992 -6.656 1 98.81 232 GLY B O 1
ATOM 4540 N N . VAL B 1 233 ? 17.828 -3.242 -4.555 1 98.94 233 VAL B N 1
ATOM 4541 C CA . VAL B 1 233 ? 17.297 -4.59 -4.41 1 98.94 233 VAL B CA 1
ATOM 4542 C C . VAL B 1 233 ? 16 -4.547 -3.613 1 98.94 233 VAL B C 1
ATOM 4544 O O . VAL B 1 233 ? 16.016 -4.262 -2.412 1 98.94 233 VAL B O 1
ATOM 4547 N N . ILE B 1 234 ? 14.914 -4.957 -4.227 1 98.88 234 ILE B N 1
ATOM 4548 C CA . ILE B 1 234 ? 13.586 -4.715 -3.676 1 98.88 234 ILE B CA 1
ATOM 4549 C C . ILE B 1 234 ? 13.047 -6 -3.051 1 98.88 234 ILE B C 1
ATOM 4551 O O . ILE B 1 234 ? 13.039 -7.055 -3.691 1 98.88 234 ILE B O 1
ATOM 4555 N N . VAL B 1 235 ? 12.641 -5.906 -1.855 1 98.5 235 VAL B N 1
ATOM 4556 C CA . VAL B 1 235 ? 11.906 -6.992 -1.206 1 98.5 235 VAL B CA 1
ATOM 4557 C C . VAL B 1 235 ? 10.492 -6.535 -0.878 1 98.5 235 VAL B C 1
ATOM 4559 O O . VAL B 1 235 ? 10.258 -5.355 -0.599 1 98.5 235 VAL B O 1
ATOM 4562 N N . SER B 1 236 ? 9.531 -7.406 -1.025 1 97.81 236 SER B N 1
ATOM 4563 C CA . SER B 1 236 ? 8.148 -7.125 -0.668 1 97.81 236 SER B CA 1
ATOM 4564 C C . SER B 1 236 ? 7.793 -7.723 0.689 1 97.81 236 SER B C 1
ATOM 4566 O O . SER B 1 236 ? 8.203 -8.844 1.008 1 97.81 236 SER B O 1
ATOM 4568 N N . ILE B 1 237 ? 6.977 -7 1.467 1 97.25 237 ILE B N 1
ATOM 4569 C CA . ILE B 1 237 ? 6.613 -7.477 2.797 1 97.25 237 ILE B CA 1
ATOM 4570 C C . ILE B 1 237 ? 5.355 -8.336 2.711 1 97.25 237 ILE B C 1
ATOM 4572 O O . ILE B 1 237 ? 4.859 -8.828 3.729 1 97.25 237 ILE B O 1
ATOM 4576 N N . LYS B 1 238 ? 4.809 -8.516 1.536 1 96.62 238 LYS B N 1
ATOM 4577 C CA . LYS B 1 238 ? 3.729 -9.484 1.381 1 96.62 238 LYS B CA 1
ATOM 4578 C C . LYS B 1 238 ? 4.188 -10.883 1.776 1 96.62 238 LYS B C 1
ATOM 4580 O O . LYS B 1 238 ? 5.227 -11.359 1.31 1 96.62 238 LYS B O 1
ATOM 4585 N N . LYS B 1 239 ? 3.438 -11.547 2.553 1 95.12 239 LYS B N 1
ATOM 4586 C CA . LYS B 1 239 ? 3.883 -12.766 3.225 1 95.12 239 LYS B CA 1
ATOM 4587 C C . LYS B 1 239 ? 4.324 -13.82 2.215 1 95.12 239 LYS B C 1
ATOM 4589 O O . LYS B 1 239 ? 5.375 -14.445 2.381 1 95.12 239 LYS B O 1
ATOM 4594 N N . GLY B 1 240 ? 3.543 -14.008 1.19 1 95.44 240 GLY B N 1
ATOM 4595 C CA . GLY B 1 240 ? 3.875 -15.039 0.215 1 95.44 240 GLY B CA 1
ATOM 4596 C C . GLY B 1 240 ? 4.961 -14.609 -0.753 1 95.44 240 GLY B C 1
ATOM 4597 O O . GLY B 1 240 ? 5.398 -15.398 -1.595 1 95.44 240 GLY B O 1
ATOM 4598 N N . GLN B 1 241 ? 5.469 -13.398 -0.635 1 96.5 241 GLN B N 1
ATOM 4599 C CA . GLN B 1 241 ? 6.461 -12.844 -1.552 1 96.5 241 GLN B CA 1
ATOM 4600 C C . GLN B 1 241 ? 7.734 -12.453 -0.811 1 96.5 241 GLN B C 1
ATOM 4602 O O . GLN B 1 241 ? 8.734 -12.094 -1.434 1 96.5 241 GLN B O 1
ATOM 4607 N N . LEU B 1 242 ? 7.703 -12.484 0.533 1 97.19 242 LEU B N 1
ATOM 4608 C CA . LEU B 1 242 ? 8.812 -11.992 1.346 1 97.19 242 LEU B CA 1
ATOM 4609 C C . LEU B 1 242 ? 9.992 -12.961 1.297 1 97.19 242 LEU B C 1
ATOM 4611 O O . LEU B 1 242 ? 9.938 -14.047 1.88 1 97.19 242 LEU B O 1
ATOM 4615 N N . ARG B 1 243 ? 10.992 -12.562 0.538 1 97.38 243 ARG B N 1
ATOM 4616 C CA . ARG B 1 243 ? 12.203 -13.359 0.377 1 97.38 243 ARG B CA 1
ATOM 4617 C C . ARG B 1 243 ? 13.422 -12.617 0.903 1 97.38 243 ARG B C 1
ATOM 4619 O O . ARG B 1 243 ? 14.406 -12.43 0.178 1 97.38 243 ARG B O 1
ATOM 4626 N N . LEU B 1 244 ? 13.43 -12.328 2.209 1 98.12 244 LEU B N 1
ATOM 4627 C CA . LEU B 1 244 ? 14.422 -11.445 2.799 1 98.12 244 LEU B CA 1
ATOM 4628 C C . LEU B 1 244 ? 15.82 -12.062 2.719 1 98.12 244 LEU B C 1
ATOM 4630 O O . LEU B 1 244 ? 16.781 -11.375 2.385 1 98.12 244 LEU B O 1
ATOM 4634 N N . ALA B 1 245 ? 15.961 -13.328 3.033 1 98.19 245 ALA B N 1
ATOM 4635 C CA . ALA B 1 245 ? 17.25 -14 2.971 1 98.19 245 ALA B CA 1
ATOM 4636 C C . ALA B 1 245 ? 17.844 -13.93 1.563 1 98.19 245 ALA B C 1
ATOM 4638 O O . ALA B 1 245 ? 19.031 -13.656 1.391 1 98.19 245 ALA B O 1
ATOM 4639 N N . GLU B 1 246 ? 16.969 -14.211 0.59 1 98.5 246 GLU B N 1
ATOM 4640 C CA . GLU B 1 246 ? 17.422 -14.148 -0.8 1 98.5 246 GLU B CA 1
ATOM 4641 C C . GLU B 1 246 ? 17.828 -12.734 -1.188 1 98.5 246 GLU B C 1
ATOM 4643 O O . GLU B 1 246 ? 18.797 -12.539 -1.924 1 98.5 246 GLU B O 1
ATOM 4648 N N . ALA B 1 247 ? 17.094 -11.734 -0.736 1 98.75 247 ALA B N 1
ATOM 4649 C CA . ALA B 1 247 ? 17.422 -10.336 -1.016 1 98.75 247 ALA B CA 1
ATOM 4650 C C . ALA B 1 247 ? 18.781 -9.977 -0.45 1 98.75 247 ALA B C 1
ATOM 4652 O O . ALA B 1 247 ? 19.594 -9.344 -1.132 1 98.75 247 ALA B O 1
ATOM 4653 N N . LYS B 1 248 ? 19.016 -10.383 0.764 1 98.44 248 LYS B N 1
ATOM 4654 C CA . LYS B 1 248 ? 20.312 -10.125 1.395 1 98.44 248 LYS B CA 1
ATOM 4655 C C . LYS B 1 248 ? 21.438 -10.82 0.635 1 98.44 248 LYS B C 1
ATOM 4657 O O . LYS B 1 248 ? 22.531 -10.25 0.469 1 98.44 248 LYS B O 1
ATOM 4662 N N . ARG B 1 249 ? 21.172 -12 0.211 1 98.69 249 ARG B N 1
ATOM 4663 C CA . ARG B 1 249 ? 22.156 -12.734 -0.581 1 98.69 249 ARG B CA 1
ATOM 4664 C C . ARG B 1 249 ? 22.5 -11.969 -1.855 1 98.69 249 ARG B C 1
ATOM 4666 O O . ARG B 1 249 ? 23.672 -11.867 -2.219 1 98.69 249 ARG B O 1
ATOM 4673 N N . ILE B 1 250 ? 21.531 -11.461 -2.52 1 98.81 250 ILE B N 1
ATOM 4674 C CA . ILE B 1 250 ? 21.734 -10.742 -3.773 1 98.81 250 ILE B CA 1
ATOM 4675 C C . ILE B 1 250 ? 22.531 -9.461 -3.514 1 98.81 250 ILE B C 1
ATOM 4677 O O . ILE B 1 250 ? 23.422 -9.117 -4.285 1 98.81 250 ILE B O 1
ATOM 4681 N N . VAL B 1 251 ? 22.172 -8.734 -2.434 1 98.69 251 VAL B N 1
ATOM 4682 C CA . VAL B 1 251 ? 22.922 -7.535 -2.068 1 98.69 251 VAL B CA 1
ATOM 4683 C C . VAL B 1 251 ? 24.391 -7.891 -1.88 1 98.69 251 VAL B C 1
ATOM 4685 O O . VAL B 1 251 ? 25.281 -7.234 -2.439 1 98.69 251 VAL B O 1
ATOM 4688 N N . LYS B 1 252 ? 24.672 -8.922 -1.134 1 98.25 252 LYS B N 1
ATOM 4689 C CA . LYS B 1 252 ? 26.031 -9.359 -0.878 1 98.25 252 LYS B CA 1
ATOM 4690 C C . LYS B 1 252 ? 26.734 -9.75 -2.176 1 98.25 252 LYS B C 1
ATOM 4692 O O . LYS B 1 252 ? 27.906 -9.414 -2.375 1 98.25 252 LYS B O 1
ATOM 4697 N N . LEU B 1 253 ? 26.016 -10.477 -2.969 1 98.62 253 LEU B N 1
ATOM 4698 C CA . LEU B 1 253 ? 26.562 -10.938 -4.238 1 98.62 253 LEU B CA 1
ATOM 4699 C C . LEU B 1 253 ? 26.969 -9.758 -5.113 1 98.62 253 LEU B C 1
ATOM 4701 O O . LEU B 1 253 ? 28.062 -9.766 -5.695 1 98.62 253 LEU B O 1
ATOM 4705 N N . LEU B 1 254 ? 26.125 -8.773 -5.25 1 98.75 254 LEU B N 1
ATOM 4706 C CA . LEU B 1 254 ? 26.406 -7.582 -6.043 1 98.75 254 LEU B CA 1
ATOM 4707 C C . LEU B 1 254 ? 27.625 -6.844 -5.484 1 98.75 254 LEU B C 1
ATOM 4709 O O . LEU B 1 254 ? 28.531 -6.477 -6.238 1 98.75 254 LEU B O 1
ATOM 4713 N N . LYS B 1 255 ? 27.656 -6.664 -4.195 1 98.12 255 LYS B N 1
ATOM 4714 C CA . LYS B 1 255 ? 28.766 -5.961 -3.555 1 98.12 255 LYS B CA 1
ATOM 4715 C C . LYS B 1 255 ? 30.078 -6.707 -3.762 1 98.12 255 LYS B C 1
ATOM 4717 O O . LYS B 1 255 ? 31.109 -6.094 -4.055 1 98.12 255 LYS B O 1
ATOM 4722 N N . LYS B 1 256 ? 30.062 -7.977 -3.627 1 98.19 256 LYS B N 1
ATOM 4723 C CA . LYS B 1 256 ? 31.25 -8.812 -3.82 1 98.19 256 LYS B CA 1
ATOM 4724 C C . LYS B 1 256 ? 31.812 -8.648 -5.23 1 98.19 256 LYS B C 1
ATOM 4726 O O . LYS B 1 256 ? 33 -8.828 -5.449 1 98.19 256 LYS B O 1
ATOM 4731 N N . HIS B 1 257 ? 30.984 -8.305 -6.133 1 98.19 257 HIS B N 1
ATOM 4732 C CA . HIS B 1 257 ? 31.406 -8.172 -7.52 1 98.19 257 HIS B CA 1
ATOM 4733 C C . HIS B 1 257 ? 31.578 -6.707 -7.91 1 98.19 257 HIS B C 1
ATOM 4735 O O . HIS B 1 257 ? 31.391 -6.344 -9.07 1 98.19 257 HIS B O 1
ATOM 4741 N N . GLY B 1 258 ? 31.688 -5.852 -7.004 1 97.31 258 GLY B N 1
ATOM 4742 C CA . GLY B 1 258 ? 32.125 -4.484 -7.238 1 97.31 258 GLY B CA 1
ATOM 4743 C C . GLY B 1 258 ? 30.984 -3.523 -7.496 1 97.31 258 GLY B C 1
ATOM 4744 O O . GLY B 1 258 ? 31.203 -2.41 -7.98 1 97.31 258 GLY B O 1
ATOM 4745 N N . ARG B 1 259 ? 29.75 -3.973 -7.266 1 98.19 259 ARG B N 1
ATOM 4746 C CA . ARG B 1 259 ? 28.594 -3.088 -7.414 1 98.19 259 ARG B CA 1
ATOM 4747 C C . ARG B 1 259 ? 28.125 -2.57 -6.062 1 98.19 259 ARG B C 1
ATOM 4749 O O . ARG B 1 259 ? 28.344 -3.213 -5.035 1 98.19 259 ARG B O 1
ATOM 4756 N N . GLU B 1 260 ? 27.578 -1.402 -6.062 1 97.88 260 GLU B N 1
ATOM 4757 C CA . GLU B 1 260 ? 26.828 -0.941 -4.898 1 97.88 260 GLU B CA 1
ATOM 4758 C C . GLU B 1 260 ? 25.406 -1.484 -4.906 1 97.88 260 GLU B C 1
ATOM 4760 O O . GLU B 1 260 ? 24.812 -1.656 -5.969 1 97.88 260 GLU B O 1
ATOM 4765 N N . ALA B 1 261 ? 24.938 -1.744 -3.742 1 98.44 261 ALA B N 1
ATOM 4766 C CA . ALA B 1 261 ? 23.594 -2.283 -3.66 1 98.44 261 ALA B CA 1
ATOM 4767 C C . ALA B 1 261 ? 22.938 -1.943 -2.32 1 98.44 261 ALA B C 1
ATOM 4769 O O . ALA B 1 261 ? 23.609 -1.942 -1.285 1 98.44 261 ALA B O 1
ATOM 4770 N N . ARG B 1 262 ? 21.656 -1.612 -2.363 1 98.06 262 ARG B N 1
ATOM 4771 C CA . ARG B 1 262 ? 20.859 -1.313 -1.173 1 98.06 262 ARG B CA 1
ATOM 4772 C C . ARG B 1 262 ? 19.547 -2.076 -1.187 1 98.06 262 ARG B C 1
ATOM 4774 O O . ARG B 1 262 ? 18.906 -2.195 -2.23 1 98.06 262 ARG B O 1
ATOM 4781 N N . LEU B 1 263 ? 19.25 -2.578 -0.011 1 98.69 263 LEU B N 1
ATOM 4782 C CA . LEU B 1 263 ? 17.953 -3.232 0.119 1 98.69 263 LEU B CA 1
ATOM 4783 C C . LEU B 1 263 ? 16.828 -2.201 0.256 1 98.69 263 LEU B C 1
ATOM 4785 O O . LEU B 1 263 ? 16.969 -1.22 0.987 1 98.69 263 LEU B O 1
ATOM 4789 N N . ILE B 1 264 ? 15.75 -2.346 -0.488 1 98.88 264 ILE B N 1
ATOM 4790 C CA . ILE B 1 264 ? 14.578 -1.479 -0.453 1 98.88 264 ILE B CA 1
ATOM 4791 C C . ILE B 1 264 ? 13.344 -2.293 -0.068 1 98.88 264 ILE B C 1
ATOM 4793 O O . ILE B 1 264 ? 13.047 -3.311 -0.697 1 98.88 264 ILE B O 1
ATOM 4797 N N . VAL B 1 265 ? 12.633 -1.888 0.952 1 98.81 265 VAL B N 1
ATOM 4798 C CA . VAL B 1 265 ? 11.445 -2.582 1.454 1 98.81 265 VAL B CA 1
ATOM 4799 C C . VAL B 1 265 ? 10.188 -1.935 0.886 1 98.81 265 VAL B C 1
ATOM 4801 O O . VAL B 1 265 ? 10 -0.72 0.993 1 98.81 265 VAL B O 1
ATOM 4804 N N . MET B 1 266 ? 9.375 -2.729 0.247 1 98.19 266 MET B N 1
ATOM 4805 C CA . MET B 1 266 ? 8.109 -2.258 -0.303 1 98.19 266 MET B CA 1
ATOM 4806 C C . MET B 1 266 ? 6.977 -3.227 0.027 1 98.19 266 MET B C 1
ATOM 4808 O O . MET B 1 266 ? 7.223 -4.387 0.359 1 98.19 266 MET B O 1
ATOM 4812 N N . ASN B 1 267 ? 5.727 -2.758 0.031 1 96.12 267 ASN B N 1
ATOM 4813 C CA . ASN B 1 267 ? 4.535 -3.6 0.074 1 96.12 267 ASN B CA 1
ATOM 4814 C C . ASN B 1 267 ? 4.012 -3.902 -1.326 1 96.12 267 ASN B C 1
ATOM 4816 O O . ASN B 1 267 ? 3.885 -5.066 -1.71 1 96.12 267 ASN B O 1
ATOM 4820 N N . ASP B 1 268 ? 3.73 -2.838 -2.066 1 94.25 268 ASP B N 1
ATOM 4821 C CA . ASP B 1 268 ? 3.355 -2.932 -3.473 1 94.25 268 ASP B CA 1
ATOM 4822 C C . ASP B 1 268 ? 4.492 -2.463 -4.379 1 94.25 268 ASP B C 1
ATOM 4824 O O . ASP B 1 268 ? 4.734 -1.261 -4.504 1 94.25 268 ASP B O 1
ATOM 4828 N N . VAL B 1 269 ? 5.105 -3.402 -5.039 1 96.31 269 VAL B N 1
ATOM 4829 C CA . VAL B 1 269 ? 6.266 -3.068 -5.859 1 96.31 269 VAL B CA 1
ATOM 4830 C C . VAL B 1 269 ? 5.812 -2.346 -7.125 1 96.31 269 VAL B C 1
ATOM 4832 O O . VAL B 1 269 ? 5.07 -2.906 -7.934 1 96.31 269 VAL B O 1
ATOM 4835 N N . ASN B 1 270 ? 6.242 -1.156 -7.238 1 94.44 270 ASN B N 1
ATOM 4836 C CA . ASN B 1 270 ? 5.938 -0.292 -8.375 1 94.44 270 ASN B CA 1
ATOM 4837 C C . ASN B 1 270 ? 7.07 0.697 -8.648 1 94.44 270 ASN B C 1
ATOM 4839 O O . ASN B 1 270 ? 7.512 1.403 -7.738 1 94.44 270 ASN B O 1
ATOM 4843 N N . TYR B 1 271 ? 7.488 0.811 -9.906 1 96.06 271 TYR B N 1
ATOM 4844 C CA . TYR B 1 271 ? 8.641 1.634 -10.25 1 96.06 271 TYR B CA 1
ATOM 4845 C C . TYR B 1 271 ? 8.391 3.096 -9.891 1 96.06 271 TYR B C 1
ATOM 4847 O O . TYR B 1 271 ? 9.305 3.795 -9.445 1 96.06 271 TYR B O 1
ATOM 4855 N N . HIS B 1 272 ? 7.234 3.57 -10.109 1 94.94 272 HIS B N 1
ATOM 4856 C CA . HIS B 1 272 ? 6.93 4.984 -9.906 1 94.94 272 HIS B CA 1
ATOM 4857 C C . HIS B 1 272 ? 7.246 5.418 -8.484 1 94.94 272 HIS B C 1
ATOM 4859 O O . HIS B 1 272 ? 7.625 6.57 -8.25 1 94.94 272 HIS B O 1
ATOM 4865 N N . LYS B 1 273 ? 7.145 4.555 -7.547 1 96.94 273 LYS B N 1
ATOM 4866 C CA . LYS B 1 273 ? 7.398 4.867 -6.141 1 96.94 273 LYS B CA 1
ATOM 4867 C C . LYS B 1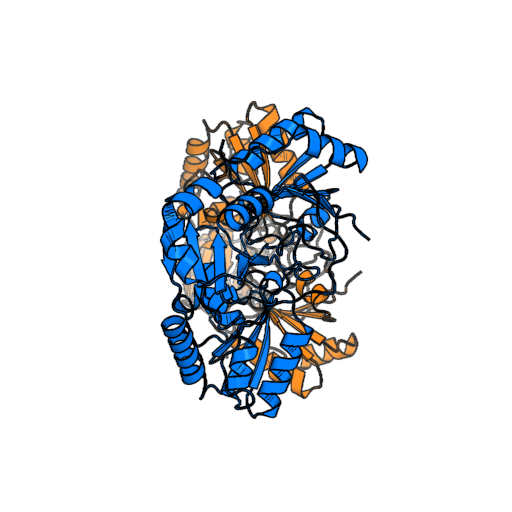 273 ? 8.891 5.023 -5.871 1 96.94 273 LYS B C 1
ATOM 4869 O O . LYS B 1 273 ? 9.289 5.547 -4.828 1 96.94 273 LYS B O 1
ATOM 4874 N N . LEU B 1 274 ? 9.688 4.543 -6.785 1 97.25 274 LEU B N 1
ATOM 4875 C CA . LEU B 1 274 ? 11.125 4.457 -6.547 1 97.25 274 LEU B CA 1
ATOM 4876 C C . LEU B 1 274 ? 11.844 5.668 -7.137 1 97.25 274 LEU B C 1
ATOM 4878 O O . LEU B 1 274 ? 13.055 5.816 -6.969 1 97.25 274 LEU B O 1
ATOM 4882 N N . GLU B 1 275 ? 11.055 6.48 -7.832 1 95.12 275 GLU B N 1
ATOM 4883 C CA . GLU B 1 275 ? 11.656 7.688 -8.398 1 95.12 275 GLU B CA 1
ATOM 4884 C C . GLU B 1 275 ? 12.297 8.547 -7.32 1 95.12 275 GLU B C 1
ATOM 4886 O O . GLU B 1 275 ? 11.758 8.688 -6.223 1 95.12 275 GLU B O 1
ATOM 4891 N N . GLY B 1 276 ? 13.5 9.086 -7.566 1 94.81 276 GLY B N 1
ATOM 4892 C CA . GLY B 1 276 ? 14.242 9.883 -6.602 1 94.81 276 GLY B CA 1
ATOM 4893 C C . GLY B 1 276 ? 15.469 9.164 -6.051 1 94.81 276 GLY B C 1
ATOM 4894 O O . GLY B 1 276 ? 16.406 9.805 -5.59 1 94.81 276 GLY B O 1
ATOM 4895 N N . PHE B 1 277 ? 15.391 7.816 -5.957 1 97.62 277 PHE B N 1
ATOM 4896 C CA . PHE B 1 277 ? 16.562 7.066 -5.531 1 97.62 277 PHE B CA 1
ATOM 4897 C C . PHE B 1 277 ? 17.641 7.078 -6.613 1 97.62 277 PHE B C 1
ATOM 4899 O O . PHE B 1 277 ? 17.328 7.082 -7.805 1 97.62 277 PHE B O 1
ATOM 4906 N N . PRO B 1 278 ? 18.844 7.066 -6.277 1 97.31 278 PRO B N 1
ATOM 4907 C CA . PRO B 1 278 ? 19.922 7.207 -7.254 1 97.31 278 PRO B CA 1
ATOM 4908 C C . PRO B 1 278 ? 20.359 5.871 -7.84 1 97.31 278 PRO B C 1
ATOM 4910 O O . PRO B 1 278 ? 21.547 5.684 -8.141 1 97.31 278 PRO B O 1
ATOM 4913 N N . PHE B 1 279 ? 19.531 4.898 -7.961 1 98.38 279 PHE B N 1
ATOM 4914 C CA . PHE B 1 279 ? 19.906 3.586 -8.469 1 98.38 279 PHE B CA 1
ATOM 4915 C C . PHE B 1 279 ? 19.812 3.543 -9.992 1 98.38 279 PHE B C 1
ATOM 4917 O O . PHE B 1 279 ? 18.938 4.176 -10.578 1 98.38 279 PHE B O 1
ATOM 4924 N N . GLU B 1 280 ? 20.656 2.812 -10.578 1 98.44 280 GLU B N 1
ATOM 4925 C CA . GLU B 1 280 ? 20.734 2.713 -12.031 1 98.44 280 GLU B CA 1
ATOM 4926 C C . GLU B 1 280 ? 19.984 1.479 -12.539 1 98.44 280 GLU B C 1
ATOM 4928 O O . GLU B 1 280 ? 19.641 1.397 -13.719 1 98.44 280 GLU B O 1
ATOM 4933 N N . ALA B 1 281 ? 19.797 0.519 -11.75 1 98.62 281 ALA B N 1
ATOM 4934 C CA . ALA B 1 281 ? 19.078 -0.716 -12.031 1 98.62 281 ALA B CA 1
ATOM 4935 C C . ALA B 1 281 ? 18.438 -1.281 -10.766 1 98.62 281 ALA B C 1
ATOM 4937 O O . ALA B 1 281 ? 18.812 -0.898 -9.648 1 98.62 281 ALA B O 1
ATOM 4938 N N . TYR B 1 282 ? 17.5 -2.113 -10.938 1 98.81 282 TYR B N 1
ATOM 4939 C CA . TYR B 1 282 ? 16.781 -2.695 -9.805 1 98.81 282 TYR B CA 1
ATOM 4940 C C . TYR B 1 282 ? 16.719 -4.215 -9.93 1 98.81 282 TYR B C 1
ATOM 4942 O O . TYR B 1 282 ? 16.828 -4.762 -11.031 1 98.81 282 TYR B O 1
ATOM 4950 N N . VAL B 1 283 ? 16.656 -4.859 -8.836 1 98.88 283 VAL B N 1
ATOM 4951 C CA . VAL B 1 283 ? 16.391 -6.289 -8.734 1 98.88 283 VAL B CA 1
ATOM 4952 C C . VAL B 1 283 ? 15.141 -6.523 -7.887 1 98.88 283 VAL B C 1
ATOM 4954 O O . VAL B 1 283 ? 15.055 -6.047 -6.75 1 98.88 283 VAL B O 1
ATOM 4957 N N . VAL B 1 284 ? 14.227 -7.18 -8.438 1 98.69 284 VAL B N 1
ATOM 4958 C CA . VAL B 1 284 ? 13.023 -7.484 -7.672 1 98.69 284 VAL B CA 1
ATOM 4959 C C . VAL B 1 284 ? 13.133 -8.883 -7.074 1 98.69 284 VAL B C 1
ATOM 4961 O O . VAL B 1 284 ? 13.164 -9.883 -7.805 1 98.69 284 VAL B O 1
ATOM 4964 N N . VAL B 1 285 ? 13.289 -8.938 -5.762 1 98.69 285 VAL B N 1
ATOM 4965 C CA . VAL B 1 285 ? 13.305 -10.188 -5.016 1 98.69 285 VAL B CA 1
ATOM 4966 C C . VAL B 1 285 ? 11.984 -10.367 -4.273 1 98.69 285 VAL B C 1
ATOM 4968 O O . VAL B 1 285 ? 11.938 -10.32 -3.043 1 98.69 285 VAL B O 1
ATOM 4971 N N . ALA B 1 286 ? 10.953 -10.555 -4.914 1 97.62 286 ALA B N 1
ATOM 4972 C CA . ALA B 1 286 ? 9.555 -10.719 -4.523 1 97.62 286 ALA B CA 1
ATOM 4973 C C . ALA B 1 286 ? 8.789 -11.555 -5.547 1 97.62 286 ALA B C 1
ATOM 4975 O O . ALA B 1 286 ? 9.234 -12.641 -5.926 1 97.62 286 ALA B O 1
ATOM 4976 N N . CYS B 1 287 ? 7.613 -11.078 -5.988 1 96.25 287 CYS B N 1
ATOM 4977 C CA . CYS B 1 287 ? 6.934 -11.773 -7.078 1 96.25 287 CYS B CA 1
ATOM 4978 C C . CYS B 1 287 ? 7.742 -11.688 -8.367 1 96.25 287 CYS B C 1
ATOM 4980 O O . CYS B 1 287 ? 7.992 -10.594 -8.875 1 96.25 287 CYS B O 1
ATOM 4982 N N . PRO B 1 288 ? 8.102 -12.758 -8.93 1 95.62 288 PRO B N 1
ATOM 4983 C CA . PRO B 1 288 ? 8.914 -12.719 -10.141 1 95.62 288 PRO B CA 1
ATOM 4984 C C . PRO B 1 288 ? 8.172 -12.117 -11.336 1 95.62 288 PRO B C 1
ATOM 4986 O O . PRO B 1 288 ? 8.805 -11.695 -12.305 1 95.62 288 PRO B O 1
ATOM 4989 N N . ARG B 1 289 ? 6.875 -12.094 -11.219 1 93.75 289 ARG B N 1
ATOM 4990 C CA . ARG B 1 289 ? 6.07 -11.602 -12.336 1 93.75 289 ARG B CA 1
ATOM 4991 C C . ARG B 1 289 ? 6.188 -10.086 -12.461 1 93.75 289 ARG B C 1
ATOM 4993 O O . ARG B 1 289 ? 5.93 -9.523 -13.531 1 93.75 289 ARG B O 1
ATOM 5000 N N . VAL B 1 290 ? 6.633 -9.414 -11.391 1 94.69 290 VAL B N 1
ATOM 5001 C CA . VAL B 1 290 ? 6.754 -7.961 -11.398 1 94.69 290 VAL B CA 1
ATOM 5002 C C . VAL B 1 290 ? 7.797 -7.535 -12.43 1 94.69 290 VAL B C 1
ATOM 5004 O O . VAL B 1 290 ? 7.48 -6.805 -13.375 1 94.69 290 VAL B O 1
ATOM 5007 N N . PRO B 1 291 ? 8.992 -8 -12.367 1 94.56 291 PRO B N 1
ATOM 5008 C CA . PRO B 1 291 ? 9.984 -7.605 -13.367 1 94.56 291 PRO B CA 1
ATOM 5009 C C . PRO B 1 291 ? 9.758 -8.281 -14.719 1 94.56 291 PRO B C 1
ATOM 5011 O O . PRO B 1 291 ? 10.188 -7.758 -15.758 1 94.56 291 PRO B O 1
ATOM 5014 N N . LEU B 1 292 ? 9.055 -9.414 -14.75 1 93.38 292 LEU B N 1
ATOM 5015 C CA . LEU B 1 292 ? 8.938 -10.195 -15.977 1 93.38 292 LEU B CA 1
ATOM 5016 C C . LEU B 1 292 ? 7.781 -9.68 -16.828 1 93.38 292 LEU B C 1
ATOM 5018 O O . LEU B 1 292 ? 7.914 -9.562 -18.047 1 93.38 292 LEU B O 1
ATOM 5022 N N . ASP B 1 293 ? 6.637 -9.383 -16.203 1 86.25 293 ASP B N 1
ATOM 5023 C CA . ASP B 1 293 ? 5.434 -9.039 -16.969 1 86.25 293 ASP B CA 1
ATOM 5024 C C . ASP B 1 293 ? 5.234 -7.527 -17.031 1 86.25 293 ASP B C 1
ATOM 5026 O O . ASP B 1 293 ? 4.625 -7.02 -17.969 1 86.25 293 ASP B O 1
ATOM 5030 N N . ASP B 1 294 ? 5.758 -6.805 -16.078 1 83.12 294 ASP B N 1
ATOM 5031 C CA . ASP B 1 294 ? 5.484 -5.375 -15.992 1 83.12 294 ASP B CA 1
ATOM 5032 C C . ASP B 1 294 ? 6.73 -4.555 -16.328 1 83.12 294 ASP B C 1
ATOM 5034 O O . ASP B 1 294 ? 6.895 -3.436 -15.836 1 83.12 294 ASP B O 1
ATOM 5038 N N . TYR B 1 295 ? 7.684 -5.129 -17.031 1 84.06 295 TYR B N 1
ATOM 5039 C CA . TYR B 1 295 ? 8.953 -4.445 -17.266 1 84.06 295 TYR B CA 1
ATOM 5040 C C . TYR B 1 295 ? 8.758 -3.156 -18.047 1 84.06 295 TYR B C 1
ATOM 5042 O O . TYR B 1 295 ? 9.539 -2.213 -17.906 1 84.06 295 TYR B O 1
ATOM 5050 N N . GLY B 1 296 ? 7.703 -3.094 -18.859 1 84.88 296 GLY B N 1
ATOM 5051 C CA . GLY B 1 296 ? 7.414 -1.894 -19.625 1 84.88 296 GLY B CA 1
ATOM 5052 C C . GLY B 1 296 ? 7.125 -0.685 -18.75 1 84.88 296 GLY B C 1
ATOM 5053 O O . GLY B 1 296 ? 7.258 0.456 -19.203 1 84.88 296 GLY B O 1
ATOM 5054 N N . ALA B 1 297 ? 6.805 -0.978 -17.516 1 90.38 297 ALA B N 1
ATOM 5055 C CA . ALA B 1 297 ? 6.484 0.105 -16.594 1 90.38 297 ALA B CA 1
ATOM 5056 C C . ALA B 1 297 ? 7.75 0.663 -15.945 1 90.38 297 ALA B C 1
ATOM 5058 O O . ALA B 1 297 ? 7.699 1.679 -15.242 1 90.38 297 ALA B O 1
ATOM 5059 N N . TRP B 1 298 ? 8.875 0.017 -16.203 1 95.12 298 TRP B N 1
ATOM 5060 C CA . TRP B 1 298 ? 10.133 0.416 -15.578 1 95.12 298 TRP B CA 1
ATOM 5061 C C . TRP B 1 298 ? 10.961 1.276 -16.516 1 95.12 298 TRP B C 1
ATOM 5063 O O . TRP B 1 298 ? 11.141 0.932 -17.688 1 95.12 298 TRP B O 1
ATOM 5073 N N . ARG B 1 299 ? 11.414 2.375 -16.047 1 95.44 299 ARG B N 1
ATOM 5074 C CA . ARG B 1 299 ? 12.242 3.275 -16.828 1 95.44 299 ARG B CA 1
ATOM 5075 C C . ARG B 1 299 ? 13.719 2.896 -16.719 1 95.44 299 ARG B C 1
ATOM 5077 O O . ARG B 1 299 ? 14.547 3.395 -17.484 1 95.44 299 ARG B O 1
ATOM 5084 N N . LYS B 1 300 ? 14.094 2.098 -15.797 1 97.12 300 LYS B N 1
ATOM 5085 C CA . LYS B 1 300 ? 15.422 1.537 -15.578 1 97.12 300 LYS B CA 1
ATOM 5086 C C . LYS B 1 300 ? 15.398 0.015 -15.68 1 97.12 300 LYS B C 1
ATOM 5088 O O . LYS B 1 300 ? 14.344 -0.608 -15.523 1 97.12 300 LYS B O 1
ATOM 5093 N N . PRO B 1 301 ? 16.547 -0.58 -15.969 1 97.81 301 PRO B N 1
ATOM 5094 C CA . PRO B 1 301 ? 16.562 -2.043 -16.031 1 97.81 301 PRO B CA 1
ATOM 5095 C C . PRO B 1 301 ? 16.109 -2.695 -14.727 1 97.81 301 PRO B C 1
ATOM 5097 O O . PRO B 1 301 ? 16.438 -2.205 -13.648 1 97.81 301 PRO B O 1
ATOM 5100 N N . VAL B 1 302 ? 15.375 -3.756 -14.82 1 98.56 302 VAL B N 1
ATOM 5101 C CA . VAL B 1 302 ? 14.875 -4.492 -13.664 1 98.56 302 VAL B CA 1
ATOM 5102 C C . VAL B 1 302 ? 15.109 -5.988 -13.859 1 98.56 302 VAL B C 1
ATOM 5104 O O . VAL B 1 302 ? 14.766 -6.539 -14.906 1 98.56 302 VAL B O 1
ATOM 5107 N N . LEU B 1 303 ? 15.695 -6.594 -12.883 1 98.69 303 LEU B N 1
ATOM 5108 C CA . LEU B 1 303 ? 16.125 -7.98 -13.008 1 98.69 303 LEU B CA 1
ATOM 5109 C C . LEU B 1 303 ? 15.5 -8.844 -11.922 1 98.69 303 LEU B C 1
ATOM 5111 O O . LEU B 1 303 ? 14.984 -8.328 -10.93 1 98.69 303 LEU B O 1
ATOM 5115 N N . THR B 1 304 ? 15.539 -10.164 -12.148 1 98.5 304 THR B N 1
ATOM 5116 C CA . THR B 1 304 ? 15.281 -11.164 -11.117 1 98.5 304 THR B CA 1
ATOM 5117 C C . THR B 1 304 ? 16.578 -11.625 -10.469 1 98.5 304 THR B C 1
ATOM 5119 O O . THR B 1 304 ? 17.672 -11.344 -10.977 1 98.5 304 THR B O 1
ATOM 5122 N N . PRO B 1 305 ? 16.484 -12.297 -9.328 1 98.62 305 PRO B N 1
ATOM 5123 C CA . PRO B 1 305 ? 17.688 -12.812 -8.688 1 98.62 305 PRO B CA 1
ATOM 5124 C C . PRO B 1 305 ? 18.516 -13.711 -9.609 1 98.62 305 PRO B C 1
ATOM 5126 O O . PRO B 1 305 ? 19.734 -13.578 -9.672 1 98.62 305 PRO B O 1
ATOM 5129 N N . LYS B 1 306 ? 17.875 -14.57 -10.359 1 98.38 306 LYS B N 1
ATOM 5130 C CA . LYS B 1 306 ? 18.562 -15.461 -11.289 1 98.38 306 LYS B CA 1
ATOM 5131 C C . LYS B 1 306 ? 19.281 -14.672 -12.383 1 98.38 306 LYS B C 1
ATOM 5133 O O . LYS B 1 306 ? 20.375 -15.039 -12.812 1 98.38 306 LYS B O 1
ATOM 5138 N N . GLU B 1 307 ? 18.688 -13.633 -12.812 1 98.56 307 GLU B N 1
ATOM 5139 C CA . GLU B 1 307 ? 19.266 -12.805 -13.875 1 98.56 307 GLU B CA 1
ATOM 5140 C C . GLU B 1 307 ? 20.484 -12.039 -13.367 1 98.56 307 GLU B C 1
ATOM 5142 O O . GLU B 1 307 ? 21.406 -11.75 -14.141 1 98.56 307 GLU B O 1
ATOM 5147 N N . VAL B 1 308 ? 20.5 -11.703 -12.07 1 98.81 308 VAL B N 1
ATOM 5148 C CA . VAL B 1 308 ? 21.688 -11.094 -11.477 1 98.81 308 VAL B CA 1
ATOM 5149 C C . VAL B 1 308 ? 22.859 -12.055 -11.578 1 98.81 308 VAL B C 1
ATOM 5151 O O . VAL B 1 308 ? 23.984 -11.633 -11.852 1 98.81 308 VAL B O 1
ATOM 5154 N N . GLU B 1 309 ? 22.609 -13.297 -11.375 1 98.62 309 GLU B N 1
ATOM 5155 C CA . GLU B 1 309 ? 23.672 -14.305 -11.484 1 98.62 309 GLU B CA 1
ATOM 5156 C C . GLU B 1 309 ? 24.219 -14.375 -12.906 1 98.62 309 GLU B C 1
ATOM 5158 O O . GLU B 1 309 ? 25.422 -14.594 -13.102 1 98.62 309 GLU B O 1
ATOM 5163 N N . ILE B 1 310 ? 23.344 -14.227 -13.844 1 98.44 310 ILE B N 1
ATOM 5164 C CA . ILE B 1 310 ? 23.781 -14.18 -15.234 1 98.44 310 ILE B CA 1
ATOM 5165 C C . ILE B 1 310 ? 24.625 -12.922 -15.477 1 98.44 310 ILE B C 1
ATOM 5167 O O . ILE B 1 310 ? 25.703 -12.984 -16.062 1 98.44 310 ILE B O 1
ATOM 5171 N N . LEU B 1 311 ? 24.094 -11.773 -15.023 1 98.38 311 LEU B N 1
ATOM 5172 C CA . LEU B 1 311 ? 24.766 -10.484 -15.156 1 98.38 311 LEU B CA 1
ATOM 5173 C C . LEU B 1 311 ? 26.203 -10.555 -14.641 1 98.38 311 LEU B C 1
ATOM 5175 O O . LEU B 1 311 ? 27.109 -9.992 -15.25 1 98.38 311 LEU B O 1
ATOM 5179 N N . LEU B 1 312 ? 26.375 -11.305 -13.562 1 98.19 312 LEU B N 1
ATOM 5180 C CA . LEU B 1 312 ? 27.672 -11.359 -12.875 1 98.19 312 LEU B CA 1
ATOM 5181 C C . LEU B 1 312 ? 28.516 -12.508 -13.414 1 98.19 312 LEU B C 1
ATOM 5183 O O . LEU B 1 312 ? 29.609 -12.773 -12.898 1 98.19 312 LEU B O 1
ATOM 5187 N N . GLY B 1 313 ? 28 -13.281 -14.383 1 97.31 313 GLY B N 1
ATOM 5188 C CA . GLY B 1 313 ? 28.75 -14.359 -15.008 1 97.31 313 GLY B CA 1
ATOM 5189 C C . GLY B 1 313 ? 28.734 -15.648 -14.203 1 97.31 313 GLY B C 1
ATOM 5190 O O . GLY B 1 313 ? 29.578 -16.516 -14.391 1 97.31 313 GLY B O 1
ATOM 5191 N N . LEU B 1 314 ? 27.812 -15.742 -13.266 1 97.62 314 LEU B N 1
ATOM 5192 C CA . LEU B 1 314 ? 27.75 -16.906 -12.391 1 97.62 314 LEU B CA 1
ATOM 5193 C C . LEU B 1 314 ? 26.812 -17.969 -12.961 1 97.62 314 LEU B C 1
ATOM 5195 O O . LEU B 1 314 ? 26.797 -19.109 -12.477 1 97.62 314 LEU B O 1
ATOM 5199 N N . ARG B 1 315 ? 26.016 -17.609 -13.938 1 95.81 315 ARG B N 1
ATOM 5200 C CA . ARG B 1 315 ? 25.078 -18.469 -14.633 1 95.81 315 ARG B CA 1
ATOM 5201 C C . ARG B 1 315 ? 25.078 -18.203 -16.125 1 95.81 315 ARG B C 1
ATOM 5203 O O . ARG B 1 315 ? 25.109 -17.047 -16.562 1 95.81 315 ARG B O 1
ATOM 5210 N N . GLU B 1 316 ? 24.984 -19.219 -16.906 1 95.62 316 GLU B N 1
ATOM 5211 C CA . GLU B 1 316 ? 25.094 -19.047 -18.344 1 95.62 316 GLU B CA 1
ATOM 5212 C C . GLU B 1 316 ? 23.719 -19.156 -19.016 1 95.62 316 GLU B C 1
ATOM 5214 O O . GLU B 1 316 ? 23.469 -18.5 -20.016 1 95.62 316 GLU B O 1
ATOM 5219 N N . GLU B 1 317 ? 22.906 -19.984 -18.422 1 95.38 317 GLU B N 1
ATOM 5220 C CA . GLU B 1 317 ? 21.594 -20.234 -19.016 1 95.38 317 GLU B CA 1
ATOM 5221 C C . GLU B 1 317 ? 20.484 -19.5 -18.25 1 95.38 317 GLU B C 1
ATOM 5223 O O . GLU B 1 317 ? 20.531 -19.422 -17.031 1 95.38 317 GLU B O 1
ATOM 5228 N N . TYR B 1 318 ? 19.578 -19.047 -19.031 1 96.44 318 TYR B N 1
ATOM 5229 C CA . TYR B 1 318 ? 18.438 -18.359 -18.422 1 96.44 318 TYR B CA 1
ATOM 5230 C C . TYR B 1 318 ? 17.609 -19.344 -17.594 1 96.44 318 TYR B C 1
ATOM 5232 O O . TYR B 1 318 ? 17.359 -20.469 -18.031 1 96.44 318 TYR B O 1
ATOM 5240 N N . GLU B 1 319 ? 17.297 -18.938 -16.422 1 96 319 GLU B N 1
ATOM 5241 C CA . GLU B 1 319 ? 16.453 -19.719 -15.516 1 96 319 GLU B CA 1
ATOM 5242 C C . GLU B 1 319 ? 15.336 -18.859 -14.93 1 96 319 GLU B C 1
ATOM 5244 O O . GLU B 1 319 ? 15.578 -17.734 -14.492 1 96 319 GLU B O 1
ATOM 5249 N N . PHE B 1 320 ? 14.141 -19.453 -14.977 1 96.62 320 PHE B N 1
ATOM 5250 C CA . PHE B 1 320 ? 12.992 -18.75 -14.398 1 96.62 320 PHE B CA 1
ATOM 5251 C C . PHE B 1 320 ? 13.141 -18.641 -12.891 1 96.62 320 PHE B C 1
ATOM 5253 O O . PHE B 1 320 ? 13.492 -19.609 -12.211 1 96.62 320 PHE B O 1
ATOM 5260 N N . ASP B 1 321 ? 12.93 -17.422 -12.344 1 97.5 321 ASP B N 1
ATOM 5261 C CA . ASP B 1 321 ? 12.945 -17.219 -10.898 1 97.5 321 ASP B CA 1
ATOM 5262 C C . ASP B 1 321 ? 11.672 -17.75 -10.25 1 97.5 321 ASP B C 1
ATOM 5264 O O . ASP B 1 321 ? 10.586 -17.203 -10.469 1 97.5 321 ASP B O 1
ATOM 5268 N N . GLU B 1 322 ? 11.727 -18.812 -9.461 1 97.75 322 GLU B N 1
ATOM 5269 C CA . GLU B 1 322 ? 10.57 -19.422 -8.82 1 97.75 322 GLU B CA 1
ATOM 5270 C C . GLU B 1 322 ? 10.625 -19.25 -7.305 1 97.75 322 GLU B C 1
ATOM 5272 O O . GLU B 1 322 ? 11.703 -19.125 -6.727 1 97.75 322 GLU B O 1
ATOM 5277 N N . ILE B 1 323 ? 9.516 -19.156 -6.719 1 97.25 323 ILE B N 1
ATOM 5278 C CA . ILE B 1 323 ? 9.383 -19.234 -5.266 1 97.25 323 ILE B CA 1
ATOM 5279 C C . ILE B 1 323 ? 8.883 -20.625 -4.871 1 97.25 323 ILE B C 1
ATOM 5281 O O . ILE B 1 323 ? 7.711 -20.953 -5.07 1 97.25 323 ILE B O 1
ATOM 5285 N N . LEU B 1 324 ? 9.734 -21.406 -4.312 1 95.94 324 LEU B N 1
ATOM 5286 C CA . LEU B 1 324 ? 9.414 -22.797 -3.98 1 95.94 324 LEU B CA 1
ATOM 5287 C C . LEU B 1 324 ? 9.125 -22.938 -2.492 1 95.94 324 LEU B C 1
ATOM 5289 O O . LEU B 1 324 ? 9.562 -22.125 -1.683 1 95.94 324 LEU B O 1
ATOM 5293 N N . GLY B 1 325 ? 8.297 -23.859 -2.199 1 93.62 325 GLY B N 1
ATOM 5294 C CA . GLY B 1 325 ? 8.031 -24.219 -0.812 1 93.62 325 GLY B CA 1
ATOM 5295 C C . GLY B 1 325 ? 8.695 -25.516 -0.388 1 93.62 325 GLY B C 1
ATOM 5296 O O . GLY B 1 325 ? 9.68 -25.938 -0.996 1 93.62 325 GLY B O 1
ATOM 5297 N N . GLY B 1 326 ? 8.297 -25.984 0.783 1 93.06 326 GLY B N 1
ATOM 5298 C CA . GLY B 1 326 ? 8.75 -27.266 1.26 1 93.06 326 GLY B CA 1
ATOM 5299 C C . GLY B 1 326 ? 7.941 -28.438 0.712 1 93.06 326 GLY B C 1
ATOM 5300 O O . GLY B 1 326 ? 7.238 -28.281 -0.289 1 93.06 326 GLY B O 1
ATOM 5301 N N . PRO B 1 327 ? 8.102 -29.547 1.286 1 91.88 327 PRO B N 1
ATOM 5302 C CA . PRO B 1 327 ? 7.324 -30.703 0.854 1 91.88 327 PRO B CA 1
ATOM 5303 C C . PRO B 1 327 ? 5.82 -30.516 1.052 1 91.88 327 PRO B C 1
ATOM 5305 O O . PRO B 1 327 ? 5.395 -29.938 2.055 1 91.88 327 PRO B O 1
ATOM 5308 N N . ARG B 1 328 ? 5.133 -30.906 0.078 1 90 328 ARG B N 1
ATOM 5309 C CA . ARG B 1 328 ? 3.674 -30.875 0.157 1 90 328 ARG B CA 1
ATOM 5310 C C . ARG B 1 328 ? 3.145 -32 1.037 1 90 328 ARG B C 1
ATOM 5312 O O . ARG B 1 328 ? 3.475 -33.156 0.823 1 90 328 ARG B O 1
ATOM 5319 N N . GLU B 1 329 ? 2.346 -31.719 1.964 1 86.62 329 GLU B N 1
ATOM 5320 C CA . GLU B 1 329 ? 1.881 -32.719 2.92 1 86.62 329 GLU B CA 1
ATOM 5321 C C . GLU B 1 329 ? 0.573 -33.344 2.463 1 86.62 329 GLU B C 1
ATOM 5323 O O . GLU B 1 329 ? 0.425 -34.562 2.502 1 86.62 329 GLU B O 1
ATOM 5328 N N . SER B 1 330 ? -0.45 -32.562 2.094 1 90.31 330 SER B N 1
ATOM 5329 C CA . SER B 1 330 ? -1.762 -33.062 1.675 1 90.31 330 SER B CA 1
ATOM 5330 C C . SER B 1 330 ? -2.402 -32.125 0.664 1 90.31 330 SER B C 1
ATOM 5332 O O . SER B 1 330 ? -1.934 -30.984 0.473 1 90.31 330 SER B O 1
ATOM 5334 N N . ASP B 1 331 ? -3.428 -32.688 0.018 1 92.88 331 ASP B N 1
ATOM 5335 C CA . ASP B 1 331 ? -4.246 -31.859 -0.86 1 92.88 331 ASP B CA 1
ATOM 5336 C C . ASP B 1 331 ? -5.258 -31.047 -0.058 1 92.88 331 ASP B C 1
ATOM 5338 O O . ASP B 1 331 ? -5.805 -31.531 0.935 1 92.88 331 ASP B O 1
ATOM 5342 N N . GLU B 1 332 ? -5.422 -29.906 -0.537 1 91.75 332 GLU B N 1
ATOM 5343 C CA . GLU B 1 332 ? -6.5 -29.109 0.04 1 91.75 332 GLU B CA 1
ATOM 5344 C C . GLU B 1 332 ? -7.859 -29.547 -0.489 1 91.75 332 GLU B C 1
ATOM 5346 O O . GLU B 1 332 ? -7.953 -30.109 -1.587 1 91.75 332 GLU B O 1
ATOM 5351 N N . PRO B 1 333 ? -8.906 -29.344 0.337 1 90.62 333 PRO B N 1
ATOM 5352 C CA . PRO B 1 333 ? -10.234 -29.609 -0.215 1 90.62 333 PRO B CA 1
ATOM 5353 C C . PRO B 1 333 ? -10.609 -28.672 -1.36 1 90.62 333 PRO B C 1
ATOM 5355 O O . PRO B 1 333 ? -10.141 -27.531 -1.406 1 90.62 333 PRO B O 1
ATOM 5358 N N . PHE B 1 334 ? -11.461 -29.156 -2.342 1 90.19 334 PHE B N 1
ATOM 5359 C CA . PHE B 1 334 ? -11.93 -28.281 -3.422 1 90.19 334 PHE B CA 1
ATOM 5360 C C . PHE B 1 334 ? -12.898 -27.234 -2.895 1 90.19 334 PHE B C 1
ATOM 5362 O O . PHE B 1 334 ? -13.062 -26.172 -3.5 1 90.19 334 PHE B O 1
ATOM 5369 N N . GLY B 1 335 ? -13.367 -27.359 -1.78 1 88.06 335 GLY B N 1
ATOM 5370 C CA . GLY B 1 335 ? -14.172 -26.359 -1.117 1 88.06 335 GLY B CA 1
ATOM 5371 C C . GLY B 1 335 ? -13.344 -25.344 -0.336 1 88.06 335 GLY B C 1
ATOM 5372 O O . GLY B 1 335 ? -12.219 -25.031 -0.723 1 88.06 335 GLY B O 1
ATOM 5373 N N . ILE B 1 336 ? -13.953 -24.766 0.598 1 92.56 336 ILE B N 1
ATOM 5374 C CA . ILE B 1 336 ? -13.242 -23.766 1.397 1 92.56 336 ILE B CA 1
ATOM 5375 C C . ILE B 1 336 ? -12.18 -24.469 2.25 1 92.56 336 ILE B C 1
ATOM 5377 O O . ILE B 1 336 ? -12.336 -25.625 2.627 1 92.56 336 ILE B O 1
ATOM 5381 N N . SER B 1 337 ? -11.102 -23.812 2.404 1 92.12 337 SER B N 1
ATOM 5382 C CA . SER B 1 337 ? -10.031 -24.266 3.289 1 92.12 337 SER B CA 1
ATOM 5383 C C . SER B 1 337 ? -9.773 -23.25 4.398 1 92.12 337 SER B C 1
ATOM 5385 O O . SER B 1 337 ? -9.812 -22.031 4.16 1 92.12 337 SER B O 1
ATOM 5387 N N . ILE B 1 338 ? -9.5 -23.719 5.598 1 91.88 338 ILE B N 1
ATOM 5388 C CA . ILE B 1 338 ? -9.266 -22.828 6.73 1 91.88 338 ILE B CA 1
ATOM 5389 C C . ILE B 1 338 ? -7.805 -22.938 7.172 1 91.88 338 ILE B C 1
ATOM 5391 O O . ILE B 1 338 ? -7.266 -24.031 7.293 1 91.88 338 ILE B O 1
ATOM 5395 N N . HIS B 1 339 ? -7.191 -21.859 7.18 1 87.38 339 HIS B N 1
ATOM 5396 C CA . HIS B 1 339 ? -5.875 -21.734 7.793 1 87.38 339 HIS B CA 1
ATOM 5397 C C . HIS B 1 339 ? -5.984 -21.266 9.242 1 87.38 339 HIS B C 1
ATOM 5399 O O . HIS B 1 339 ? -6.391 -20.141 9.516 1 87.38 339 HIS B O 1
ATOM 5405 N N . SER B 1 340 ? -5.645 -22.156 10.18 1 81.62 340 SER B N 1
ATOM 5406 C CA . SER B 1 340 ? -5.715 -21.812 11.602 1 81.62 340 SER B CA 1
ATOM 5407 C C . SER B 1 340 ? -4.422 -21.156 12.07 1 81.62 340 SER B C 1
ATOM 5409 O O . SER B 1 340 ? -3.352 -21.406 11.516 1 81.62 340 SER B O 1
ATOM 5411 N N . THR B 1 341 ? -4.516 -20.031 12.766 1 70.38 341 THR B N 1
ATOM 5412 C CA . THR B 1 341 ? -3.324 -19.359 13.281 1 70.38 341 THR B CA 1
ATOM 5413 C C . THR B 1 341 ? -2.637 -20.219 14.336 1 70.38 341 THR B C 1
ATOM 5415 O O . THR B 1 341 ? -3.293 -20.984 15.047 1 70.38 341 THR B O 1
ATOM 5418 N N . ARG B 1 342 ? -1.312 -20.516 14.188 1 52.34 342 ARG B N 1
ATOM 5419 C CA . ARG B 1 342 ? -0.567 -21.219 15.227 1 52.34 342 ARG B CA 1
ATOM 5420 C C . ARG B 1 342 ? -0.428 -20.344 16.484 1 52.34 342 ARG B C 1
ATOM 5422 O O . ARG B 1 342 ? -0.385 -19.125 16.391 1 52.34 342 ARG B O 1
#

Sequence (684 aa):
MLHEIPKSEILKELKRIGAKRVLIQSPEGLRREAEELAGFLEENNIEVFLHGEINYGACDPADREAKLVGCDALIHLGHSYMKLPLEVPTIFVPAFARVSVVEALKENIGEIKKLGRKIIVTTTAQHIHQLKEAKEFLESEGFEVSIGRGDSRISWPGQVLGCNYSVAKVRGEGILFIGSGIFHPLGLAVATRKKVLAIDPYTKAFSWIDPERFIRKRWAQIAKAMDAKKFGVIVSIKKGQLRLAEAKRIVKLLKKHGREARLIVMNDVNYHKLEGFPFEAYVVVACPRVPLDDYGAWRKPVLTPKEVEILLGLREEYEFDEILGGPRESDEPFGISIHSTRMLHEIPKSEILKELKRIGAKRVLIQSPEGLRREAEELAGFLEENNIEVFLHGEINYGACDPADREAKLVGCDALIHLGHSYMKLPLEVPTIFVPAFARVSVVEALKENIGEIKKLGRKIIVTTTAQHIHQLKEAKEFLESEGFEVSIGRGDSRISWPGQVLGCNYSVAKVRGEGILFIGSGIFHPLGLAVATRKKVLAIDPYTKAFSWIDPERFIRKRWAQIAKAMDAKKFGVIVSIKKGQLRLAEAKRIVKLLKKHGREARLIVMNDVNYHKLEGFPFEAYVVVACPRVPLDDYGAWRKPVLTPKEVEILLGLREEYEFDEILGGPRESDEPFGISIHSTR

pLDDT: mean 95.88, std 5.97, range [37.59, 98.94]

Nearest PDB structures (foldseek):
  3lzd-assembly1_A  TM=9.902E-01  e=1.919E-65  Pyrococcus horikoshii
  3lzd-assembly1_B  TM=9.933E-01  e=2.764E-65  Pyrococcus horikoshii
  6bxm-assembly1_B  TM=9.500E-01  e=1.636E-35  Candidatus Methanoperedens nitratireducens
  6bxm-assembly1_A  TM=9.444E-01  e=2.357E-35  Candidatus Methanoperedens nitratireducens
  6q2d-assembly1_B  TM=9.434E-01  e=8.055E-33  Methanobrevibacter smithii

GO terms:
  GO:0051539 4 iron, 4 sulfur cluster binding (F, IDA)
  GO:0016765 transferase activity, transferring alkyl or aryl (other than methyl) groups (F, IDA)
  GO:0017183 protein histidyl modification to diphthamide (P, IDA)
  GO:0050843 S-adenosylmethionine catabolic process (P, IDA)